Protein AF-A0A0G4LTS5-F1 (afdb_monomer_lite)

Radius of gyration: 31.4 Å; chains: 1; bounding box: 70×48×95 Å

Sequence (549 aa):
MSSAAEYSRHFSQKNVPFGIASSAARQRPRAATRIGNTVIWLEALHQNGFFSEIEGLPDDAWSHETLNSFASLPKSVQISVRREVQDAFERNGIDAFPVSATEDIGAVTMHLPVAIGDFADFSCSLEHVKNAGRIIINDERPPPAFFNFPIGYQGRASSIVVSGTEIERPWGQFRNPKAMGPDAPANEPSIIFGPSQKMDYELELAAIIGKPLPMRQRLNAVEADEHIFGFVILNDWSSRDIQGFEMMPLGPFNGKSVGSTMSPWVVTLDALEPFRSDGQLQLSVPRYLEDPGRASYNITMKAEIVARGDATTVGTCKVQDLYWSMRQMTAHAVRGIEARRPFHGRSIYAISYDSSNRGFNVEIKPLEHQTQESPTMPNQVKDLHKVDETSFPYIFEQNATVTLKAGDGLVRCNVYRPKSSGPVPVLVTYGPYGKDIPYKDFHPKSFSEVNEEQKSEHSAWETPDPGYWTRNGYAVVRADERGLGQSTGLLDTMSRGMSEAFFDVVEWAADQPWSNGKVGLLGISYYAGSQWRVAARRPKGLAAIVPWE

Foldseek 3Di:
DLLDLVCLVVAALLWFFWFWKAFPVRNAIWIWTDHRQKIFGLLQCVVVVLCVPQPQCDNCCTVDNANLSVLQTFPSSVVSSSVSSSVLCVVPHPVSGPPVGIDGSVRMDTFARAQADWAKEWAFFLLQQQVCCCVLVNHSDHDPCNLAATDIDTADSVQETEPPDDFDFDWAKFADPLCDDPPRDPPDDRMDTGGQPAKDKFWKKWFWFRHFDAFPDAAALQCCLSGTQAIKIKIQIFRSRRQSGPQPPPHGDSRRSSHMYIYRTGGGVSSQVVFQALADDRPDYPPSQDDRDSQWGFDKTWDWDADPNDIDTPAIFGGSSGNGGPSRQSRVVPPVSDGSDPPVSNHTYIYMYGGGPPDGPDPPPPPDDPDDDDDPDQPPQDDPWDWDCDPDQWIKTFQDWQAFPPDGWIWTKIKTAHPDPAAFEEEEFEEAQDQQDACCRSPVVVVVVDDPLLDDPRHHPFAGRSNNVNVVGYMYMYIYFDSPDNTHDNPDQPDPVRLSNVLSVLQVQLPDRNHPNAYEYGGEDSSLSSQVSNVVVPRGRHDYYDRYD

InterPro domains:
  IPR000383 Xaa-Pro dipeptidyl-peptidase-like domain [PF02129] (411-547)
  IPR005674 CocE/Serine esterase [TIGR00976] (411-549)
  IPR005959 Fumarylacetoacetase [PTHR43069] (7-335)
  IPR011234 Fumarylacetoacetase-like, C-terminal [PF01557] (119-335)
  IPR015377 Fumarylacetoacetase, N-terminal [PF09298] (14-113)
  IPR029058 Alpha/Beta hydrolase fold [G3DSA:3.40.50.1820] (376-549)
  IPR029058 Alpha/Beta hydrolase fold [SSF53474] (377-548)
  IPR036462 Fumarylacetoacetase, N-terminal domain superfamily [G3DSA:2.30.30.230] (1-101)
  IPR036462 Fumarylacetoacetase, N-terminal domain superfamily [SSF63433] (8-113)
  IPR036663 Fumarylacetoacetase-like, C-terminal domain superfamily [G3DSA:3.90.850.10] (111-342)
  IPR036663 Fumarylacetoacetase-like, C-terminal domain superfamily [SSF56529] (116-335)

pLDDT: mean 86.89, std 16.82, range [22.3, 98.81]

Secondary structure (DSSP, 8-state):
-TT-GGGGGGS-TTT--EEEEEESS--S-EEEEEETTEEEEHHHHHHTTTTTT-TT--TTTTSSSSSHHHHTS-HHHHHHHHHHHHHHHHHHGGGGS-GGGEEEGGGEEEE-SS-BS--EEE---HHHHHHHHHHHTS--SPPGGGGTS--EEE--GGGEEETT---PPPEEEEE-GGG-STT--TTS-SEEEEE-S-EE--EEEEEEE-S---TT----GGGGGGTEEEEEEEEE-EEHHHHHHH-TTT---TTTTT-EEE-S-BEEHHHHGGGEE--S--S---TTT---S--EE--EEEEEEEETTEEEEEEEEEGGG-SS-HHHHHHHHTTT------STT--BPEEE----SS--S------------SS----PPP---EEESSSSSSEEEEEEEEE-SSSS-EEEEEEEE-S-SS-EEEEEEEESS-TTS-HHHH-HHHHHHS-GGG--TT--TTS--HHHHHHTT-EEEEEEPTTSTT--S---TTSHHHHHHHHHHHHHHHTSTTEEEEEEEEEETHHHHHHHHHHTT--TTEEEEEEE-

Structure (mmCIF, N/CA/C/O backbone):
data_AF-A0A0G4LTS5-F1
#
_entry.id   AF-A0A0G4LTS5-F1
#
loop_
_atom_site.group_PDB
_atom_site.id
_atom_site.type_symbol
_atom_site.label_atom_id
_atom_site.label_alt_id
_atom_site.label_comp_id
_atom_site.label_asym_id
_atom_site.label_entity_id
_atom_site.label_seq_id
_atom_site.pdbx_PDB_ins_code
_atom_site.Cartn_x
_atom_site.Cartn_y
_atom_site.Cartn_z
_atom_site.occupancy
_atom_site.B_iso_or_equiv
_atom_site.auth_seq_id
_atom_site.auth_comp_id
_atom_site.auth_asym_id
_atom_site.auth_atom_id
_atom_site.pdbx_PDB_model_num
ATOM 1 N N . MET A 1 1 ? 1.966 -8.353 20.514 1.00 48.31 1 MET A N 1
ATOM 2 C CA . MET A 1 1 ? 2.505 -7.183 21.253 1.00 48.31 1 MET A CA 1
ATOM 3 C C . MET A 1 1 ? 1.452 -6.105 21.530 1.00 48.31 1 MET A C 1
ATOM 5 O O . MET A 1 1 ? 1.451 -5.564 22.618 1.00 48.31 1 MET A O 1
ATOM 9 N N . SER A 1 2 ? 0.487 -5.813 20.651 1.00 47.62 2 SER A N 1
ATOM 10 C CA . SER A 1 2 ? -0.560 -4.791 20.906 1.00 47.62 2 SER A CA 1
ATOM 11 C C . SER A 1 2 ? -1.535 -5.078 22.070 1.00 47.62 2 SER A C 1
ATOM 13 O O . SER A 1 2 ? -2.292 -4.193 22.472 1.00 47.62 2 SER A O 1
ATOM 15 N N . SER A 1 3 ? -1.540 -6.301 22.605 1.00 52.78 3 SER A N 1
ATOM 16 C CA . SER A 1 3 ? -2.229 -6.711 23.840 1.00 52.78 3 SER A CA 1
ATOM 17 C C . SER A 1 3 ? -1.357 -6.569 25.098 1.00 52.78 3 SER A C 1
ATOM 19 O O . SER A 1 3 ? -1.804 -6.876 26.194 1.00 52.78 3 SER A O 1
ATOM 21 N N . ALA A 1 4 ? -0.112 -6.104 24.984 1.00 64.12 4 ALA A N 1
ATOM 22 C CA . ALA A 1 4 ? 0.769 -5.995 26.137 1.00 64.12 4 ALA A CA 1
ATOM 23 C C . ALA A 1 4 ? 0.392 -4.794 27.024 1.00 64.12 4 ALA A C 1
ATOM 25 O O . ALA A 1 4 ? 0.024 -3.710 26.545 1.00 64.12 4 ALA A O 1
ATOM 26 N N . ALA A 1 5 ? 0.506 -4.994 28.338 1.00 74.25 5 ALA A N 1
ATOM 27 C CA . ALA A 1 5 ? 0.260 -3.978 29.359 1.00 74.25 5 ALA A CA 1
ATOM 28 C C . ALA A 1 5 ? 1.223 -2.775 29.259 1.00 74.25 5 ALA A C 1
ATOM 30 O O . ALA A 1 5 ? 0.902 -1.673 29.705 1.00 74.25 5 ALA A O 1
ATOM 31 N N . GLU A 1 6 ? 2.384 -2.965 28.626 1.00 81.81 6 GLU A N 1
ATOM 32 C CA . GLU A 1 6 ? 3.406 -1.932 28.401 1.00 81.81 6 GLU A CA 1
ATOM 33 C C . GLU A 1 6 ? 2.926 -0.773 27.509 1.00 81.81 6 GLU A C 1
ATOM 35 O O . GLU A 1 6 ? 3.435 0.344 27.601 1.00 81.81 6 GLU A O 1
ATOM 40 N N . TYR A 1 7 ? 1.896 -1.001 26.687 1.00 86.44 7 TYR A N 1
ATOM 41 C CA . TYR A 1 7 ? 1.342 0.019 25.796 1.00 86.44 7 TYR A CA 1
ATOM 42 C C . TYR A 1 7 ? 0.185 0.818 26.409 1.00 86.44 7 TYR A C 1
ATOM 44 O O . TYR A 1 7 ? -0.428 1.613 25.700 1.00 86.44 7 TYR A O 1
ATOM 52 N N . SER A 1 8 ? -0.115 0.660 27.703 1.00 90.25 8 SER A N 1
ATOM 53 C CA . SER A 1 8 ? -1.241 1.321 28.390 1.00 90.25 8 SER A CA 1
ATOM 54 C C . SER A 1 8 ? -1.349 2.827 28.105 1.00 90.25 8 SER A C 1
ATOM 56 O O . SER A 1 8 ? -2.439 3.332 27.842 1.00 90.25 8 SER A O 1
ATOM 58 N N . ARG A 1 9 ? -0.212 3.535 28.049 1.00 91.12 9 ARG A N 1
ATOM 59 C CA . ARG A 1 9 ? -0.132 4.978 27.753 1.00 91.12 9 ARG A CA 1
ATOM 60 C C . ARG A 1 9 ? -0.696 5.380 26.384 1.00 91.12 9 ARG A C 1
ATOM 62 O O . ARG A 1 9 ? -1.061 6.535 26.198 1.00 91.12 9 ARG A O 1
ATOM 69 N N . HIS A 1 10 ? -0.750 4.454 25.424 1.00 90.88 10 HIS A N 1
ATOM 70 C CA . HIS A 1 10 ? -1.326 4.693 24.098 1.00 90.88 10 HIS A CA 1
ATOM 71 C C . HIS A 1 10 ? -2.860 4.647 24.114 1.00 90.88 10 HIS A C 1
ATOM 73 O O . HIS A 1 10 ? -3.494 5.116 23.172 1.00 90.88 10 HIS A O 1
ATOM 79 N N . PHE A 1 11 ? -3.471 4.120 25.177 1.00 96.44 11 PHE A N 1
ATOM 80 C CA . PHE A 1 11 ? -4.913 3.918 25.305 1.00 96.44 11 PHE A CA 1
ATOM 81 C C . PHE A 1 11 ? -5.510 4.873 26.341 1.00 96.44 11 PHE A C 1
ATOM 83 O O . PHE A 1 11 ? -6.156 4.451 27.292 1.00 96.44 11 PHE A O 1
ATOM 90 N N . SER A 1 12 ? -5.279 6.177 26.191 1.00 96.25 12 SER A N 1
ATOM 91 C CA . SER A 1 12 ? -5.937 7.166 27.051 1.00 96.25 12 SER A CA 1
ATOM 92 C C . SER A 1 12 ? -7.452 7.197 26.807 1.00 96.25 12 SER A C 1
ATOM 94 O O . SER A 1 12 ? -7.950 6.732 25.778 1.00 96.25 12 SER A O 1
ATOM 96 N N . GLN A 1 13 ? -8.186 7.849 27.705 1.00 95.38 13 GLN A N 1
ATOM 97 C CA . GLN A 1 13 ? -9.601 8.178 27.523 1.00 95.38 13 GLN A CA 1
ATOM 98 C C . GLN A 1 13 ? -9.859 9.065 26.296 1.00 95.38 13 GLN A C 1
ATOM 100 O O . GLN A 1 13 ? -10.993 9.206 25.856 1.00 95.38 13 GLN A O 1
ATOM 105 N N . LYS A 1 14 ? -8.822 9.680 25.712 1.00 96.81 14 LYS A N 1
ATOM 106 C CA . LYS A 1 14 ? -8.933 10.413 24.445 1.00 96.81 14 LYS A CA 1
ATOM 107 C C . LYS A 1 14 ? -8.711 9.521 23.219 1.00 96.81 14 LYS A C 1
ATOM 109 O O . LYS A 1 14 ? -8.971 9.996 22.123 1.00 96.81 14 LYS A O 1
ATOM 114 N N . ASN A 1 15 ? -8.276 8.262 23.375 1.00 97.44 15 ASN A N 1
ATOM 115 C CA . ASN A 1 15 ? -8.113 7.300 22.278 1.00 97.44 15 ASN A CA 1
ATOM 116 C C . ASN A 1 15 ? -9.355 6.424 22.061 1.00 97.44 15 ASN A C 1
ATOM 118 O O . ASN A 1 15 ? -9.901 6.505 20.974 1.00 97.44 15 ASN A O 1
ATOM 122 N N . VAL A 1 16 ? -9.795 5.618 23.036 1.00 98.00 16 VAL A N 1
ATOM 123 C CA . VAL A 1 16 ? -10.985 4.728 22.945 1.00 98.00 16 VAL A CA 1
ATOM 124 C C . VAL A 1 16 ? -11.113 4.018 21.574 1.00 98.00 16 VAL A C 1
ATOM 126 O O . VAL A 1 16 ? -12.021 4.321 20.796 1.00 98.00 16 VAL A O 1
ATOM 129 N N . PRO A 1 17 ? -10.166 3.131 21.207 1.00 98.38 17 PRO A N 1
ATOM 130 C CA . PRO A 1 17 ? -10.209 2.424 19.929 1.00 98.38 17 PRO A CA 1
ATOM 131 C C . PRO A 1 17 ? -11.194 1.250 19.974 1.00 98.38 17 PRO A C 1
ATOM 133 O O . PRO A 1 17 ? -11.601 0.823 21.051 1.00 98.38 17 PRO A O 1
ATOM 136 N N . PHE A 1 18 ? -11.527 0.671 18.824 1.00 98.62 18 PHE A N 1
ATOM 137 C CA . PHE A 1 18 ? -12.430 -0.480 18.732 1.00 98.62 18 PHE A CA 1
ATOM 138 C C . PHE A 1 18 ? -11.683 -1.736 18.285 1.00 98.62 18 PHE A C 1
ATOM 140 O O . PHE A 1 18 ? -10.810 -1.667 17.423 1.00 98.62 18 PHE A O 1
ATOM 147 N N . GLY A 1 19 ? -12.014 -2.890 18.858 1.00 98.06 19 GLY A N 1
ATOM 148 C CA . GLY A 1 19 ? -11.384 -4.168 18.526 1.00 98.06 19 GLY A CA 1
ATOM 149 C C . GLY A 1 19 ? -12.311 -5.353 18.769 1.00 98.06 19 GLY A C 1
ATOM 150 O O . GLY A 1 19 ? -13.432 -5.191 19.252 1.00 98.06 19 GLY A O 1
ATOM 151 N N . ILE A 1 20 ? -11.820 -6.547 18.442 1.00 98.25 20 ILE A N 1
ATOM 152 C CA . ILE A 1 20 ? -12.481 -7.818 18.740 1.00 98.25 20 ILE A CA 1
ATOM 153 C C . ILE A 1 20 ? -11.601 -8.621 19.687 1.00 98.25 20 ILE A C 1
ATOM 155 O O . ILE A 1 20 ? -10.409 -8.804 19.432 1.00 98.25 20 ILE A O 1
ATOM 159 N N . ALA A 1 21 ? -12.195 -9.125 20.763 1.00 97.88 21 ALA A N 1
ATOM 160 C CA . ALA A 1 21 ? -11.506 -9.928 21.760 1.00 97.88 21 ALA A CA 1
ATOM 161 C C . ALA A 1 21 ? -12.355 -11.125 22.210 1.00 97.88 21 ALA A C 1
ATOM 163 O O . ALA A 1 21 ? -13.572 -11.138 22.049 1.00 97.88 21 ALA A O 1
ATOM 164 N N . SER A 1 22 ? -11.710 -12.126 22.797 1.00 97.75 22 SER A N 1
ATOM 165 C CA . SER A 1 22 ? -12.342 -13.200 23.568 1.00 97.75 22 SER A CA 1
ATOM 166 C C . SER A 1 22 ? -11.616 -13.369 24.901 1.00 97.75 22 SER A C 1
ATOM 168 O O . SER A 1 22 ? -10.491 -12.899 25.069 1.00 97.75 22 SER A O 1
ATOM 170 N N . SER A 1 23 ? -12.233 -14.056 25.852 1.00 96.75 23 SER A N 1
ATOM 171 C CA . SER A 1 23 ? -11.632 -14.370 27.150 1.00 96.75 23 SER A CA 1
ATOM 172 C C . SER A 1 23 ? -12.127 -15.715 27.674 1.00 96.75 23 SER A C 1
ATOM 174 O O . SER A 1 23 ? -12.998 -16.351 27.076 1.00 96.75 23 SER A O 1
ATOM 176 N N . ALA A 1 24 ? -11.610 -16.146 28.827 1.00 95.88 24 ALA A N 1
ATOM 177 C CA . ALA A 1 24 ? -12.117 -17.338 29.502 1.00 95.88 24 ALA A CA 1
ATOM 178 C C . ALA A 1 24 ? -13.622 -17.226 29.831 1.00 95.88 24 ALA A C 1
ATOM 180 O O . ALA A 1 24 ? -14.355 -18.209 29.716 1.00 95.88 24 ALA A O 1
ATOM 181 N N . ALA A 1 25 ? -14.093 -16.024 30.183 1.00 93.31 25 ALA A N 1
ATOM 182 C CA . ALA A 1 25 ? -15.506 -15.748 30.443 1.00 93.31 25 ALA A CA 1
ATOM 183 C C . ALA A 1 25 ? -16.320 -15.535 29.152 1.00 93.31 25 ALA A C 1
ATOM 185 O O . ALA A 1 25 ? -17.529 -15.759 29.135 1.00 93.31 25 ALA A O 1
ATOM 186 N N . ARG A 1 26 ? -15.665 -15.120 28.060 1.00 93.75 26 ARG A N 1
ATOM 187 C CA . ARG A 1 26 ? -16.281 -14.798 26.764 1.00 93.75 26 ARG A CA 1
ATOM 188 C C . ARG A 1 26 ? -15.604 -15.567 25.644 1.00 93.75 26 ARG A C 1
ATOM 190 O O . ARG A 1 26 ? -14.773 -15.038 24.913 1.00 93.75 26 ARG A O 1
ATOM 197 N N . GLN A 1 27 ? -15.984 -16.834 25.513 1.00 93.31 27 GLN A N 1
ATOM 198 C CA . GLN A 1 27 ? -15.344 -17.771 24.584 1.00 93.31 27 GLN A CA 1
ATOM 199 C C . GLN A 1 27 ? -15.523 -17.395 23.109 1.00 93.31 27 GLN A C 1
ATOM 201 O O . GLN A 1 27 ? -14.693 -17.749 22.277 1.00 93.31 27 GLN A O 1
ATOM 206 N N . ARG A 1 28 ? -16.604 -16.685 22.767 1.00 95.44 28 ARG A N 1
ATOM 207 C CA . ARG A 1 28 ? -16.814 -16.194 21.402 1.00 95.44 28 ARG A CA 1
ATOM 208 C C . ARG A 1 28 ? -16.204 -14.800 21.234 1.00 95.44 28 ARG A C 1
ATOM 210 O O . ARG A 1 28 ? -16.339 -13.999 22.159 1.00 95.44 28 ARG A O 1
ATOM 217 N N . PRO A 1 29 ? -15.610 -14.481 20.071 1.00 97.31 29 PRO A N 1
ATOM 218 C CA . PRO A 1 29 ? -15.130 -13.136 19.781 1.00 97.31 29 PRO A CA 1
ATOM 219 C C . PRO A 1 29 ? -16.251 -12.093 19.904 1.00 97.31 29 PRO A C 1
ATOM 221 O O . PRO A 1 29 ? -17.377 -12.312 19.444 1.00 97.31 29 PRO A O 1
ATOM 224 N N . ARG A 1 30 ? -15.954 -10.971 20.559 1.00 97.00 30 ARG A N 1
ATOM 225 C CA . ARG A 1 30 ? -16.889 -9.872 20.828 1.00 97.00 30 ARG A CA 1
ATOM 226 C C . ARG A 1 30 ? -16.232 -8.517 20.645 1.00 97.00 30 ARG A C 1
ATOM 228 O O . ARG A 1 30 ? -15.032 -8.359 20.872 1.00 97.00 30 ARG A O 1
ATOM 235 N N . ALA A 1 31 ? -17.054 -7.536 20.285 1.00 97.81 31 ALA A N 1
ATOM 236 C CA . ALA A 1 31 ? -16.651 -6.144 20.189 1.00 97.81 31 ALA A CA 1
ATOM 237 C C . ALA A 1 31 ? -16.267 -5.568 21.558 1.00 97.81 31 ALA A C 1
ATOM 239 O O . ALA A 1 31 ? -16.993 -5.698 22.550 1.00 97.81 31 ALA A O 1
ATOM 240 N N . ALA A 1 32 ? -15.116 -4.908 21.589 1.00 98.00 32 ALA A N 1
ATOM 241 C CA . ALA A 1 32 ? -14.548 -4.303 22.777 1.00 98.00 32 ALA A CA 1
ATOM 242 C C . ALA A 1 32 ? -13.896 -2.953 22.452 1.00 98.00 32 ALA A C 1
ATOM 244 O O . ALA A 1 32 ? -13.578 -2.649 21.299 1.00 98.00 32 ALA A O 1
ATOM 245 N N . THR A 1 33 ? -13.664 -2.160 23.492 1.00 98.31 33 THR A N 1
ATOM 246 C CA . THR A 1 33 ? -12.790 -0.983 23.480 1.00 98.31 33 THR A CA 1
ATOM 247 C C . THR A 1 33 ? -11.753 -1.087 24.605 1.00 98.31 33 THR A C 1
ATOM 249 O O . THR A 1 33 ? -11.749 -2.063 25.359 1.00 98.31 33 THR A O 1
ATOM 252 N N . ARG A 1 34 ? -10.832 -0.123 24.708 1.00 97.44 34 ARG A N 1
ATOM 253 C CA . ARG A 1 34 ? -9.732 -0.149 25.678 1.00 97.44 34 ARG A CA 1
ATOM 254 C C . ARG A 1 34 ? -9.430 1.233 26.249 1.00 97.44 34 ARG A C 1
ATOM 256 O O . ARG A 1 34 ? -9.268 2.190 25.493 1.00 97.44 34 ARG A O 1
ATOM 263 N N . ILE A 1 35 ? -9.251 1.295 27.570 1.00 97.88 35 ILE A N 1
ATOM 264 C CA . ILE A 1 35 ? -8.663 2.434 28.289 1.00 97.88 35 ILE A CA 1
ATOM 265 C C . ILE A 1 35 ? -7.580 1.896 29.233 1.00 97.88 35 ILE A C 1
ATOM 267 O O . ILE A 1 35 ? -7.840 1.049 30.083 1.00 97.88 35 ILE A O 1
ATOM 271 N N . GLY A 1 36 ? -6.342 2.361 29.079 1.00 96.31 36 GLY A N 1
ATOM 272 C CA . GLY A 1 36 ? -5.185 1.852 29.809 1.00 96.31 36 GLY A CA 1
ATOM 273 C C . GLY A 1 36 ? -4.991 0.353 29.571 1.00 96.31 36 GLY A C 1
ATOM 274 O O . GLY A 1 36 ? -4.794 -0.086 28.436 1.00 96.31 36 GLY A O 1
ATOM 275 N N . ASN A 1 37 ? -5.052 -0.435 30.643 1.00 96.31 37 ASN A N 1
ATOM 276 C CA . ASN A 1 37 ? -5.025 -1.902 30.584 1.00 96.31 37 ASN A CA 1
ATOM 277 C C . ASN A 1 37 ? -6.409 -2.542 30.689 1.00 96.31 37 ASN A C 1
ATOM 279 O O . ASN A 1 37 ? -6.512 -3.758 30.623 1.00 96.31 37 ASN A O 1
ATOM 283 N N . THR A 1 38 ? -7.468 -1.746 30.796 1.00 97.56 38 THR A N 1
ATOM 284 C CA . THR A 1 38 ? -8.829 -2.254 30.913 1.00 97.56 38 THR A CA 1
ATOM 285 C C . THR A 1 38 ? -9.457 -2.390 29.534 1.00 97.56 38 THR A C 1
ATOM 287 O O . THR A 1 38 ? -9.598 -1.412 28.794 1.00 97.56 38 THR A O 1
ATOM 290 N N . VAL A 1 39 ? -9.843 -3.614 29.198 1.00 98.19 39 VAL A N 1
ATOM 291 C CA . VAL A 1 39 ? -10.721 -3.936 28.075 1.00 98.19 39 VAL A CA 1
ATOM 292 C C . VAL A 1 39 ? -12.159 -3.774 28.540 1.00 98.19 39 VAL A C 1
ATOM 294 O O . VAL A 1 39 ? -12.517 -4.242 29.618 1.00 98.19 39 VAL A O 1
ATOM 297 N N . ILE A 1 40 ? -12.975 -3.099 27.736 1.00 98.38 40 ILE A N 1
ATOM 298 C CA . ILE A 1 40 ? -14.373 -2.793 28.040 1.00 98.38 40 ILE A CA 1
ATOM 299 C C . ILE A 1 40 ? -15.248 -3.427 26.956 1.00 98.38 40 ILE A C 1
ATOM 301 O O . ILE A 1 40 ? -15.086 -3.137 25.769 1.00 98.38 40 ILE A O 1
ATOM 305 N N . TRP A 1 41 ? -16.168 -4.303 27.352 1.00 97.94 41 TRP A N 1
ATOM 306 C CA . TRP A 1 41 ? -17.019 -5.078 26.448 1.00 97.94 41 TRP A CA 1
ATOM 307 C C . TRP A 1 41 ? -18.252 -4.280 26.021 1.00 97.94 41 TRP A C 1
ATOM 309 O O . TRP A 1 41 ? -19.114 -3.972 26.845 1.00 97.94 41 TRP A O 1
ATOM 319 N N . LEU A 1 42 ? -18.374 -3.988 24.724 1.00 97.62 42 LEU A N 1
ATOM 320 C CA . LEU A 1 42 ? -19.430 -3.107 24.205 1.00 97.62 42 LEU A CA 1
ATOM 321 C C . LEU A 1 42 ? -20.820 -3.744 24.305 1.00 97.62 42 LEU A C 1
ATOM 323 O O . LEU A 1 42 ? -21.775 -3.062 24.660 1.00 97.62 42 LEU A O 1
ATOM 327 N N . GLU A 1 43 ? -20.918 -5.061 24.100 1.00 95.44 43 GLU A N 1
ATOM 328 C CA . GLU A 1 43 ? -22.157 -5.820 24.328 1.00 95.44 43 GLU A CA 1
ATOM 329 C C . GLU A 1 43 ? -22.631 -5.692 25.786 1.00 95.44 43 GLU A C 1
ATOM 331 O O . GLU A 1 43 ? -23.810 -5.463 26.045 1.00 95.44 43 GLU A O 1
ATOM 336 N N . ALA A 1 44 ? -21.709 -5.778 26.751 1.00 95.69 44 ALA A N 1
ATOM 337 C CA . ALA A 1 44 ? -22.048 -5.668 28.166 1.00 95.69 44 ALA A CA 1
ATOM 338 C C . ALA A 1 44 ? -22.468 -4.239 28.542 1.00 95.69 44 ALA A C 1
ATOM 340 O O . ALA A 1 44 ? -23.418 -4.071 29.302 1.00 95.69 44 ALA A O 1
ATOM 341 N N . LEU A 1 45 ? -21.818 -3.207 27.991 1.00 96.62 45 LEU A N 1
ATOM 342 C CA . LEU A 1 45 ? -22.265 -1.821 28.173 1.00 96.62 45 LEU A CA 1
ATOM 343 C C . LEU A 1 45 ? -23.663 -1.597 27.590 1.00 96.62 45 LEU A C 1
ATOM 345 O O . LEU A 1 45 ? -24.519 -1.019 28.258 1.00 96.62 45 LEU A O 1
ATOM 349 N N . HIS A 1 46 ? -23.919 -2.113 26.387 1.00 95.62 46 HIS A N 1
ATOM 350 C CA . HIS A 1 46 ? -25.231 -2.035 25.752 1.00 95.62 46 HIS A CA 1
ATOM 351 C C . HIS A 1 46 ? -26.318 -2.678 26.628 1.00 95.62 46 HIS A C 1
ATOM 353 O O . HIS A 1 46 ? -27.331 -2.046 26.913 1.00 95.62 46 HIS A O 1
ATOM 359 N N . GLN A 1 47 ? -26.078 -3.889 27.145 1.00 94.06 47 GLN A N 1
ATOM 360 C CA . GLN A 1 47 ? -27.005 -4.591 28.048 1.00 94.06 47 GLN A CA 1
ATOM 361 C C . GLN A 1 47 ? -27.257 -3.854 29.373 1.00 94.06 47 GLN A C 1
ATOM 363 O O . GLN A 1 47 ? -28.300 -4.050 29.992 1.00 94.06 47 GLN A O 1
ATOM 368 N N . ASN A 1 48 ? -26.323 -3.006 29.811 1.00 94.88 48 ASN A N 1
ATOM 369 C CA . ASN A 1 48 ? -26.470 -2.162 31.000 1.00 94.88 48 ASN A CA 1
ATOM 370 C C . ASN A 1 48 ? -27.045 -0.768 30.677 1.00 94.88 48 ASN A C 1
ATOM 372 O O . ASN A 1 48 ? -27.017 0.114 31.531 1.00 94.88 48 ASN A O 1
ATOM 376 N N . GLY A 1 49 ? -27.562 -0.554 29.462 1.00 95.69 49 GLY A N 1
ATOM 377 C CA . GLY A 1 49 ? -28.269 0.669 29.080 1.00 95.69 49 GLY A CA 1
ATOM 378 C C . GLY A 1 49 ? -27.375 1.863 28.745 1.00 95.69 49 GLY A C 1
ATOM 379 O O . GLY A 1 49 ? -27.891 2.960 28.580 1.00 95.69 49 GLY A O 1
ATOM 380 N N . PHE A 1 50 ? -26.056 1.685 28.596 1.00 96.62 50 PHE A N 1
ATOM 381 C CA . PHE A 1 50 ? -25.141 2.798 28.283 1.00 96.62 50 PHE A CA 1
ATOM 382 C C . PHE A 1 50 ? -25.422 3.450 26.927 1.00 96.62 50 PHE A C 1
ATOM 384 O O . PHE A 1 50 ? -25.030 4.586 26.701 1.00 96.62 50 PHE A O 1
ATOM 391 N N . PHE A 1 51 ? -26.065 2.725 26.011 1.00 97.06 51 PHE A N 1
ATOM 392 C CA . PHE A 1 51 ? -26.303 3.185 24.646 1.00 97.06 51 PHE A CA 1
ATOM 393 C C . PHE A 1 51 ? -27.794 3.371 24.322 1.00 97.06 51 PHE A C 1
ATOM 395 O O . PHE A 1 51 ? -28.133 3.473 23.146 1.00 97.06 51 PHE A O 1
ATOM 402 N N . SER A 1 52 ? -28.684 3.407 25.328 1.00 94.56 52 SER A N 1
ATOM 403 C CA . SER A 1 52 ? -30.145 3.460 25.118 1.00 94.56 52 SER A CA 1
ATOM 404 C C . SER A 1 52 ? -30.612 4.703 24.360 1.00 94.56 52 SER A C 1
ATOM 406 O O . SER A 1 52 ? -31.577 4.638 23.607 1.00 94.56 52 SER A O 1
ATOM 408 N N . GLU A 1 53 ? -29.904 5.821 24.534 1.00 95.44 53 GLU A N 1
ATOM 409 C CA . GLU A 1 53 ? -30.242 7.111 23.923 1.00 95.44 53 GLU A CA 1
ATOM 410 C C . GLU A 1 53 ? -29.569 7.328 22.554 1.00 95.44 53 GLU A C 1
ATOM 412 O O . GLU A 1 53 ? -29.718 8.389 21.945 1.00 95.44 53 GLU A O 1
ATOM 417 N N . ILE A 1 54 ? -28.800 6.352 22.051 1.00 97.31 54 ILE A N 1
ATOM 418 C CA . ILE A 1 54 ? -28.106 6.480 20.765 1.00 97.31 54 ILE A CA 1
ATOM 419 C C . ILE A 1 54 ? -29.040 6.058 19.629 1.00 97.31 54 ILE A C 1
ATOM 421 O O . ILE A 1 54 ? -29.142 4.884 19.274 1.00 97.31 54 ILE A O 1
ATOM 425 N N . GLU A 1 55 ? -29.675 7.043 18.998 1.00 96.00 55 GLU A N 1
ATOM 426 C CA . GLU A 1 55 ? -30.482 6.820 17.800 1.00 96.00 55 GLU A CA 1
ATOM 427 C C . GLU A 1 55 ? -29.645 6.205 16.660 1.00 96.00 55 GLU A C 1
ATOM 429 O O . GLU A 1 55 ? -28.551 6.673 16.333 1.00 96.00 55 GLU A O 1
ATOM 434 N N . GLY A 1 56 ? -30.172 5.150 16.031 1.00 94.06 56 GLY A N 1
ATOM 435 C CA . GLY A 1 56 ? -29.538 4.481 14.891 1.00 94.06 56 GLY A CA 1
ATOM 436 C C . GLY A 1 56 ? -28.495 3.414 15.245 1.00 94.06 56 GLY A C 1
ATOM 437 O O . GLY A 1 56 ? -27.919 2.827 14.326 1.00 94.06 56 GLY A O 1
ATOM 438 N N . LEU A 1 57 ? -28.257 3.128 16.531 1.00 96.19 57 LEU A N 1
ATOM 439 C CA . LEU A 1 57 ? -27.509 1.946 16.965 1.00 96.19 57 LEU A CA 1
ATOM 440 C C . LEU A 1 57 ? -28.464 0.740 17.060 1.00 96.19 57 LEU A C 1
ATOM 442 O O . LEU A 1 57 ? -29.358 0.763 17.902 1.00 96.19 57 LEU A O 1
ATOM 446 N N . PRO A 1 58 ? -28.313 -0.308 16.232 1.00 92.38 58 PRO A N 1
ATOM 447 C CA . PRO A 1 58 ? -29.190 -1.470 16.316 1.00 92.38 58 PRO A CA 1
ATOM 448 C C . PRO A 1 58 ? -28.831 -2.363 17.516 1.00 92.38 58 PRO A C 1
ATOM 450 O O . PRO A 1 58 ? -27.657 -2.492 17.871 1.00 92.38 58 PRO A O 1
ATOM 453 N N . ASP A 1 59 ? -29.833 -3.017 18.109 1.00 87.31 59 ASP A N 1
ATOM 454 C CA . ASP A 1 59 ? -29.670 -3.900 19.281 1.00 87.31 59 ASP A CA 1
ATOM 455 C C . ASP A 1 59 ? -28.689 -5.058 19.024 1.00 87.31 59 ASP A C 1
ATOM 457 O O . ASP A 1 59 ? -27.992 -5.531 19.923 1.00 87.31 59 ASP A O 1
ATOM 461 N N . ASP A 1 60 ? -28.601 -5.511 17.772 1.00 88.12 60 ASP A N 1
ATOM 462 C CA . ASP A 1 60 ? -27.733 -6.604 17.342 1.00 88.12 60 ASP A CA 1
ATOM 463 C C . ASP A 1 60 ? -26.334 -6.149 16.889 1.00 88.12 60 ASP A C 1
ATOM 465 O O . ASP A 1 60 ? -25.525 -7.000 16.501 1.00 88.12 60 ASP A O 1
ATOM 469 N N . ALA A 1 61 ? -25.991 -4.855 17.011 1.00 87.94 61 ALA A N 1
ATOM 470 C CA . ALA A 1 61 ? -24.694 -4.290 16.607 1.00 87.94 61 ALA A CA 1
ATOM 471 C C . ALA A 1 61 ? -23.484 -5.047 17.183 1.00 87.94 61 ALA A C 1
ATOM 473 O O . ALA A 1 61 ? -22.417 -5.085 16.566 1.00 87.94 61 ALA A O 1
ATOM 474 N N . TRP A 1 62 ? -23.654 -5.657 18.358 1.00 92.06 62 TRP A N 1
ATOM 475 C CA . TRP A 1 62 ? -22.603 -6.337 19.123 1.00 92.06 62 TRP A CA 1
ATOM 476 C C . TRP A 1 62 ? -22.662 -7.866 19.042 1.00 92.06 62 TRP A C 1
ATOM 478 O O . TRP A 1 62 ? -21.828 -8.544 19.640 1.00 92.06 62 TRP A O 1
ATOM 488 N N . SER A 1 63 ? -23.629 -8.412 18.300 1.00 84.75 63 SER A N 1
ATOM 489 C CA . SER A 1 63 ? -23.838 -9.860 18.166 1.00 84.75 63 SER A CA 1
ATOM 490 C C . SER A 1 63 ? -22.819 -10.542 17.241 1.00 84.75 63 SER A C 1
ATOM 492 O O . SER A 1 63 ? -22.699 -11.771 17.231 1.00 84.75 63 SER A O 1
ATOM 494 N N . HIS A 1 64 ? -22.076 -9.749 16.467 1.00 89.31 64 HIS A N 1
ATOM 495 C CA . HIS A 1 64 ? -21.135 -10.218 15.459 1.00 89.31 64 HIS A CA 1
ATOM 496 C C . HIS A 1 64 ? -19.723 -10.438 16.015 1.00 89.31 64 HIS A C 1
ATOM 498 O O . HIS A 1 64 ? -19.267 -9.765 16.937 1.00 89.31 64 HIS A O 1
ATOM 504 N N . GLU A 1 65 ? -18.994 -11.356 15.381 1.00 95.50 65 GLU A N 1
ATOM 505 C CA . GLU A 1 65 ? -17.596 -11.672 15.706 1.00 95.50 65 GLU A CA 1
ATOM 506 C C . GLU A 1 65 ? -16.598 -10.689 15.068 1.00 95.50 65 GLU A C 1
ATOM 508 O O . GLU A 1 65 ? -15.391 -10.856 15.203 1.00 95.50 65 GLU A O 1
ATOM 513 N N . THR A 1 66 ? -17.089 -9.662 14.368 1.00 95.25 66 THR A N 1
ATOM 514 C CA . THR A 1 66 ? -16.282 -8.617 13.730 1.00 95.25 66 THR A CA 1
ATOM 515 C C . THR A 1 66 ? -16.943 -7.246 13.859 1.00 95.25 66 THR A C 1
ATOM 517 O O . THR A 1 66 ? -18.153 -7.139 14.054 1.00 95.25 66 THR A O 1
ATOM 520 N N . LEU A 1 67 ? -16.159 -6.173 13.713 1.00 95.38 67 LEU A N 1
ATOM 521 C CA . LEU A 1 67 ? -16.656 -4.796 13.800 1.00 95.38 67 LEU A CA 1
ATOM 522 C C . LEU A 1 67 ? -17.418 -4.339 12.552 1.00 95.38 67 LEU A C 1
ATOM 524 O O . LEU A 1 67 ? -17.880 -3.207 12.530 1.00 95.38 67 LEU A O 1
ATOM 528 N N . ASN A 1 68 ? -17.544 -5.160 11.507 1.00 91.44 68 ASN A N 1
ATOM 529 C CA . ASN A 1 68 ? -18.065 -4.722 10.210 1.00 91.44 68 ASN A CA 1
ATOM 530 C C . ASN A 1 68 ? -19.445 -4.050 10.304 1.00 91.44 68 ASN A C 1
ATOM 532 O O . ASN A 1 68 ? -19.637 -2.989 9.713 1.00 91.44 68 ASN A O 1
ATOM 536 N N . SER A 1 69 ? -20.380 -4.630 11.066 1.00 90.56 69 SER A N 1
ATOM 537 C CA . SER A 1 69 ? -21.722 -4.060 11.242 1.00 90.56 69 SER A CA 1
ATOM 538 C C . SER A 1 69 ? -21.650 -2.681 11.899 1.00 90.56 69 SER A C 1
ATOM 540 O O . SER A 1 69 ? -22.172 -1.717 11.345 1.00 90.56 69 SER A O 1
ATOM 542 N N . PHE A 1 70 ? -20.907 -2.553 13.003 1.00 94.38 70 PHE A N 1
ATOM 543 C CA . PHE A 1 70 ? -20.704 -1.278 13.696 1.00 94.38 70 PHE A CA 1
ATOM 544 C C . PHE A 1 70 ? -19.955 -0.243 12.837 1.00 94.38 70 PHE A C 1
ATOM 546 O O . PHE A 1 70 ? -20.374 0.908 12.738 1.00 94.38 70 PHE A O 1
ATOM 553 N N . ALA A 1 71 ? -18.885 -0.653 12.154 1.00 93.31 71 ALA A N 1
ATOM 554 C CA . ALA A 1 71 ? -18.082 0.205 11.286 1.00 93.31 71 ALA A CA 1
ATOM 555 C C . ALA A 1 71 ? -18.884 0.762 10.097 1.00 93.31 71 ALA A C 1
ATOM 557 O O . ALA A 1 71 ? -18.545 1.824 9.574 1.00 93.31 71 ALA A O 1
ATOM 558 N N . SER A 1 72 ? -19.946 0.067 9.678 1.00 91.75 72 SER A N 1
ATOM 559 C CA . SER A 1 72 ? -20.833 0.502 8.595 1.00 91.75 72 SER A CA 1
ATOM 560 C C . SER A 1 72 ? -21.900 1.519 9.011 1.00 91.75 72 SER A C 1
ATOM 562 O O . SER A 1 72 ? -22.516 2.138 8.141 1.00 91.75 72 SER A O 1
ATOM 564 N N . LEU A 1 73 ? -22.104 1.719 10.319 1.00 93.38 73 LEU A N 1
ATOM 565 C CA . LEU A 1 73 ? -23.056 2.701 10.838 1.00 93.38 73 LEU A CA 1
ATOM 566 C C . LEU A 1 73 ? -22.601 4.136 10.525 1.00 93.38 73 LEU A C 1
ATOM 568 O O . LEU A 1 73 ? -21.406 4.373 10.326 1.00 93.38 73 LEU A O 1
ATOM 572 N N . PRO A 1 74 ? -23.522 5.118 10.511 1.00 94.19 74 PRO A N 1
ATOM 573 C CA . PRO A 1 74 ? -23.167 6.522 10.334 1.00 94.19 74 PRO A CA 1
ATOM 574 C C . PRO A 1 74 ? -22.110 6.995 11.338 1.00 94.19 74 PRO A C 1
ATOM 576 O O . PRO A 1 74 ? -22.107 6.582 12.500 1.00 94.19 74 PRO A O 1
ATOM 579 N N . LYS A 1 75 ? -21.250 7.928 10.913 1.00 94.62 75 LYS A N 1
ATOM 580 C CA . LYS A 1 75 ? -20.201 8.513 11.762 1.00 94.62 75 LYS A CA 1
ATOM 581 C C . LYS A 1 75 ? -20.740 9.082 13.072 1.00 94.62 75 LYS A C 1
ATOM 583 O O . LYS A 1 75 ? -20.137 8.869 14.117 1.00 94.62 75 LYS A O 1
ATOM 588 N N . SER A 1 76 ? -21.913 9.711 13.035 1.00 96.31 76 SER A N 1
ATOM 589 C CA . SER A 1 76 ? -22.601 10.214 14.228 1.00 96.31 76 SER A CA 1
ATOM 590 C C . SER A 1 76 ? -22.858 9.129 15.280 1.00 96.31 76 SER A C 1
ATOM 592 O O . SER A 1 76 ? -22.663 9.385 16.462 1.00 96.31 76 SER A O 1
ATOM 594 N N . VAL A 1 77 ? -23.228 7.910 14.874 1.00 97.50 77 VAL A N 1
ATOM 595 C CA . VAL A 1 77 ? -23.453 6.779 15.792 1.00 97.50 77 VAL A CA 1
ATOM 596 C C . VAL A 1 77 ? -22.130 6.300 16.390 1.00 97.50 77 VAL A C 1
ATOM 598 O O . VAL A 1 77 ? -22.034 6.095 17.598 1.00 97.50 77 VAL A O 1
ATOM 601 N N . GLN A 1 78 ? -21.087 6.183 15.561 1.00 96.88 78 GLN A N 1
ATOM 602 C CA . GLN A 1 78 ? -19.742 5.791 16.005 1.00 96.88 78 GLN A CA 1
ATOM 603 C C . GLN A 1 78 ? -19.188 6.777 17.049 1.00 96.88 78 GLN A C 1
ATOM 605 O O . GLN A 1 78 ? -18.675 6.363 18.091 1.00 96.88 78 GLN A O 1
ATOM 610 N N . ILE A 1 79 ? -19.341 8.080 16.786 1.00 97.69 79 ILE A N 1
ATOM 611 C CA . ILE A 1 79 ? -18.943 9.173 17.681 1.00 97.69 79 ILE A CA 1
ATOM 612 C C . ILE A 1 79 ? -19.741 9.129 18.984 1.00 97.69 79 ILE A C 1
ATOM 614 O O . ILE A 1 79 ? -19.149 9.262 20.052 1.00 97.69 79 ILE A O 1
ATOM 618 N N . SER A 1 80 ? -21.058 8.915 18.923 1.00 98.44 80 SER A N 1
ATOM 619 C CA . SER A 1 80 ? -21.899 8.826 20.121 1.00 98.44 80 SER A CA 1
ATOM 620 C C . SER A 1 80 ? -21.500 7.654 21.018 1.00 98.44 80 SER A C 1
ATOM 622 O O . SER A 1 80 ? -21.320 7.859 22.212 1.00 98.44 80 SER A O 1
ATOM 624 N N . VAL A 1 81 ? -21.258 6.458 20.464 1.00 98.38 81 VAL A N 1
ATOM 625 C CA . VAL A 1 81 ? -20.785 5.301 21.253 1.00 98.38 81 VAL A CA 1
ATOM 626 C C . VAL A 1 81 ? -19.452 5.607 21.930 1.00 98.38 81 VAL A C 1
ATOM 628 O O . VAL A 1 81 ? -19.276 5.349 23.120 1.00 98.38 81 VAL A O 1
ATOM 631 N N . ARG A 1 82 ? -18.507 6.182 21.179 1.00 98.31 82 ARG A N 1
ATOM 632 C CA . ARG A 1 82 ? -17.214 6.613 21.717 1.00 98.31 82 ARG A CA 1
ATOM 633 C C . ARG A 1 82 ? -17.401 7.611 22.863 1.00 98.31 82 ARG A C 1
ATOM 635 O O . ARG A 1 82 ? -16.764 7.451 23.901 1.00 98.31 82 ARG A O 1
ATOM 642 N N . ARG A 1 83 ? -18.267 8.612 22.683 1.00 98.31 83 ARG A N 1
ATOM 643 C CA . ARG A 1 83 ? -18.543 9.649 23.680 1.00 98.31 83 ARG A CA 1
ATOM 644 C C . ARG A 1 83 ? -19.169 9.071 24.947 1.00 98.31 83 ARG A C 1
ATOM 646 O O . ARG A 1 83 ? -18.687 9.399 26.016 1.00 98.31 83 ARG A O 1
ATOM 653 N N . GLU A 1 84 ? -20.121 8.145 24.853 1.00 98.12 84 GLU A N 1
ATOM 654 C CA . GLU A 1 84 ? -20.704 7.500 26.044 1.00 98.12 84 GLU A CA 1
ATOM 655 C C . GLU A 1 84 ? -19.653 6.771 26.895 1.00 98.12 84 GLU A C 1
ATOM 657 O O . GLU A 1 84 ? -19.665 6.846 28.125 1.00 98.12 84 GLU A O 1
ATOM 662 N N . VAL A 1 85 ? -18.686 6.105 26.255 1.00 98.31 85 VAL A N 1
ATOM 663 C CA . VAL A 1 85 ? -17.561 5.478 26.970 1.00 98.31 85 VAL A CA 1
ATOM 664 C C . VAL A 1 85 ? -16.670 6.534 27.633 1.00 98.31 85 VAL A C 1
ATOM 666 O O . VAL A 1 85 ? -16.228 6.341 28.768 1.00 98.31 85 VAL A O 1
ATOM 669 N N . GLN A 1 86 ? -16.408 7.652 26.950 1.00 98.44 86 GLN A N 1
ATOM 670 C CA . GLN A 1 86 ? -15.629 8.763 27.504 1.00 98.44 86 GLN A CA 1
ATOM 671 C C . GLN A 1 86 ? -16.342 9.412 28.693 1.00 98.44 86 GLN A C 1
ATOM 673 O O . GLN A 1 86 ? -15.732 9.552 29.747 1.00 98.44 86 GLN A O 1
ATOM 678 N N . ASP A 1 87 ? -17.626 9.727 28.558 1.00 98.06 87 ASP A N 1
ATOM 679 C CA . ASP A 1 87 ? -18.440 10.386 29.578 1.00 98.06 87 ASP A CA 1
ATOM 680 C C . ASP A 1 87 ? -18.650 9.476 30.798 1.00 98.06 87 ASP A C 1
ATOM 682 O O . ASP A 1 87 ? -18.653 9.934 31.942 1.00 98.06 87 ASP A O 1
ATOM 686 N N . ALA A 1 88 ? -18.788 8.161 30.597 1.00 97.69 88 ALA A N 1
ATOM 687 C CA . ALA A 1 88 ? -18.742 7.192 31.689 1.00 97.69 88 ALA A CA 1
ATOM 688 C C . ALA A 1 88 ? -17.404 7.262 32.438 1.00 97.69 88 ALA A C 1
ATOM 690 O O . ALA A 1 88 ? -17.394 7.478 33.650 1.00 97.69 88 ALA A O 1
ATOM 691 N N . PHE A 1 89 ? -16.281 7.163 31.724 1.00 98.00 89 PHE A N 1
ATOM 692 C CA . PHE A 1 89 ? -14.958 7.229 32.340 1.00 98.00 89 PHE A CA 1
ATOM 693 C C . PHE A 1 89 ? -14.689 8.575 33.034 1.00 98.00 89 PHE A C 1
ATOM 695 O O . PHE A 1 89 ? -14.084 8.609 34.100 1.00 98.00 89 PHE A O 1
ATOM 702 N N . GLU A 1 90 ? -15.141 9.696 32.474 1.00 97.69 90 GLU A N 1
ATOM 703 C CA . GLU A 1 90 ? -14.957 11.021 33.076 1.00 97.69 90 GLU A CA 1
ATOM 704 C C . GLU A 1 90 ? -15.767 11.190 34.375 1.00 97.69 90 GLU A C 1
ATOM 706 O O . GLU A 1 90 ? -15.322 11.902 35.276 1.00 97.69 90 GLU A O 1
ATOM 711 N N . ARG A 1 91 ? -16.903 10.490 34.527 1.00 95.81 91 ARG A N 1
ATOM 712 C CA . ARG A 1 91 ? -17.718 10.523 35.755 1.00 95.81 91 ARG A CA 1
ATOM 713 C C . ARG A 1 91 ? -17.071 9.812 36.941 1.00 95.81 91 ARG A C 1
ATOM 715 O O . ARG A 1 91 ? -17.148 10.331 38.051 1.00 95.81 91 ARG A O 1
ATOM 722 N N . ASN A 1 92 ? -16.513 8.615 36.740 1.00 96.69 92 ASN A N 1
ATOM 723 C CA . ASN A 1 92 ? -16.022 7.794 37.857 1.00 96.69 92 ASN A CA 1
ATOM 724 C C . ASN A 1 92 ? -14.835 6.877 37.503 1.00 96.69 92 ASN A C 1
ATOM 726 O O . ASN A 1 92 ? -14.638 5.831 38.116 1.00 96.69 92 ASN A O 1
ATOM 730 N N . GLY A 1 93 ? -14.046 7.229 36.489 1.00 96.62 93 GLY A N 1
ATOM 731 C CA . GLY A 1 93 ? -12.925 6.412 36.028 1.00 96.62 93 GLY A CA 1
ATOM 732 C C . GLY A 1 93 ? -13.365 5.022 35.561 1.00 96.62 93 GLY A C 1
ATOM 733 O O . GLY A 1 93 ? -14.434 4.849 34.980 1.00 96.62 93 GLY A O 1
ATOM 734 N N . ILE A 1 94 ? -12.531 4.012 35.823 1.00 95.88 94 ILE A N 1
ATOM 735 C CA . ILE A 1 94 ? -12.852 2.612 35.497 1.00 95.88 94 ILE A CA 1
ATOM 736 C C . ILE A 1 94 ? -14.060 2.103 36.298 1.00 95.88 94 ILE A C 1
ATOM 738 O O . ILE A 1 94 ? -14.827 1.296 35.777 1.00 95.88 94 ILE A O 1
ATOM 742 N N . ASP A 1 95 ? -14.286 2.630 37.505 1.00 96.12 95 ASP A N 1
ATOM 743 C CA . ASP A 1 95 ? -15.400 2.241 38.380 1.00 96.12 95 ASP A CA 1
ATOM 744 C C . ASP A 1 95 ? -16.770 2.701 37.849 1.00 96.12 95 ASP A C 1
ATOM 746 O O . ASP A 1 95 ? -17.810 2.347 38.405 1.00 96.12 95 ASP A O 1
ATOM 750 N N . ALA A 1 96 ? -16.802 3.492 36.771 1.00 96.62 96 ALA A N 1
ATOM 751 C CA . ALA A 1 96 ? -18.032 3.804 36.049 1.00 96.62 96 ALA A CA 1
ATOM 752 C C . ALA A 1 96 ? -18.574 2.615 35.242 1.00 96.62 96 ALA A C 1
ATOM 754 O O . ALA A 1 96 ? -19.756 2.601 34.894 1.00 96.62 96 ALA A O 1
ATOM 755 N N . PHE A 1 97 ? -17.729 1.636 34.913 1.00 97.56 97 PHE A N 1
ATOM 756 C CA . PHE A 1 97 ? -18.119 0.476 34.122 1.00 97.56 97 PHE A CA 1
ATOM 757 C C . PHE A 1 97 ? -18.491 -0.702 35.033 1.00 97.56 97 PHE A C 1
ATOM 759 O O . PHE A 1 97 ? -17.798 -0.956 36.020 1.00 97.56 97 PHE A O 1
ATOM 766 N N . PRO A 1 98 ? -19.541 -1.479 34.704 1.00 96.19 98 PRO A N 1
ATOM 767 C CA . PRO A 1 98 ? -19.860 -2.691 35.448 1.00 96.19 98 PRO A CA 1
ATOM 768 C C . PRO A 1 98 ? -18.657 -3.640 35.501 1.00 96.19 98 PRO A C 1
ATOM 770 O O . PRO A 1 98 ? -17.990 -3.844 34.489 1.00 96.19 98 PRO A O 1
ATOM 773 N N . VAL A 1 99 ? -18.425 -4.294 36.643 1.00 93.00 99 VAL A N 1
ATOM 774 C CA . VAL A 1 99 ? -17.358 -5.310 36.787 1.00 93.00 99 VAL A CA 1
ATOM 775 C C . VAL A 1 99 ? -17.520 -6.430 35.759 1.00 93.00 99 VAL A C 1
ATOM 777 O O . VAL A 1 99 ? -16.548 -6.946 35.224 1.00 93.00 99 VAL A O 1
ATOM 780 N N . SER A 1 100 ? -18.763 -6.783 35.426 1.00 91.88 100 SER A N 1
ATOM 781 C CA . SER A 1 100 ? -19.042 -7.757 34.376 1.00 91.88 100 SER A CA 1
ATOM 782 C C . SER A 1 100 ? -18.640 -7.263 32.986 1.00 91.88 100 SER A C 1
ATOM 784 O O . SER A 1 100 ? -18.427 -8.096 32.116 1.00 91.88 100 SER A O 1
ATOM 786 N N . ALA A 1 101 ? -18.523 -5.956 32.752 1.00 96.25 101 ALA A N 1
ATOM 787 C CA . ALA A 1 101 ? -18.212 -5.350 31.461 1.00 96.25 101 ALA A CA 1
ATOM 788 C C . ALA A 1 101 ? -16.720 -5.050 31.258 1.00 96.25 101 ALA A C 1
ATOM 790 O O . ALA A 1 101 ? -16.363 -4.560 30.187 1.00 96.25 101 ALA A O 1
ATOM 791 N N . THR A 1 102 ? -15.851 -5.355 32.225 1.00 97.44 102 THR A N 1
ATOM 792 C CA . THR A 1 102 ? -14.417 -5.057 32.140 1.00 97.44 102 THR A CA 1
ATOM 793 C C . THR A 1 102 ? -13.544 -6.279 32.399 1.00 97.44 102 THR A C 1
ATOM 795 O O . THR A 1 102 ? -13.882 -7.149 33.196 1.00 97.44 102 THR A O 1
ATOM 798 N N . GLU A 1 103 ? -12.411 -6.360 31.703 1.00 97.38 103 GLU A N 1
ATOM 799 C CA . GLU A 1 103 ? -11.359 -7.359 31.934 1.00 97.38 103 GLU A CA 1
ATOM 800 C C . GLU A 1 103 ? -9.976 -6.710 31.761 1.00 97.38 103 GLU A C 1
ATOM 802 O O . GLU A 1 103 ? -9.836 -5.702 31.064 1.00 97.38 103 GLU A O 1
ATOM 807 N N . ASP A 1 104 ? -8.942 -7.265 32.396 1.00 96.25 104 ASP A N 1
ATOM 808 C CA . ASP A 1 104 ? -7.562 -6.836 32.141 1.00 96.25 104 ASP A CA 1
ATOM 809 C C . ASP A 1 104 ? -7.108 -7.308 30.752 1.00 96.25 104 ASP A C 1
ATOM 811 O O . ASP A 1 104 ? -7.432 -8.414 30.318 1.00 96.25 104 ASP A O 1
ATOM 815 N N . ILE A 1 105 ? -6.330 -6.487 30.048 1.00 95.31 105 ILE A N 1
ATOM 816 C CA . ILE A 1 105 ? -5.821 -6.803 28.710 1.00 95.31 105 ILE A CA 1
ATOM 817 C C . ILE A 1 105 ? -5.004 -8.106 28.680 1.00 95.31 105 ILE A C 1
ATOM 819 O O . ILE A 1 105 ? -5.024 -8.813 27.676 1.00 95.31 105 ILE A O 1
ATOM 823 N N . GLY A 1 106 ? -4.326 -8.464 29.775 1.00 94.56 106 GLY A N 1
ATOM 824 C CA . GLY A 1 106 ? -3.589 -9.720 29.903 1.00 94.56 106 GLY A CA 1
ATOM 825 C C . GLY A 1 106 ? -4.479 -10.962 30.010 1.00 94.56 106 GLY A C 1
ATOM 826 O O . GLY A 1 106 ? -3.988 -12.072 29.819 1.00 94.56 106 GLY A O 1
ATOM 827 N N . ALA A 1 107 ? -5.776 -10.795 30.287 1.00 95.75 107 ALA A N 1
ATOM 828 C CA . ALA A 1 107 ? -6.750 -11.883 30.376 1.00 95.75 107 ALA A CA 1
ATOM 829 C C . ALA A 1 107 ? -7.516 -12.131 29.063 1.00 95.75 107 ALA A C 1
ATOM 831 O O . ALA A 1 107 ? -8.289 -13.091 28.978 1.00 95.75 107 ALA A O 1
ATOM 832 N N . VAL A 1 108 ? -7.316 -11.294 28.037 1.00 96.75 108 VAL A N 1
ATOM 833 C CA . VAL A 1 108 ? -8.036 -11.402 26.762 1.00 96.75 108 VAL A CA 1
ATOM 834 C C . VAL A 1 108 ? -7.135 -11.856 25.616 1.00 96.75 108 VAL A C 1
ATOM 836 O O . VAL A 1 108 ? -5.941 -11.573 25.560 1.00 96.75 108 VAL A O 1
ATOM 839 N N . THR A 1 109 ? -7.740 -12.531 24.644 1.00 97.38 109 THR A N 1
ATOM 840 C CA . THR A 1 109 ? -7.138 -12.833 23.343 1.00 97.38 109 THR A CA 1
ATOM 841 C C . THR A 1 109 ? -7.721 -11.893 22.299 1.00 97.38 109 THR A C 1
ATOM 843 O O . THR A 1 109 ? -8.938 -11.830 22.139 1.00 97.38 109 THR A O 1
ATOM 846 N N . MET A 1 110 ? -6.861 -11.159 21.593 1.00 97.69 110 MET A N 1
ATOM 847 C CA . MET A 1 110 ? -7.281 -10.267 20.511 1.00 97.69 110 MET A CA 1
ATOM 848 C C . MET A 1 110 ? -7.424 -11.032 19.195 1.00 97.69 110 MET A C 1
ATOM 850 O O . MET A 1 110 ? -6.606 -11.895 18.887 1.00 97.69 110 MET A O 1
ATOM 854 N N . HIS A 1 111 ? -8.413 -10.646 18.393 1.00 97.81 111 HIS A N 1
ATOM 855 C CA . HIS A 1 111 ? -8.667 -11.190 17.056 1.00 97.81 111 HIS A CA 1
ATOM 856 C C . HIS A 1 111 ? -8.499 -10.107 15.991 1.00 97.81 111 HIS A C 1
ATOM 858 O O . HIS A 1 111 ? -8.313 -8.927 16.307 1.00 97.81 111 HIS A O 1
ATOM 864 N N . LEU A 1 112 ? -8.582 -10.493 14.714 1.00 96.75 112 LEU A N 1
ATOM 865 C CA . LEU A 1 112 ? -8.741 -9.510 13.645 1.00 96.75 112 LEU A CA 1
ATOM 866 C C . LEU A 1 112 ? -9.995 -8.669 13.926 1.00 96.75 112 LEU A C 1
ATOM 868 O O . LEU A 1 112 ? -11.056 -9.234 14.198 1.00 96.75 112 LEU A O 1
ATOM 872 N N . PRO A 1 113 ? -9.907 -7.331 13.855 1.00 95.94 113 PRO A N 1
ATOM 873 C CA . PRO A 1 113 ? -11.030 -6.484 14.234 1.00 95.94 113 PRO A CA 1
ATOM 874 C C . PRO A 1 113 ? -12.192 -6.583 13.236 1.00 95.94 113 PRO A C 1
ATOM 876 O O . PRO A 1 113 ? -13.311 -6.169 13.528 1.00 95.94 113 PRO A O 1
ATOM 879 N N . VAL A 1 114 ? -11.927 -7.081 12.030 1.00 93.19 114 VAL A N 1
ATOM 880 C CA . VAL A 1 114 ? -12.775 -6.921 10.853 1.00 93.19 114 VAL A CA 1
ATOM 881 C C . VAL A 1 114 ? -12.663 -8.151 9.952 1.00 93.19 114 VAL A C 1
ATOM 883 O O . VAL A 1 114 ? -11.588 -8.727 9.807 1.00 93.19 114 VAL A O 1
ATOM 886 N N . ALA A 1 115 ? -13.764 -8.533 9.308 1.00 90.94 115 ALA A N 1
ATOM 887 C CA . ALA A 1 115 ? -13.738 -9.441 8.169 1.00 90.94 115 ALA A CA 1
ATOM 888 C C . ALA A 1 115 ? -13.324 -8.643 6.927 1.00 90.94 115 ALA A C 1
ATOM 890 O O . ALA A 1 115 ? -14.015 -7.694 6.540 1.00 90.94 115 ALA A O 1
ATOM 891 N N . ILE A 1 116 ? -12.198 -9.027 6.330 1.00 86.75 116 ILE A N 1
ATOM 892 C CA . ILE A 1 116 ? -11.582 -8.332 5.199 1.00 86.75 116 ILE A CA 1
ATOM 893 C C . ILE A 1 116 ? -12.022 -9.019 3.909 1.00 86.75 116 ILE A C 1
ATOM 895 O O . ILE A 1 116 ? -11.848 -10.227 3.752 1.00 86.75 116 ILE A O 1
ATOM 899 N N . GLY A 1 117 ? -12.617 -8.246 3.007 1.00 81.94 117 GLY A N 1
ATOM 900 C CA . GLY A 1 117 ? -13.074 -8.731 1.704 1.00 81.94 117 GLY A CA 1
ATOM 901 C C . GLY A 1 117 ? -12.001 -8.535 0.653 1.00 81.94 117 GLY A C 1
ATOM 902 O O . GLY A 1 117 ? -11.614 -9.486 -0.016 1.00 81.94 117 GLY A O 1
ATOM 903 N N . ASP A 1 118 ? -11.479 -7.312 0.594 1.00 83.00 118 ASP A N 1
ATOM 904 C CA . ASP A 1 118 ? -10.477 -6.873 -0.365 1.00 83.00 118 ASP A CA 1
ATOM 905 C C . ASP A 1 118 ? -9.373 -6.106 0.367 1.00 83.00 118 ASP A C 1
ATOM 907 O O . ASP A 1 118 ? -9.614 -5.447 1.380 1.00 83.00 118 ASP A O 1
ATOM 911 N N . PHE A 1 119 ? -8.152 -6.192 -0.147 1.00 86.25 119 PHE A N 1
ATOM 912 C CA . PHE A 1 119 ? -6.985 -5.502 0.388 1.00 86.25 119 PHE A CA 1
ATOM 913 C C . PHE A 1 119 ? -6.262 -4.818 -0.766 1.00 86.25 119 PHE A C 1
ATOM 915 O O . PHE A 1 119 ? -5.922 -5.487 -1.737 1.00 86.25 119 PHE A O 1
ATOM 922 N N . ALA A 1 120 ? -6.043 -3.508 -0.660 1.00 88.31 120 ALA A N 1
ATOM 923 C CA . ALA A 1 120 ? -5.331 -2.731 -1.663 1.00 88.31 120 ALA A CA 1
ATOM 924 C C . ALA A 1 120 ? -4.094 -2.114 -1.017 1.00 88.31 120 ALA A C 1
ATOM 926 O O . ALA A 1 120 ? -4.203 -1.345 -0.064 1.00 88.31 120 ALA A O 1
ATOM 927 N N . ASP A 1 121 ? -2.924 -2.435 -1.542 1.00 88.50 121 ASP A N 1
ATOM 928 C CA . ASP A 1 121 ? -1.666 -1.912 -1.035 1.00 88.50 121 ASP A CA 1
ATOM 929 C C . ASP A 1 121 ? -1.118 -0.839 -1.982 1.00 88.50 121 ASP A C 1
ATOM 931 O O . ASP A 1 121 ? -1.130 -1.004 -3.206 1.00 88.50 121 ASP A O 1
ATOM 935 N N . PHE A 1 122 ? -0.707 0.299 -1.425 1.00 88.94 122 PHE A N 1
ATOM 936 C CA . PHE A 1 122 ? -0.359 1.495 -2.179 1.00 88.94 122 PHE A CA 1
ATOM 937 C C . PHE A 1 122 ? 1.099 1.894 -1.961 1.00 88.94 122 PHE A C 1
ATOM 939 O O . PHE A 1 122 ? 1.588 2.036 -0.845 1.00 88.94 122 PHE A O 1
ATOM 946 N N . SER A 1 123 ? 1.785 2.214 -3.055 1.00 87.81 123 SER A N 1
ATOM 947 C CA . SER A 1 123 ? 3.160 2.705 -3.026 1.00 87.81 123 SER A CA 1
ATOM 948 C C . SER A 1 123 ? 3.167 4.231 -3.128 1.00 87.81 123 SER A C 1
ATOM 950 O O . SER A 1 123 ? 3.325 4.810 -4.203 1.00 87.81 123 SER A O 1
ATOM 952 N N . CYS A 1 124 ? 2.920 4.890 -1.991 1.00 84.31 124 CYS A N 1
ATOM 953 C CA . CYS A 1 124 ? 2.603 6.325 -1.917 1.00 84.31 124 CYS A CA 1
ATOM 954 C C . CYS A 1 124 ? 3.610 7.179 -1.126 1.00 84.31 124 CYS A C 1
ATOM 956 O O . CYS A 1 124 ? 3.410 8.386 -0.961 1.00 84.31 124 CYS A O 1
ATOM 958 N N . SER A 1 125 ? 4.702 6.577 -0.656 1.00 86.81 125 SER A N 1
ATOM 959 C CA . SER A 1 125 ? 5.848 7.278 -0.073 1.00 86.81 125 SER A CA 1
ATOM 960 C C . SER A 1 125 ? 6.914 7.498 -1.145 1.00 86.81 125 SER A C 1
ATOM 962 O O . SER A 1 125 ? 7.421 6.544 -1.736 1.00 86.81 125 SER A O 1
ATOM 964 N N . LEU A 1 126 ? 7.261 8.761 -1.408 1.00 84.75 126 LEU A N 1
ATOM 965 C CA . LEU A 1 126 ? 8.244 9.109 -2.437 1.00 84.75 126 LEU A CA 1
ATOM 966 C C . LEU A 1 126 ? 9.628 8.541 -2.101 1.00 84.75 126 LEU A C 1
ATOM 968 O O . LEU A 1 126 ? 10.288 7.969 -2.965 1.00 84.75 126 LEU A O 1
ATOM 972 N N . GLU A 1 127 ? 10.057 8.661 -0.844 1.00 83.69 127 GLU A N 1
ATOM 973 C CA . GLU A 1 127 ? 11.355 8.137 -0.416 1.00 83.69 127 GLU A CA 1
ATOM 974 C C . GLU A 1 127 ? 11.396 6.608 -0.461 1.00 83.69 127 GLU A C 1
ATOM 976 O O . GLU A 1 127 ? 12.399 6.048 -0.903 1.00 83.69 127 GLU A O 1
ATOM 981 N N . HIS A 1 128 ? 10.303 5.925 -0.101 1.00 82.56 128 HIS A N 1
ATOM 982 C CA . HIS A 1 128 ? 10.207 4.475 -0.280 1.00 82.56 128 HIS A CA 1
ATOM 983 C C . HIS A 1 128 ? 10.363 4.091 -1.754 1.00 82.56 128 HIS A C 1
ATOM 985 O O . HIS A 1 128 ? 11.216 3.270 -2.077 1.00 82.56 128 HIS A O 1
ATOM 991 N N . VAL A 1 129 ? 9.604 4.719 -2.659 1.00 83.94 129 VAL A N 1
ATOM 992 C CA . VAL A 1 129 ? 9.647 4.401 -4.094 1.00 83.94 129 VAL A CA 1
ATOM 993 C C . VAL A 1 129 ? 11.044 4.620 -4.677 1.00 83.94 129 VAL A C 1
ATOM 995 O O . VAL A 1 129 ? 11.542 3.762 -5.406 1.00 83.94 129 VAL A O 1
ATOM 998 N N . LYS A 1 130 ? 11.714 5.718 -4.309 1.00 82.06 130 LYS A N 1
ATOM 999 C CA . LYS A 1 130 ? 13.103 5.986 -4.716 1.00 82.06 130 LYS A CA 1
ATOM 1000 C C . LYS A 1 130 ? 14.064 4.922 -4.178 1.00 82.06 130 LYS A C 1
ATOM 1002 O O . LYS A 1 130 ? 14.895 4.396 -4.918 1.00 82.06 130 LYS A O 1
ATOM 1007 N N . ASN A 1 131 ? 13.945 4.576 -2.894 1.00 75.44 131 ASN A N 1
ATOM 1008 C CA . ASN A 1 131 ? 14.797 3.578 -2.248 1.00 75.44 131 ASN A CA 1
ATOM 1009 C C . ASN A 1 131 ? 14.590 2.175 -2.838 1.00 75.44 131 ASN A C 1
ATOM 1011 O O . ASN A 1 131 ? 15.569 1.476 -3.100 1.00 75.44 131 ASN A O 1
ATOM 1015 N N . ALA A 1 132 ? 13.338 1.777 -3.067 1.00 76.19 132 ALA A N 1
ATOM 1016 C CA . ALA A 1 132 ? 12.972 0.508 -3.680 1.00 76.19 132 ALA A CA 1
ATOM 1017 C C . ALA A 1 132 ? 13.484 0.427 -5.121 1.00 76.19 132 ALA A C 1
ATOM 1019 O O . ALA A 1 132 ? 14.124 -0.558 -5.482 1.00 76.19 132 ALA A O 1
ATOM 1020 N N . GLY A 1 133 ? 13.297 1.483 -5.918 1.00 74.38 133 GLY A N 1
ATOM 1021 C CA . GLY A 1 133 ? 13.832 1.565 -7.276 1.00 74.38 133 GLY A CA 1
ATOM 1022 C C . GLY A 1 133 ? 15.357 1.415 -7.316 1.00 74.38 133 GLY A C 1
ATOM 1023 O O . GLY A 1 133 ? 15.883 0.573 -8.050 1.00 74.38 133 GLY A O 1
ATOM 1024 N N . ARG A 1 134 ? 16.076 2.137 -6.444 1.00 73.00 134 ARG A N 1
ATOM 1025 C CA . ARG A 1 134 ? 17.539 2.026 -6.304 1.00 73.00 134 ARG A CA 1
ATOM 1026 C C . ARG A 1 134 ? 17.992 0.598 -5.985 1.00 73.00 134 ARG A C 1
ATOM 1028 O O . ARG A 1 134 ? 19.020 0.163 -6.485 1.00 73.00 134 ARG A O 1
ATOM 1035 N N . ILE A 1 135 ? 17.257 -0.131 -5.148 1.00 63.28 135 ILE A N 1
ATOM 1036 C CA . ILE A 1 135 ? 17.673 -1.459 -4.666 1.00 63.28 135 ILE A CA 1
ATOM 1037 C C . ILE A 1 135 ? 17.256 -2.584 -5.618 1.00 63.28 135 ILE A C 1
ATOM 1039 O O . ILE A 1 135 ? 18.013 -3.533 -5.812 1.00 63.28 135 ILE A O 1
ATOM 1043 N N . ILE A 1 136 ? 16.058 -2.503 -6.195 1.00 65.12 136 ILE A N 1
ATOM 1044 C CA . ILE A 1 136 ? 15.472 -3.589 -6.990 1.00 65.12 136 ILE A CA 1
ATOM 1045 C C . ILE A 1 136 ? 15.914 -3.497 -8.454 1.00 65.12 136 ILE A C 1
ATOM 1047 O O . ILE A 1 136 ? 16.210 -4.524 -9.062 1.00 65.12 136 ILE A O 1
ATOM 1051 N N . ILE A 1 137 ? 15.965 -2.285 -9.016 1.00 67.38 137 ILE A N 1
ATOM 1052 C CA . ILE A 1 137 ? 16.231 -2.057 -10.447 1.00 67.38 137 ILE A CA 1
ATOM 1053 C C . ILE A 1 137 ? 17.371 -1.063 -10.718 1.00 67.38 137 ILE A C 1
ATOM 1055 O O . ILE A 1 137 ? 17.620 -0.739 -11.875 1.00 67.38 137 ILE A O 1
ATOM 1059 N N . ASN A 1 138 ? 18.084 -0.608 -9.679 1.00 69.31 138 ASN A N 1
ATOM 1060 C CA . ASN A 1 138 ? 19.175 0.370 -9.772 1.00 69.31 138 ASN A CA 1
ATOM 1061 C C . ASN A 1 138 ? 18.769 1.705 -10.435 1.00 69.31 138 ASN A C 1
ATOM 1063 O O . ASN A 1 138 ? 19.571 2.333 -11.123 1.00 69.31 138 ASN A O 1
ATOM 1067 N N . ASP A 1 139 ? 17.525 2.142 -10.219 1.00 74.31 139 ASP A N 1
ATOM 1068 C CA . ASP A 1 139 ? 16.997 3.428 -10.687 1.00 74.31 139 ASP A CA 1
ATOM 1069 C C . ASP A 1 139 ? 16.182 4.081 -9.570 1.00 74.31 139 ASP A C 1
ATOM 1071 O O . ASP A 1 139 ? 15.153 3.560 -9.155 1.00 74.31 139 ASP A O 1
ATOM 1075 N N . GLU A 1 140 ? 16.642 5.217 -9.055 1.00 81.81 140 GLU A N 1
ATOM 1076 C CA . GLU A 1 140 ? 15.934 5.939 -7.995 1.00 81.81 140 GLU A CA 1
ATOM 1077 C C . GLU A 1 140 ? 14.772 6.797 -8.512 1.00 81.81 140 GLU A C 1
ATOM 1079 O O . GLU A 1 140 ? 14.049 7.385 -7.709 1.00 81.81 140 GLU A O 1
ATOM 1084 N N . ARG A 1 141 ? 14.566 6.903 -9.832 1.00 87.06 141 ARG A N 1
ATOM 1085 C CA . ARG A 1 141 ? 13.463 7.689 -10.390 1.00 87.06 141 ARG A CA 1
ATOM 1086 C C . ARG A 1 141 ? 12.130 7.006 -10.074 1.00 87.06 141 ARG A C 1
ATOM 1088 O O . ARG A 1 141 ? 11.929 5.848 -10.445 1.00 87.06 141 ARG A O 1
ATOM 1095 N N . PRO A 1 142 ? 11.175 7.717 -9.449 1.00 84.94 142 PRO A N 1
ATOM 1096 C CA . PRO A 1 142 ? 9.828 7.193 -9.290 1.00 84.94 142 PRO A CA 1
ATOM 1097 C C . PRO A 1 142 ? 9.198 6.870 -10.650 1.00 84.94 142 PRO A C 1
ATOM 1099 O O . PRO A 1 142 ? 9.456 7.587 -11.624 1.00 84.94 142 PRO A O 1
ATOM 1102 N N . PRO A 1 143 ? 8.322 5.851 -10.732 1.00 84.50 143 PRO A N 1
ATOM 1103 C CA . PRO A 1 143 ? 7.569 5.575 -11.946 1.00 84.50 143 PRO A CA 1
ATOM 1104 C C . PRO A 1 143 ? 6.844 6.839 -12.437 1.00 84.50 143 PRO A C 1
ATOM 1106 O O . PRO A 1 143 ? 6.300 7.572 -11.608 1.00 84.50 143 PRO A O 1
ATOM 1109 N N . PRO A 1 144 ? 6.731 7.087 -13.758 1.00 85.44 144 PRO A N 1
ATOM 1110 C CA . PRO A 1 144 ? 6.068 8.289 -14.278 1.00 85.44 144 PRO A CA 1
ATOM 1111 C C . PRO A 1 144 ? 4.639 8.492 -13.746 1.00 85.44 144 PRO A C 1
ATOM 1113 O O . PRO A 1 144 ? 4.178 9.618 -13.570 1.00 85.44 144 PRO A O 1
ATOM 1116 N N . ALA A 1 145 ? 3.938 7.396 -13.450 1.00 89.12 145 ALA A N 1
ATOM 1117 C CA . ALA A 1 145 ? 2.600 7.413 -12.870 1.00 89.12 145 ALA A CA 1
ATOM 1118 C C . ALA A 1 145 ? 2.548 7.958 -11.427 1.00 89.12 145 ALA A C 1
ATOM 1120 O O . ALA A 1 145 ? 1.505 8.472 -11.030 1.00 89.12 145 ALA A O 1
ATOM 1121 N N . PHE A 1 146 ? 3.651 7.908 -10.669 1.00 90.12 146 PHE A N 1
ATOM 1122 C CA . PHE A 1 146 ? 3.668 8.178 -9.226 1.00 90.12 146 PHE A CA 1
ATOM 1123 C C . PHE A 1 146 ? 3.180 9.586 -8.894 1.00 90.12 146 PHE A C 1
ATOM 1125 O O . PHE A 1 146 ? 2.445 9.767 -7.934 1.00 90.12 146 PHE A O 1
ATOM 1132 N N . PHE A 1 147 ? 3.541 10.581 -9.707 1.00 91.06 147 PHE A N 1
ATOM 1133 C CA . PHE A 1 147 ? 3.126 11.973 -9.504 1.00 91.06 147 PHE A CA 1
ATOM 1134 C C . PHE A 1 147 ? 1.742 12.299 -10.087 1.00 91.06 147 PHE A C 1
ATOM 1136 O O . PHE A 1 147 ? 1.268 13.421 -9.946 1.00 91.06 147 PHE A O 1
ATOM 1143 N N . ASN A 1 148 ? 1.086 11.342 -10.749 1.00 90.56 148 ASN A N 1
ATOM 1144 C CA . ASN A 1 148 ? -0.197 11.554 -11.421 1.00 90.56 148 ASN A CA 1
ATOM 1145 C C . ASN A 1 148 ? -1.375 10.942 -10.653 1.00 90.56 148 ASN A C 1
ATOM 1147 O O . ASN A 1 148 ? -2.473 11.503 -10.656 1.00 90.56 148 ASN A O 1
ATOM 1151 N N . PHE A 1 149 ? -1.165 9.792 -10.014 1.00 91.06 149 PHE A N 1
ATOM 1152 C CA . PHE A 1 149 ? -2.156 9.126 -9.174 1.00 91.06 149 PHE A CA 1
ATOM 1153 C C . PHE A 1 149 ? -1.472 8.213 -8.144 1.00 91.06 149 PHE A C 1
ATOM 1155 O O . PHE A 1 149 ? -0.349 7.763 -8.384 1.00 91.06 149 PHE A O 1
ATOM 1162 N N . PRO A 1 150 ? -2.136 7.907 -7.012 1.00 90.25 150 PRO A N 1
ATOM 1163 C CA . PRO A 1 150 ? -1.599 6.974 -6.028 1.00 90.25 150 PRO A CA 1
ATOM 1164 C C . PRO A 1 150 ? -1.542 5.564 -6.623 1.00 90.25 150 PRO A C 1
ATOM 1166 O O . PRO A 1 150 ? -2.574 4.934 -6.845 1.00 90.25 150 PRO A O 1
ATOM 1169 N N . ILE A 1 151 ? -0.335 5.081 -6.916 1.00 89.94 151 ILE A N 1
ATOM 1170 C CA . ILE A 1 151 ? -0.120 3.743 -7.473 1.00 89.94 151 ILE A CA 1
ATOM 1171 C C . ILE A 1 151 ? -0.374 2.711 -6.375 1.00 89.94 151 ILE A C 1
ATOM 1173 O O . ILE A 1 151 ? 0.132 2.848 -5.264 1.00 89.94 151 ILE A O 1
ATOM 1177 N N . GLY A 1 152 ? -1.106 1.653 -6.705 1.00 88.25 152 GLY A N 1
ATOM 1178 C CA . GLY A 1 152 ? -1.312 0.516 -5.819 1.00 88.25 152 GLY A CA 1
ATOM 1179 C C . GLY A 1 152 ? -1.653 -0.753 -6.587 1.00 88.25 152 GLY A C 1
ATOM 1180 O O . GLY A 1 152 ? -1.828 -0.729 -7.809 1.00 88.25 152 GLY A O 1
ATOM 1181 N N . TYR A 1 153 ? -1.738 -1.860 -5.862 1.00 87.62 153 TYR A N 1
ATOM 1182 C CA . TYR A 1 153 ? -2.090 -3.181 -6.368 1.00 87.62 153 TYR A CA 1
ATOM 1183 C C . TYR A 1 153 ? -3.034 -3.888 -5.388 1.00 87.62 153 TYR A C 1
ATOM 1185 O O . TYR A 1 153 ? -3.158 -3.497 -4.228 1.00 87.62 153 TYR A O 1
ATOM 1193 N N . GLN A 1 154 ? -3.721 -4.931 -5.856 1.00 87.56 154 GLN A N 1
ATOM 1194 C CA . GLN A 1 154 ? -4.551 -5.753 -4.976 1.00 87.56 154 GLN A CA 1
ATOM 1195 C C . GLN A 1 154 ? -3.664 -6.743 -4.218 1.00 87.56 154 GLN A C 1
ATOM 1197 O O . GLN A 1 154 ? -3.005 -7.590 -4.824 1.00 87.56 154 GLN A O 1
ATOM 1202 N N . GLY A 1 155 ? -3.665 -6.640 -2.894 1.00 87.88 155 GLY A N 1
ATOM 1203 C CA . GLY A 1 155 ? -2.996 -7.570 -1.998 1.00 87.88 155 GLY A CA 1
ATOM 1204 C C . GLY A 1 155 ? -3.846 -8.808 -1.698 1.00 87.88 155 GLY A C 1
ATOM 1205 O O . GLY A 1 155 ? -4.966 -8.989 -2.188 1.00 87.88 155 GLY A O 1
ATOM 1206 N N . ARG A 1 156 ? -3.318 -9.700 -0.853 1.00 92.44 156 ARG A N 1
ATOM 1207 C CA . ARG A 1 156 ? -3.986 -10.959 -0.504 1.00 92.44 156 ARG A CA 1
ATOM 1208 C C . ARG A 1 156 ? -4.729 -10.856 0.831 1.00 92.44 156 ARG A C 1
ATOM 1210 O O . ARG A 1 156 ? -4.163 -11.094 1.889 1.00 92.44 156 ARG A O 1
ATOM 1217 N N . ALA A 1 157 ? -6.037 -10.603 0.779 1.00 88.75 157 ALA A N 1
ATOM 1218 C CA . ALA A 1 157 ? -6.869 -10.484 1.986 1.00 88.75 157 ALA A CA 1
ATOM 1219 C C . ALA A 1 157 ? -6.843 -11.737 2.889 1.00 88.75 157 ALA A C 1
ATOM 1221 O O . ALA A 1 157 ? -6.848 -11.625 4.112 1.00 88.75 157 ALA A O 1
ATOM 1222 N N . SER A 1 158 ? -6.778 -12.939 2.302 1.00 92.62 158 SER A N 1
ATOM 1223 C CA . SER A 1 158 ? -6.833 -14.202 3.056 1.00 92.62 158 SER A CA 1
ATOM 1224 C C . SER A 1 158 ? -5.618 -14.465 3.950 1.00 92.62 158 SER A C 1
ATOM 1226 O O . SER A 1 158 ? -5.687 -15.347 4.797 1.00 92.62 158 SER A O 1
ATOM 1228 N N . SER A 1 159 ? -4.499 -13.776 3.718 1.00 95.12 159 SER A N 1
ATOM 1229 C CA . SER A 1 159 ? -3.249 -13.941 4.470 1.00 95.12 159 SER A CA 1
ATOM 1230 C C . SER A 1 159 ? -3.006 -12.798 5.459 1.00 95.12 159 SER A C 1
ATOM 1232 O O . SER A 1 159 ? -1.911 -12.680 6.006 1.00 95.12 159 SER A O 1
ATOM 1234 N N . ILE A 1 160 ? -4.016 -11.956 5.700 1.00 95.50 160 ILE A N 1
ATOM 1235 C CA . ILE A 1 160 ? -3.953 -10.945 6.752 1.00 95.50 160 ILE A CA 1
ATOM 1236 C C . ILE A 1 160 ? -4.251 -11.616 8.090 1.00 95.50 160 ILE A C 1
ATOM 1238 O O . ILE A 1 160 ? -5.284 -12.261 8.256 1.00 95.50 160 ILE A O 1
ATOM 1242 N N . VAL A 1 161 ? -3.351 -11.443 9.051 1.00 96.94 161 VAL A N 1
ATOM 1243 C CA . VAL A 1 161 ? -3.419 -12.050 10.384 1.00 96.94 161 VAL A CA 1
ATOM 1244 C C . VAL A 1 161 ? -3.276 -10.995 11.476 1.00 96.94 161 VAL A C 1
ATOM 1246 O O . VAL A 1 161 ? -2.751 -9.905 11.253 1.00 96.94 161 VAL A O 1
ATOM 1249 N N . VAL A 1 162 ? -3.758 -11.291 12.682 1.00 97.00 162 VAL A N 1
ATOM 1250 C CA . VAL A 1 162 ? -3.670 -10.357 13.813 1.00 97.00 162 VAL A CA 1
ATOM 1251 C C . VAL A 1 162 ? -2.263 -10.351 14.424 1.00 97.00 162 VAL A C 1
ATOM 1253 O O . VAL A 1 162 ? -1.572 -11.372 14.441 1.00 97.00 162 VAL A O 1
ATOM 1256 N N . SER A 1 163 ? -1.834 -9.202 14.952 1.00 96.06 163 SER A N 1
ATOM 1257 C CA . SER A 1 163 ? -0.580 -9.047 15.704 1.00 96.06 163 SER A CA 1
ATOM 1258 C C . SER A 1 163 ? -0.380 -10.155 16.742 1.00 96.06 163 SER A C 1
ATOM 1260 O O . SER A 1 163 ? -1.234 -10.374 17.597 1.00 96.06 163 SER A O 1
ATOM 1262 N N . GLY A 1 164 ? 0.791 -10.797 16.705 1.00 93.44 164 GLY A N 1
ATOM 1263 C CA . GLY A 1 164 ? 1.137 -11.938 17.560 1.00 93.44 164 GLY A CA 1
ATOM 1264 C C . GLY A 1 164 ? 1.056 -13.290 16.851 1.00 93.44 164 GLY A C 1
ATOM 1265 O O . GLY A 1 164 ? 1.589 -14.258 17.377 1.00 93.44 164 GLY A O 1
ATOM 1266 N N . THR A 1 165 ? 0.455 -13.349 15.661 1.00 96.56 165 THR A N 1
ATOM 1267 C CA . THR A 1 165 ? 0.510 -14.539 14.801 1.00 96.56 165 THR A CA 1
ATOM 1268 C C . THR A 1 165 ? 1.925 -14.717 14.245 1.00 96.56 165 THR A C 1
ATOM 1270 O O . THR A 1 165 ? 2.518 -13.752 13.758 1.00 96.56 165 THR A O 1
ATOM 1273 N N . GLU A 1 166 ? 2.469 -15.931 14.320 1.00 96.31 166 GLU A N 1
ATOM 1274 C CA . GLU A 1 166 ? 3.769 -16.265 13.729 1.00 96.31 166 GLU A CA 1
ATOM 1275 C C . GLU A 1 166 ? 3.685 -16.275 12.195 1.00 96.31 166 GLU A C 1
ATOM 1277 O O . GLU A 1 166 ? 2.702 -16.746 11.623 1.00 96.31 166 GLU A O 1
ATOM 1282 N N . ILE A 1 167 ? 4.723 -15.761 11.529 1.00 95.56 167 ILE A N 1
ATOM 1283 C CA . ILE A 1 167 ? 4.844 -15.765 10.066 1.00 95.56 167 ILE A CA 1
ATOM 1284 C C . ILE A 1 167 ? 5.972 -16.711 9.674 1.00 95.56 167 ILE A C 1
ATOM 1286 O O . ILE A 1 167 ? 7.129 -16.510 10.052 1.00 95.56 167 ILE A O 1
ATOM 1290 N N . GLU A 1 168 ? 5.630 -17.749 8.916 1.00 95.81 168 GLU A N 1
ATOM 1291 C CA . GLU A 1 168 ? 6.597 -18.722 8.425 1.00 95.81 168 GLU A CA 1
ATOM 1292 C C . GLU A 1 168 ? 7.380 -18.160 7.230 1.00 95.81 168 GLU A C 1
ATOM 1294 O O . GLU A 1 168 ? 6.836 -17.487 6.353 1.00 95.81 168 GLU A O 1
ATOM 1299 N N . ARG A 1 169 ? 8.683 -18.455 7.175 1.00 97.25 169 ARG A N 1
ATOM 1300 C CA . ARG A 1 169 ? 9.518 -18.109 6.021 1.00 97.25 169 ARG A CA 1
ATOM 1301 C C . ARG A 1 169 ? 9.000 -18.846 4.774 1.00 97.25 169 ARG A C 1
ATOM 1303 O O . ARG A 1 169 ? 8.984 -20.077 4.779 1.00 97.25 169 ARG A O 1
ATOM 1310 N N . PRO A 1 170 ? 8.659 -18.136 3.687 1.00 96.75 170 PRO A N 1
ATOM 1311 C CA . PRO A 1 170 ? 8.071 -18.748 2.513 1.00 96.75 170 PRO A CA 1
ATOM 1312 C C . PRO A 1 170 ? 9.129 -19.495 1.705 1.00 96.75 170 PRO A C 1
ATOM 1314 O O . PRO A 1 170 ? 10.317 -19.153 1.708 1.00 96.75 170 PRO A O 1
ATOM 1317 N N . TRP A 1 171 ? 8.667 -20.499 0.970 1.00 97.19 171 TRP A N 1
ATOM 1318 C CA . TRP A 1 171 ? 9.430 -21.165 -0.077 1.00 97.19 171 TRP A CA 1
ATOM 1319 C C . TRP A 1 171 ? 8.979 -20.638 -1.434 1.00 97.19 171 TRP A C 1
ATOM 1321 O O . TRP A 1 171 ? 7.788 -20.426 -1.655 1.00 97.19 171 TRP A O 1
ATOM 1331 N N . GLY A 1 172 ? 9.912 -20.454 -2.360 1.00 96.31 172 GLY A N 1
ATOM 1332 C CA . GLY A 1 172 ? 9.580 -19.986 -3.698 1.00 96.31 172 GLY A CA 1
ATOM 1333 C C . GLY A 1 172 ? 10.743 -20.062 -4.668 1.00 96.31 172 GLY A C 1
ATOM 1334 O O . GLY A 1 172 ? 11.817 -20.567 -4.339 1.00 96.31 172 GLY A O 1
ATOM 1335 N N . GLN A 1 173 ? 10.495 -19.592 -5.889 1.00 95.56 173 GLN A N 1
ATOM 1336 C CA . GLN A 1 173 ? 11.496 -19.508 -6.947 1.00 95.56 173 GLN A CA 1
ATOM 1337 C C . GLN A 1 173 ? 12.118 -18.115 -6.982 1.00 95.56 173 GLN A C 1
ATOM 1339 O O . GLN A 1 173 ? 11.405 -17.116 -6.917 1.00 95.56 173 GLN A O 1
ATOM 1344 N N . PHE A 1 174 ? 13.438 -18.048 -7.121 1.00 91.75 174 PHE A N 1
ATOM 1345 C CA . PHE A 1 174 ? 14.164 -16.789 -7.259 1.00 91.75 174 PHE A CA 1
ATOM 1346 C C . PHE A 1 174 ? 15.471 -16.978 -8.035 1.00 91.75 174 PHE A C 1
ATOM 1348 O O . PHE A 1 174 ? 15.959 -18.099 -8.219 1.00 91.75 174 PHE A O 1
ATOM 1355 N N . ARG A 1 175 ? 16.034 -15.867 -8.526 1.00 88.38 175 ARG A N 1
ATOM 1356 C CA . ARG A 1 175 ? 17.305 -15.865 -9.268 1.00 88.38 175 ARG A CA 1
ATOM 1357 C C . ARG A 1 175 ? 18.432 -16.365 -8.375 1.00 88.38 175 ARG A C 1
ATOM 1359 O O . ARG A 1 175 ? 18.582 -15.883 -7.254 1.00 88.38 175 ARG A O 1
ATOM 1366 N N . ASN A 1 176 ? 19.241 -17.287 -8.884 1.00 87.56 176 ASN A N 1
ATOM 1367 C CA . ASN A 1 176 ? 20.377 -17.824 -8.150 1.00 87.56 176 ASN A CA 1
ATOM 1368 C C . ASN A 1 176 ? 21.556 -16.837 -8.179 1.00 87.56 176 ASN A C 1
ATOM 1370 O O . ASN A 1 176 ? 22.138 -16.636 -9.247 1.00 87.56 176 ASN A O 1
ATOM 1374 N N . PRO A 1 177 ? 21.978 -16.265 -7.035 1.00 80.06 177 PRO A N 1
ATOM 1375 C CA . PRO A 1 177 ? 23.100 -15.330 -7.010 1.00 80.06 177 PRO A CA 1
ATOM 1376 C C . PRO A 1 177 ? 24.422 -15.960 -7.467 1.00 80.06 177 PRO A C 1
ATOM 1378 O O . PRO A 1 177 ? 25.275 -15.259 -7.995 1.00 80.06 177 PRO A O 1
ATOM 1381 N N . LYS A 1 178 ? 24.595 -17.280 -7.299 1.00 83.75 178 LYS A N 1
ATOM 1382 C CA . LYS A 1 178 ? 25.813 -18.001 -7.713 1.00 83.75 178 LYS A CA 1
ATOM 1383 C C . LYS A 1 178 ? 25.933 -18.171 -9.227 1.00 83.75 178 LYS A C 1
ATOM 1385 O O . LYS A 1 178 ? 27.027 -18.408 -9.724 1.00 83.75 178 LYS A O 1
ATOM 1390 N N . ALA A 1 179 ? 24.815 -18.054 -9.939 1.00 81.88 179 ALA A N 1
ATOM 1391 C CA . ALA A 1 179 ? 24.757 -18.103 -11.394 1.00 81.88 179 ALA A CA 1
ATOM 1392 C C . ALA A 1 179 ? 24.861 -16.701 -12.029 1.00 81.88 179 ALA A C 1
ATOM 1394 O O . ALA A 1 179 ? 24.608 -16.543 -13.222 1.00 81.88 179 ALA A O 1
ATOM 1395 N N . MET A 1 180 ? 25.178 -15.667 -11.238 1.00 72.44 180 MET A N 1
ATOM 1396 C CA . MET A 1 180 ? 25.289 -14.283 -11.691 1.00 72.44 180 MET A CA 1
ATOM 1397 C C . MET A 1 180 ? 26.729 -13.772 -11.600 1.00 72.44 180 MET A C 1
ATOM 1399 O O . MET A 1 180 ? 27.395 -13.951 -10.585 1.00 72.44 180 MET A O 1
ATOM 1403 N N . GLY A 1 181 ? 27.177 -13.076 -12.646 1.00 65.69 181 GLY A N 1
ATOM 1404 C CA . GLY A 1 181 ? 28.512 -12.480 -12.731 1.00 65.69 181 GLY A CA 1
ATOM 1405 C C . GLY A 1 181 ? 29.445 -13.211 -13.706 1.00 65.69 181 GLY A C 1
ATOM 1406 O O . GLY A 1 181 ? 29.150 -14.330 -14.121 1.00 65.69 181 GLY A O 1
ATOM 1407 N N . PRO A 1 182 ? 30.561 -12.573 -14.098 1.00 63.69 182 PRO A N 1
ATOM 1408 C CA . PRO A 1 182 ? 31.481 -13.106 -15.106 1.00 63.69 182 PRO A CA 1
ATOM 1409 C C . PRO A 1 182 ? 32.178 -14.406 -14.672 1.00 63.69 182 PRO A C 1
ATOM 1411 O O . PRO A 1 182 ? 32.556 -15.199 -15.528 1.00 63.69 182 PRO A O 1
ATOM 1414 N N . ASP A 1 183 ? 32.285 -14.649 -13.362 1.00 78.00 183 ASP A N 1
ATOM 1415 C CA . ASP A 1 183 ? 32.946 -15.825 -12.779 1.00 78.00 183 ASP A CA 1
ATOM 1416 C C . ASP A 1 183 ? 31.963 -16.944 -12.374 1.00 78.00 183 ASP A C 1
ATOM 1418 O O . ASP A 1 183 ? 32.339 -17.892 -11.678 1.00 78.00 183 ASP A O 1
ATOM 1422 N N . ALA A 1 184 ? 30.685 -16.840 -12.759 1.00 75.62 184 ALA A N 1
ATOM 1423 C CA . ALA A 1 184 ? 29.664 -17.817 -12.388 1.00 75.62 184 ALA A CA 1
ATOM 1424 C C . ALA A 1 184 ? 29.951 -19.205 -13.010 1.00 75.62 184 ALA A C 1
ATOM 1426 O O . ALA A 1 184 ? 30.226 -19.297 -14.211 1.00 75.62 184 ALA A O 1
ATOM 1427 N N . PRO A 1 185 ? 29.858 -20.314 -12.245 1.00 78.50 185 PRO A N 1
ATOM 1428 C CA . PRO A 1 185 ? 30.069 -21.653 -12.790 1.00 78.50 185 PRO A CA 1
ATOM 1429 C C . PRO A 1 185 ? 29.052 -21.985 -13.888 1.00 78.50 185 PRO A C 1
ATOM 1431 O O . PRO A 1 185 ? 27.847 -21.852 -13.685 1.00 78.50 185 PRO A O 1
ATOM 1434 N N . ALA A 1 186 ? 29.522 -22.517 -15.021 1.00 74.62 186 ALA A N 1
ATOM 1435 C CA . ALA A 1 186 ? 28.677 -22.819 -16.185 1.00 74.62 186 ALA A CA 1
ATOM 1436 C C . ALA A 1 186 ? 27.527 -23.815 -15.912 1.00 74.62 186 ALA A C 1
ATOM 1438 O O . ALA A 1 186 ? 26.557 -23.852 -16.664 1.00 74.62 186 ALA A O 1
ATOM 1439 N N . ASN A 1 187 ? 27.630 -24.614 -14.844 1.00 84.00 187 ASN A N 1
ATOM 1440 C CA . ASN A 1 187 ? 26.641 -25.633 -14.474 1.00 84.00 187 ASN A CA 1
ATOM 1441 C C . ASN A 1 187 ? 25.671 -25.176 -13.371 1.00 84.00 187 ASN A C 1
ATOM 1443 O O . ASN A 1 187 ? 24.837 -25.967 -12.931 1.00 84.00 187 ASN A O 1
ATOM 1447 N N . GLU A 1 188 ? 25.789 -23.940 -12.887 1.00 83.50 188 GLU A N 1
ATOM 1448 C CA . GLU A 1 188 ? 24.929 -23.433 -11.823 1.00 83.50 188 GLU A CA 1
ATOM 1449 C C . GLU A 1 188 ? 23.570 -22.990 -12.409 1.00 83.50 188 GLU A C 1
ATOM 1451 O O . GLU A 1 188 ? 23.537 -22.193 -13.351 1.00 83.50 188 GLU A O 1
ATOM 1456 N N . PRO A 1 189 ? 22.424 -23.475 -11.893 1.00 86.00 189 PRO A N 1
ATOM 1457 C CA . PRO A 1 189 ? 21.122 -23.101 -12.433 1.00 86.00 189 PRO A CA 1
ATOM 1458 C C . PRO A 1 189 ? 20.830 -21.622 -12.157 1.00 86.00 189 PRO A C 1
ATOM 1460 O O . PRO A 1 189 ? 20.991 -21.158 -11.030 1.00 86.00 189 PRO A O 1
ATOM 1463 N N . SER A 1 190 ? 20.341 -20.888 -13.162 1.00 86.06 190 SER A N 1
ATOM 1464 C CA . SER A 1 190 ? 20.026 -19.452 -13.054 1.00 86.06 190 SER A CA 1
ATOM 1465 C C . SER A 1 190 ? 18.832 -19.137 -12.145 1.00 86.06 190 SER A C 1
ATOM 1467 O O . SER A 1 190 ? 18.695 -18.010 -11.663 1.00 86.06 190 SER A O 1
ATOM 1469 N N . ILE A 1 191 ? 17.983 -20.132 -11.881 1.00 92.19 191 ILE A N 1
ATOM 1470 C CA . ILE A 1 191 ? 16.804 -20.052 -11.014 1.00 92.19 191 ILE A CA 1
ATOM 1471 C C . ILE A 1 191 ? 16.851 -21.232 -10.047 1.00 92.19 191 ILE A C 1
ATOM 1473 O O . ILE A 1 191 ? 17.108 -22.365 -10.455 1.00 92.19 191 ILE A O 1
ATOM 1477 N N . ILE A 1 192 ? 16.570 -20.973 -8.774 1.00 93.06 192 ILE A N 1
ATOM 1478 C CA . ILE A 1 192 ? 16.488 -21.993 -7.726 1.00 93.06 192 ILE A CA 1
ATOM 1479 C C . ILE A 1 192 ? 15.139 -21.922 -7.016 1.00 93.06 192 ILE A C 1
ATOM 1481 O O . ILE A 1 192 ? 14.510 -20.867 -6.967 1.00 93.06 192 ILE A O 1
ATOM 1485 N N . PHE A 1 193 ? 14.699 -23.059 -6.477 1.00 96.12 193 PHE A N 1
ATOM 1486 C CA . PHE A 1 193 ? 13.540 -23.165 -5.593 1.00 96.12 193 PHE A CA 1
ATOM 1487 C C . PHE A 1 193 ? 14.016 -23.510 -4.183 1.00 96.12 193 PHE A C 1
ATOM 1489 O O . PHE A 1 193 ? 14.802 -24.442 -4.008 1.00 96.12 193 PHE A O 1
ATOM 1496 N N . GLY A 1 194 ? 13.544 -22.777 -3.179 1.00 96.06 194 GLY A N 1
ATOM 1497 C CA . GLY A 1 194 ? 13.937 -23.009 -1.794 1.00 96.06 194 GLY A CA 1
ATOM 1498 C C . GLY A 1 194 ? 13.353 -21.984 -0.827 1.00 96.06 194 GLY A C 1
ATOM 1499 O O . GLY A 1 194 ? 12.546 -21.146 -1.237 1.00 96.06 194 GLY A O 1
ATOM 1500 N N . PRO A 1 195 ? 13.749 -22.037 0.457 1.00 96.88 195 PRO A N 1
ATOM 1501 C CA . PRO A 1 195 ? 13.349 -21.029 1.427 1.00 96.88 195 PRO A CA 1
ATOM 1502 C C . PRO A 1 195 ? 13.901 -19.660 1.023 1.00 96.88 195 PRO A C 1
ATOM 1504 O O . PRO A 1 195 ? 15.066 -19.545 0.634 1.00 96.88 195 PRO A O 1
ATOM 1507 N N . SER A 1 196 ? 13.069 -18.629 1.165 1.00 94.56 196 SER A N 1
ATOM 1508 C CA . SER A 1 196 ? 13.458 -17.238 0.942 1.00 94.56 196 SER A CA 1
ATOM 1509 C C . SER A 1 196 ? 14.741 -16.890 1.695 1.00 94.56 196 SER A C 1
ATOM 1511 O O . SER A 1 196 ? 14.889 -17.177 2.885 1.00 94.56 196 SER A O 1
ATOM 1513 N N . GLN A 1 197 ? 15.660 -16.226 1.015 1.00 93.12 197 GLN A N 1
ATOM 1514 C CA . GLN A 1 197 ? 16.911 -15.687 1.531 1.00 93.12 197 GLN A CA 1
ATOM 1515 C C . GLN A 1 197 ? 16.793 -14.202 1.900 1.00 93.12 197 GLN A C 1
ATOM 1517 O O . GLN A 1 197 ? 17.644 -13.695 2.628 1.00 93.12 197 GLN A O 1
ATOM 1522 N N . LYS A 1 198 ? 15.747 -13.503 1.438 1.00 89.62 198 LYS A N 1
ATOM 1523 C CA . LYS A 1 198 ? 15.563 -12.055 1.639 1.00 89.62 198 LYS A CA 1
ATOM 1524 C C . LYS A 1 198 ? 14.172 -11.726 2.184 1.00 89.62 198 LYS A C 1
ATOM 1526 O O . LYS A 1 198 ? 13.359 -11.115 1.496 1.00 89.62 198 LYS A O 1
ATOM 1531 N N . MET A 1 199 ? 13.919 -12.143 3.423 1.00 91.25 199 MET A N 1
ATOM 1532 C CA . MET A 1 199 ? 12.708 -11.763 4.158 1.00 91.25 199 MET A CA 1
ATOM 1533 C C . MET A 1 199 ? 12.841 -10.366 4.748 1.00 91.25 199 MET A C 1
ATOM 1535 O O . MET A 1 199 ? 13.898 -10.022 5.273 1.00 91.25 199 MET A O 1
ATOM 1539 N N . ASP A 1 200 ? 11.754 -9.609 4.697 1.00 88.50 200 ASP A N 1
ATOM 1540 C CA . ASP A 1 200 ? 11.710 -8.202 5.070 1.00 88.50 200 ASP A CA 1
ATOM 1541 C C . ASP A 1 200 ? 10.341 -7.819 5.654 1.00 88.50 200 ASP A C 1
ATOM 1543 O O . ASP A 1 200 ? 9.352 -8.540 5.474 1.00 88.50 200 ASP A O 1
ATOM 1547 N N . TYR A 1 201 ? 10.299 -6.688 6.356 1.00 89.06 201 TYR A N 1
ATOM 1548 C CA . TYR A 1 201 ? 9.070 -6.061 6.842 1.00 89.06 201 TYR A CA 1
ATOM 1549 C C . TYR A 1 201 ? 8.775 -4.798 6.026 1.00 89.06 201 TYR A C 1
ATOM 1551 O O . TYR A 1 201 ? 9.690 -4.175 5.491 1.00 89.06 201 TYR A O 1
ATOM 1559 N N . GLU A 1 202 ? 7.515 -4.375 5.996 1.00 85.81 202 GLU A N 1
ATOM 1560 C CA . GLU A 1 202 ? 7.129 -3.033 5.546 1.00 85.81 202 GLU A CA 1
ATOM 1561 C C . GLU A 1 202 ? 6.322 -2.381 6.661 1.00 85.81 202 GLU A C 1
ATOM 1563 O O . GLU A 1 202 ? 5.413 -2.993 7.211 1.00 85.81 202 GLU A O 1
ATOM 1568 N N . LEU A 1 203 ? 6.709 -1.177 7.092 1.00 86.62 203 LEU A N 1
ATOM 1569 C CA . LEU A 1 203 ? 6.042 -0.507 8.209 1.00 86.62 203 LEU A CA 1
ATOM 1570 C C . LEU A 1 203 ? 4.926 0.377 7.678 1.00 86.62 203 LEU A C 1
ATOM 1572 O O . LEU A 1 203 ? 5.217 1.425 7.097 1.00 86.62 203 LEU A O 1
ATOM 1576 N N . GLU A 1 204 ? 3.681 0.005 7.972 1.00 88.50 204 GLU A N 1
ATOM 1577 C CA . GLU A 1 204 ? 2.543 0.591 7.283 1.00 88.50 204 GLU A CA 1
ATOM 1578 C C . GLU A 1 204 ? 1.361 0.990 8.170 1.00 88.50 204 GLU A C 1
ATOM 1580 O O . GLU A 1 204 ? 1.161 0.480 9.276 1.00 88.50 204 GLU A O 1
ATOM 1585 N N . LEU A 1 205 ? 0.569 1.952 7.691 1.00 91.38 205 LEU A N 1
ATOM 1586 C CA . LEU A 1 205 ? -0.712 2.328 8.289 1.00 91.38 205 LEU A CA 1
ATOM 1587 C C . LEU A 1 205 ? -1.824 1.966 7.317 1.00 91.38 205 LEU A C 1
ATOM 1589 O O . LEU A 1 205 ? -1.786 2.424 6.182 1.00 91.38 205 LEU A O 1
ATOM 1593 N N . ALA A 1 206 ? -2.835 1.241 7.787 1.00 91.56 206 ALA A N 1
ATOM 1594 C CA . ALA A 1 206 ? -3.987 0.859 6.991 1.00 91.56 206 ALA A CA 1
ATOM 1595 C C . ALA A 1 206 ? -5.268 1.597 7.399 1.00 91.56 206 ALA A C 1
ATOM 1597 O O . ALA A 1 206 ? -5.651 1.588 8.570 1.00 91.56 206 ALA A O 1
ATOM 1598 N N . ALA A 1 207 ? -5.962 2.202 6.431 1.00 92.44 207 ALA A N 1
ATOM 1599 C CA . ALA A 1 207 ? -7.337 2.687 6.603 1.00 92.44 207 ALA A CA 1
ATOM 1600 C C . ALA A 1 207 ? -8.326 1.529 6.585 1.00 92.44 207 ALA A C 1
ATOM 1602 O O . ALA A 1 207 ? -8.219 0.693 5.711 1.00 92.44 207 ALA A O 1
ATOM 1603 N N . ILE A 1 208 ? -9.293 1.506 7.501 1.00 92.56 208 ILE A N 1
ATOM 1604 C CA . ILE A 1 208 ? -10.403 0.549 7.549 1.00 92.56 208 ILE A CA 1
ATOM 1605 C C . ILE A 1 208 ? -11.639 1.222 6.956 1.00 92.56 208 ILE A C 1
ATOM 1607 O O . ILE A 1 208 ? -12.135 2.192 7.525 1.00 92.56 208 ILE A O 1
ATOM 1611 N N . ILE A 1 209 ? -12.160 0.733 5.829 1.00 89.31 209 ILE A N 1
ATOM 1612 C CA . ILE A 1 209 ? -13.349 1.323 5.184 1.00 89.31 209 ILE A CA 1
ATOM 1613 C C . ILE A 1 209 ? -14.640 0.760 5.783 1.00 89.31 209 ILE A C 1
ATOM 1615 O O . ILE A 1 209 ? -14.980 -0.393 5.556 1.00 89.31 209 ILE A O 1
ATOM 1619 N N . GLY A 1 210 ? -15.374 1.588 6.524 1.00 86.94 210 GLY A N 1
ATOM 1620 C CA . GLY A 1 210 ? -16.612 1.204 7.200 1.00 86.94 210 GLY A CA 1
ATOM 1621 C C . GLY A 1 210 ? -17.863 1.381 6.340 1.00 86.94 210 GLY A C 1
ATOM 1622 O O . GLY A 1 210 ? -18.626 0.436 6.142 1.00 86.94 210 GLY A O 1
ATOM 1623 N N . LYS A 1 211 ? -18.072 2.582 5.783 1.00 86.06 211 LYS A N 1
ATOM 1624 C CA . LYS A 1 211 ? -19.254 2.883 4.959 1.00 86.06 211 LYS A CA 1
ATOM 1625 C C . LYS A 1 211 ? -19.042 2.365 3.529 1.00 86.06 211 LYS A C 1
ATOM 1627 O O . LYS A 1 211 ? -18.160 2.876 2.817 1.00 86.06 211 LYS A O 1
ATOM 1632 N N . PRO A 1 212 ? -19.843 1.398 3.050 1.00 76.81 212 PRO A N 1
ATOM 1633 C CA . PRO A 1 212 ? -19.724 0.912 1.682 1.00 76.81 212 PRO A CA 1
ATOM 1634 C C . PRO A 1 212 ? -20.099 2.008 0.672 1.00 76.81 212 PRO A C 1
ATOM 1636 O O . PRO A 1 212 ? -20.855 2.933 0.968 1.00 76.81 212 PRO A O 1
ATOM 1639 N N . LEU A 1 213 ? -19.559 1.896 -0.540 1.00 79.94 213 LEU A N 1
ATOM 1640 C CA . LEU A 1 213 ? -19.857 2.766 -1.677 1.00 79.94 213 LEU A CA 1
ATOM 1641 C C . LEU A 1 213 ? -20.574 1.931 -2.751 1.00 79.94 213 LEU A C 1
ATOM 1643 O O . LEU A 1 213 ? -19.974 0.992 -3.279 1.00 79.94 213 LEU A O 1
ATOM 1647 N N . PRO A 1 214 ? -21.840 2.230 -3.087 1.00 79.31 214 PRO A N 1
ATOM 1648 C CA . PRO A 1 214 ? -22.581 1.454 -4.073 1.00 79.31 214 PRO A CA 1
ATOM 1649 C C . PRO A 1 214 ? -21.858 1.335 -5.42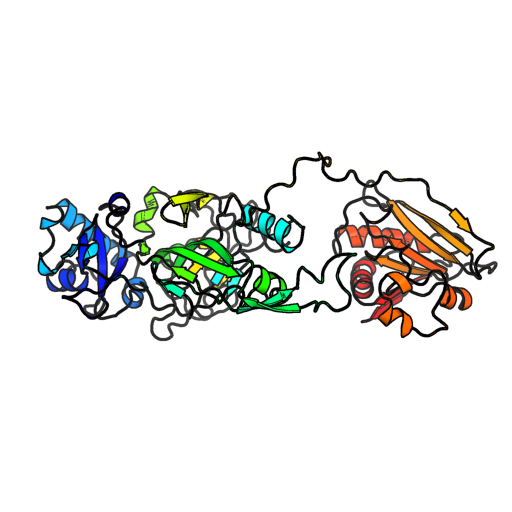0 1.00 79.31 214 PRO A C 1
ATOM 1651 O O . PRO A 1 214 ? -21.152 2.242 -5.862 1.00 79.31 214 PRO A O 1
ATOM 1654 N N . MET A 1 215 ? -22.070 0.213 -6.111 1.00 76.44 215 MET A N 1
ATOM 1655 C CA . MET A 1 215 ? -21.480 -0.042 -7.428 1.00 76.44 215 MET A CA 1
ATOM 1656 C C . MET A 1 215 ? -21.766 1.112 -8.403 1.00 76.44 215 MET A C 1
ATOM 1658 O O . MET A 1 215 ? -22.889 1.610 -8.464 1.00 76.44 215 MET A O 1
ATOM 1662 N N . ARG A 1 216 ? -20.755 1.497 -9.199 1.00 79.06 216 ARG A N 1
ATOM 1663 C CA . ARG A 1 216 ? -20.770 2.643 -10.139 1.00 79.06 216 ARG A CA 1
ATOM 1664 C C . ARG A 1 216 ? -20.816 4.026 -9.488 1.00 79.06 216 ARG A C 1
ATOM 1666 O O . ARG A 1 216 ? -20.777 5.012 -10.224 1.00 79.06 216 ARG A O 1
ATOM 1673 N N . GLN A 1 217 ? -20.856 4.128 -8.163 1.00 83.12 217 GLN A N 1
ATOM 1674 C CA . GLN A 1 217 ? -20.586 5.398 -7.502 1.00 83.12 217 GLN A CA 1
ATOM 1675 C C . GLN A 1 217 ? -19.080 5.624 -7.394 1.00 83.12 217 GLN A C 1
ATOM 1677 O O . GLN A 1 217 ? -18.277 4.694 -7.442 1.00 83.12 217 GLN A O 1
ATOM 1682 N N . ARG A 1 218 ? -18.706 6.895 -7.312 1.00 86.19 218 ARG A N 1
ATOM 1683 C CA . ARG A 1 218 ? -17.324 7.352 -7.196 1.00 86.19 218 ARG A CA 1
ATOM 1684 C C . ARG A 1 218 ? -17.247 8.323 -6.036 1.00 86.19 218 ARG A C 1
ATOM 1686 O O . ARG A 1 218 ? -18.257 8.890 -5.637 1.00 86.19 218 ARG A O 1
ATOM 1693 N N . LEU A 1 219 ? -16.030 8.506 -5.560 1.00 88.62 219 LEU A N 1
ATOM 1694 C CA . LEU A 1 219 ? -15.707 9.340 -4.423 1.00 88.62 219 LEU A CA 1
ATOM 1695 C C . LEU A 1 219 ? -14.614 10.332 -4.836 1.00 88.62 219 LEU A C 1
ATOM 1697 O O . LEU A 1 219 ? -13.702 9.967 -5.588 1.00 88.62 219 LEU A O 1
ATOM 1701 N N . ASN A 1 220 ? -14.715 11.570 -4.367 1.00 93.31 220 ASN A N 1
ATOM 1702 C CA . ASN A 1 220 ? -13.625 12.541 -4.375 1.00 93.31 220 ASN A CA 1
ATOM 1703 C C . ASN A 1 220 ? -12.858 12.462 -3.047 1.00 93.31 220 ASN A C 1
ATOM 1705 O O . ASN A 1 220 ? -13.425 12.090 -2.024 1.00 93.31 220 ASN A O 1
ATOM 1709 N N . ALA A 1 221 ? -11.579 12.837 -3.034 1.00 93.00 221 ALA A N 1
ATOM 1710 C CA . ALA A 1 221 ? -10.722 12.739 -1.848 1.00 93.00 221 ALA A CA 1
ATOM 1711 C C . ALA A 1 221 ? -11.358 13.383 -0.601 1.00 93.00 221 ALA A C 1
ATOM 1713 O O . ALA A 1 221 ? -11.418 12.755 0.453 1.00 93.00 221 ALA A O 1
ATOM 1714 N N . VAL A 1 222 ? -11.942 14.575 -0.741 1.00 93.44 222 VAL A N 1
ATOM 1715 C CA . VAL A 1 222 ? -12.598 15.306 0.360 1.00 93.44 222 VAL A CA 1
ATOM 1716 C C . VAL A 1 222 ? -13.780 14.571 1.012 1.00 93.44 222 VAL A C 1
ATOM 1718 O O . VAL A 1 222 ? -14.161 14.904 2.127 1.00 93.44 222 VAL A O 1
ATOM 1721 N N . GLU A 1 223 ? -14.356 13.568 0.349 1.00 92.69 223 GLU A N 1
ATOM 1722 C CA . GLU A 1 223 ? -15.490 12.781 0.850 1.00 92.69 223 GLU A CA 1
ATOM 1723 C C . GLU A 1 223 ? -15.035 11.496 1.574 1.00 92.69 223 GLU A C 1
ATOM 1725 O O . GLU A 1 223 ? -15.857 10.769 2.129 1.00 92.69 223 GLU A O 1
ATOM 1730 N N . ALA A 1 224 ? -13.737 11.171 1.563 1.00 91.31 224 ALA A N 1
ATOM 1731 C CA . ALA A 1 224 ? -13.247 9.864 2.000 1.00 91.31 224 ALA A CA 1
ATOM 1732 C C . ALA A 1 224 ? -13.379 9.584 3.499 1.00 91.31 224 ALA A C 1
ATOM 1734 O O . ALA A 1 224 ? -13.584 8.428 3.871 1.00 91.31 224 ALA A O 1
ATOM 1735 N N . ASP A 1 225 ? -13.336 10.599 4.356 1.00 93.38 225 ASP A N 1
ATOM 1736 C CA . ASP A 1 225 ? -13.453 10.398 5.806 1.00 93.38 225 ASP A CA 1
ATOM 1737 C C . ASP A 1 225 ? -14.808 9.826 6.224 1.00 93.38 225 ASP A C 1
ATOM 1739 O O . ASP A 1 225 ? -14.877 9.007 7.139 1.00 93.38 225 ASP A O 1
ATOM 1743 N N . GLU A 1 226 ? -15.876 10.177 5.500 1.00 91.81 226 GLU A N 1
ATOM 1744 C CA . GLU A 1 226 ? -17.214 9.605 5.697 1.00 91.81 226 GLU A CA 1
ATOM 1745 C C . GLU A 1 226 ? -17.242 8.091 5.452 1.00 91.81 226 GLU A C 1
ATOM 1747 O O . GLU A 1 226 ? -18.176 7.401 5.865 1.00 91.81 226 GLU A O 1
ATOM 1752 N N . HIS A 1 227 ? -16.226 7.565 4.764 1.00 91.19 227 HIS A N 1
ATOM 1753 C CA . HIS A 1 227 ? -16.077 6.150 4.467 1.00 91.19 227 HIS A CA 1
ATOM 1754 C C . HIS A 1 227 ? -15.059 5.428 5.344 1.00 91.19 227 HIS A C 1
ATOM 1756 O O . HIS A 1 227 ? -15.192 4.219 5.539 1.00 91.19 227 HIS A O 1
ATOM 1762 N N . ILE A 1 228 ? -14.070 6.130 5.888 1.00 92.50 228 ILE A N 1
ATOM 1763 C CA . ILE A 1 228 ? -13.010 5.533 6.701 1.00 92.50 228 ILE A CA 1
ATOM 1764 C C . ILE A 1 228 ? -13.492 5.407 8.150 1.00 92.50 228 ILE A C 1
ATOM 1766 O O . ILE A 1 228 ? -13.739 6.400 8.824 1.00 92.50 228 ILE A O 1
ATOM 1770 N N . PHE A 1 229 ? -13.594 4.186 8.673 1.00 94.81 229 PHE A N 1
ATOM 1771 C CA . PHE A 1 229 ? -13.899 3.911 10.079 1.00 94.81 229 PHE A CA 1
ATOM 1772 C C . PHE A 1 229 ? -12.757 4.379 10.998 1.00 94.81 229 PHE A C 1
ATOM 1774 O O . PHE A 1 229 ? -12.988 5.140 11.938 1.00 94.81 229 PHE A O 1
ATOM 1781 N N . GLY A 1 230 ? -11.522 4.000 10.673 1.00 95.88 230 GLY A N 1
ATOM 1782 C CA . GLY A 1 230 ? -10.321 4.383 11.412 1.00 95.88 230 GLY A CA 1
ATOM 1783 C C . GLY A 1 230 ? -9.057 3.774 10.813 1.00 95.88 230 GLY A C 1
ATOM 1784 O O . GLY A 1 230 ? -9.103 3.235 9.707 1.00 95.88 230 GLY A O 1
ATOM 1785 N N . PHE A 1 231 ? -7.947 3.841 11.546 1.00 95.94 231 PHE A N 1
ATOM 1786 C CA . PHE A 1 231 ? -6.658 3.292 11.129 1.00 95.94 231 PHE A CA 1
ATOM 1787 C C . PHE A 1 231 ? -6.163 2.168 12.038 1.00 95.94 231 PHE A C 1
ATOM 1789 O O . PHE A 1 231 ? -6.459 2.130 13.235 1.00 95.94 231 PHE A O 1
ATOM 1796 N N . VAL A 1 232 ? -5.356 1.287 11.456 1.00 95.94 232 VAL A N 1
ATOM 1797 C CA . VAL A 1 232 ? -4.585 0.234 12.127 1.00 95.94 232 VAL A CA 1
ATOM 1798 C C . VAL A 1 232 ? -3.140 0.276 11.636 1.00 95.94 232 VAL A C 1
ATOM 1800 O O . VAL A 1 232 ? -2.874 0.752 10.537 1.00 95.94 232 VAL A O 1
ATOM 1803 N N . ILE A 1 233 ? -2.200 -0.230 12.430 1.00 93.75 233 ILE A N 1
ATOM 1804 C CA . ILE A 1 233 ? -0.843 -0.510 11.946 1.00 93.75 233 ILE A CA 1
ATOM 1805 C C . ILE A 1 233 ? -0.886 -1.825 11.167 1.00 93.75 233 ILE A C 1
ATOM 1807 O O . ILE A 1 233 ? -1.529 -2.782 11.610 1.00 93.75 233 ILE A O 1
ATOM 1811 N N . LEU A 1 234 ? -0.191 -1.872 10.038 1.00 93.38 234 LEU A N 1
ATOM 1812 C CA . LEU A 1 234 ? -0.018 -3.055 9.213 1.00 93.38 234 LEU A CA 1
ATOM 1813 C C . LEU A 1 234 ? 1.480 -3.296 8.968 1.00 93.38 234 LEU A C 1
ATOM 1815 O O . LEU A 1 234 ? 2.265 -2.356 8.876 1.00 93.38 234 LEU A O 1
ATOM 1819 N N . ASN A 1 235 ? 1.881 -4.563 8.939 1.00 93.94 235 ASN A N 1
ATOM 1820 C CA . ASN A 1 235 ? 3.188 -4.985 8.453 1.00 93.94 235 ASN A CA 1
ATOM 1821 C C . ASN A 1 235 ? 2.994 -5.917 7.263 1.00 93.94 235 ASN A C 1
ATOM 1823 O O . ASN A 1 235 ? 2.454 -7.011 7.451 1.00 93.94 235 ASN A O 1
ATOM 1827 N N . ASP A 1 236 ? 3.408 -5.487 6.074 1.00 92.06 236 ASP A N 1
ATOM 1828 C CA . ASP A 1 236 ? 3.306 -6.287 4.858 1.00 92.06 236 ASP A CA 1
ATOM 1829 C C . ASP A 1 236 ? 4.597 -7.080 4.615 1.00 92.06 236 ASP A C 1
ATOM 1831 O O . ASP A 1 236 ? 5.574 -6.607 4.020 1.00 92.06 236 ASP A O 1
ATOM 1835 N N . TRP A 1 237 ? 4.633 -8.304 5.149 1.00 94.12 237 TRP A N 1
ATOM 1836 C CA . TRP A 1 237 ? 5.831 -9.132 5.095 1.00 94.12 237 TRP A CA 1
ATOM 1837 C C . TRP A 1 237 ? 6.188 -9.459 3.654 1.00 94.12 237 TRP A C 1
ATOM 1839 O O . TRP A 1 237 ? 5.344 -9.830 2.842 1.00 94.12 237 TRP A O 1
ATOM 1849 N N . SER A 1 238 ? 7.474 -9.338 3.346 1.00 90.62 238 SER A N 1
ATOM 1850 C CA . SER A 1 238 ? 7.932 -9.352 1.966 1.00 90.62 238 SER A CA 1
ATOM 1851 C C . SER A 1 238 ? 9.128 -10.275 1.779 1.00 90.62 238 SER A C 1
ATOM 1853 O O . SER A 1 238 ? 10.143 -10.153 2.460 1.00 90.62 238 SER A O 1
ATOM 1855 N N . SER A 1 239 ? 9.040 -11.179 0.807 1.00 93.62 239 SER A N 1
ATOM 1856 C CA . SER A 1 239 ? 10.158 -11.987 0.321 1.00 93.62 239 SER A CA 1
ATOM 1857 C C . SER A 1 239 ? 10.737 -11.348 -0.937 1.00 93.62 239 SER A C 1
ATOM 1859 O O . SER A 1 239 ? 10.230 -11.549 -2.040 1.00 93.62 239 SER A O 1
ATOM 1861 N N . ARG A 1 240 ? 11.805 -10.565 -0.788 1.00 87.25 240 ARG A N 1
ATOM 1862 C CA . ARG A 1 240 ? 12.335 -9.682 -1.845 1.00 87.25 240 ARG A CA 1
ATOM 1863 C C . ARG A 1 240 ? 12.981 -10.415 -3.011 1.00 87.25 240 ARG A C 1
ATOM 1865 O O . ARG A 1 240 ? 12.997 -9.920 -4.130 1.00 87.25 240 ARG A O 1
ATOM 1872 N N . ASP A 1 241 ? 13.540 -11.582 -2.751 1.00 88.81 241 ASP A N 1
ATOM 1873 C CA . ASP A 1 241 ? 14.107 -12.476 -3.757 1.00 88.81 241 ASP A CA 1
ATOM 1874 C C . ASP A 1 241 ? 13.034 -13.113 -4.651 1.00 88.81 241 ASP A C 1
ATOM 1876 O O . ASP A 1 241 ? 13.175 -13.081 -5.873 1.00 88.81 241 ASP A O 1
ATOM 1880 N N . ILE A 1 242 ? 11.953 -13.624 -4.055 1.00 93.56 242 ILE A N 1
ATOM 1881 C CA . ILE A 1 242 ? 10.779 -14.139 -4.775 1.00 93.56 242 ILE A CA 1
ATOM 1882 C C . ILE A 1 242 ? 10.108 -12.991 -5.538 1.00 93.56 242 ILE A C 1
ATOM 1884 O O . ILE A 1 242 ? 9.941 -13.073 -6.754 1.00 93.56 242 ILE A O 1
ATOM 1888 N N . GLN A 1 243 ? 9.810 -11.883 -4.847 1.00 89.31 243 GLN A N 1
ATOM 1889 C CA . GLN A 1 243 ? 9.195 -10.688 -5.430 1.00 89.31 243 GLN A CA 1
ATOM 1890 C C . GLN A 1 243 ? 10.016 -10.162 -6.613 1.00 89.31 243 GLN A C 1
ATOM 1892 O O . GLN A 1 243 ? 9.479 -9.957 -7.696 1.00 89.31 243 GLN A O 1
ATOM 1897 N N . GLY A 1 244 ? 11.327 -9.981 -6.442 1.00 85.88 244 GLY A N 1
ATOM 1898 C CA . GLY A 1 244 ? 12.202 -9.452 -7.489 1.00 85.88 244 GLY A CA 1
ATOM 1899 C C . GLY A 1 244 ? 12.285 -10.338 -8.736 1.00 85.88 244 GLY A C 1
ATOM 1900 O O . GLY A 1 244 ? 12.611 -9.840 -9.812 1.00 85.88 244 GLY A O 1
ATOM 1901 N N . PHE A 1 245 ? 11.986 -11.636 -8.617 1.00 89.00 245 PHE A N 1
ATOM 1902 C CA . PHE A 1 245 ? 11.933 -12.544 -9.759 1.00 89.00 245 PHE A CA 1
ATOM 1903 C C . PHE A 1 245 ? 10.567 -12.547 -10.465 1.00 89.00 245 PHE A C 1
ATOM 1905 O O . PHE A 1 245 ? 10.542 -12.557 -11.693 1.00 89.00 245 PHE A O 1
ATOM 1912 N N . GLU A 1 246 ? 9.453 -12.507 -9.726 1.00 91.69 246 GLU A N 1
ATOM 1913 C CA . GLU A 1 246 ? 8.097 -12.642 -10.293 1.00 91.69 246 GLU A CA 1
ATOM 1914 C C . GLU A 1 246 ? 7.419 -11.311 -10.679 1.00 91.69 246 GLU A C 1
ATOM 1916 O O . GLU A 1 246 ? 6.492 -11.309 -11.484 1.00 91.69 246 GLU A O 1
ATOM 1921 N N . MET A 1 247 ? 7.851 -10.182 -10.102 1.00 84.94 247 MET A N 1
ATOM 1922 C CA . MET A 1 247 ? 7.077 -8.930 -10.103 1.00 84.94 247 MET A CA 1
ATOM 1923 C C . MET A 1 247 ? 6.859 -8.315 -11.491 1.00 84.94 247 MET A C 1
ATOM 1925 O O . MET A 1 247 ? 5.874 -7.612 -11.701 1.00 84.94 247 MET A O 1
ATOM 1929 N N . MET A 1 248 ? 7.757 -8.529 -12.452 1.00 83.62 248 MET A N 1
ATOM 1930 C CA . MET A 1 248 ? 7.627 -7.925 -13.781 1.00 83.62 248 MET A CA 1
ATOM 1931 C C . MET A 1 248 ? 6.980 -8.896 -14.778 1.00 83.62 248 MET A C 1
ATOM 1933 O O . MET A 1 248 ? 7.466 -10.018 -14.910 1.00 83.62 248 MET A O 1
ATOM 1937 N N . PRO A 1 249 ? 5.953 -8.476 -15.549 1.00 87.62 249 PRO A N 1
ATOM 1938 C CA . PRO A 1 249 ? 5.320 -7.148 -15.589 1.00 87.62 249 PRO A CA 1
ATOM 1939 C C . PRO A 1 249 ? 4.055 -7.008 -14.715 1.00 87.62 249 PRO A C 1
ATOM 1941 O O . PRO A 1 249 ? 3.422 -5.956 -14.743 1.00 87.62 249 PRO A O 1
ATOM 1944 N N . LEU A 1 250 ? 3.626 -8.066 -14.019 1.00 89.94 250 LEU A N 1
ATOM 1945 C CA . LEU A 1 250 ? 2.260 -8.173 -13.480 1.00 89.94 250 LEU A CA 1
ATOM 1946 C C . LEU A 1 250 ? 2.076 -7.641 -12.051 1.00 89.94 250 LEU A C 1
ATOM 1948 O O . LEU A 1 250 ? 0.945 -7.568 -11.575 1.00 89.94 250 LEU A O 1
ATOM 1952 N N . GLY A 1 251 ? 3.154 -7.243 -11.385 1.00 88.75 251 GLY A N 1
ATOM 1953 C CA . GLY A 1 251 ? 3.158 -6.836 -9.986 1.00 88.75 251 GLY A CA 1
ATOM 1954 C C . GLY A 1 251 ? 3.509 -7.981 -9.026 1.00 88.75 251 GLY A C 1
ATOM 1955 O O . GLY A 1 251 ? 3.697 -9.125 -9.445 1.00 88.75 251 GLY A O 1
ATOM 1956 N N . PRO A 1 252 ? 3.660 -7.670 -7.730 1.00 90.56 252 PRO A N 1
ATOM 1957 C CA . PRO A 1 252 ? 4.035 -8.650 -6.715 1.00 90.56 252 PRO A CA 1
ATOM 1958 C C . PRO A 1 252 ? 2.939 -9.703 -6.485 1.00 90.56 252 PRO A C 1
ATOM 1960 O O . PRO A 1 252 ? 1.749 -9.398 -6.567 1.00 90.56 252 PRO A O 1
ATOM 1963 N N . PHE A 1 253 ? 3.336 -10.936 -6.147 1.00 94.75 253 PHE A N 1
ATOM 1964 C CA . PHE A 1 253 ? 2.407 -12.034 -5.879 1.00 94.75 253 PHE A CA 1
ATOM 1965 C C . PHE A 1 253 ? 2.844 -12.888 -4.675 1.00 94.75 253 PHE A C 1
ATOM 1967 O O . PHE A 1 253 ? 2.583 -12.494 -3.536 1.00 94.75 253 PHE A O 1
ATOM 1974 N N . ASN A 1 254 ? 3.530 -14.020 -4.878 1.00 95.50 254 ASN A N 1
ATOM 1975 C CA . ASN A 1 254 ? 3.975 -14.904 -3.794 1.00 95.50 254 ASN A CA 1
ATOM 1976 C C . ASN A 1 254 ? 4.955 -14.225 -2.833 1.00 95.50 254 ASN A C 1
ATOM 1978 O O . ASN A 1 254 ? 4.997 -14.553 -1.649 1.00 95.50 254 ASN A O 1
ATOM 1982 N N . GLY A 1 255 ? 5.724 -13.253 -3.328 1.00 92.56 255 GLY A N 1
ATOM 1983 C CA . GLY A 1 255 ? 6.629 -12.447 -2.522 1.00 92.56 255 GLY A CA 1
ATOM 1984 C C . GLY A 1 255 ? 5.917 -11.601 -1.463 1.00 92.56 255 GLY A C 1
ATOM 1985 O O . GLY A 1 255 ? 6.566 -11.204 -0.502 1.00 92.56 255 GLY A O 1
ATOM 1986 N N . LYS A 1 256 ? 4.609 -11.360 -1.612 1.00 91.81 256 LYS A N 1
ATOM 1987 C CA . LYS A 1 256 ? 3.763 -10.600 -0.675 1.00 91.81 256 LYS A CA 1
ATOM 1988 C C . LYS A 1 256 ? 2.693 -11.460 -0.006 1.00 91.81 256 LYS A C 1
ATOM 1990 O O . LYS A 1 256 ? 2.340 -11.248 1.147 1.00 91.81 256 LYS A O 1
ATOM 1995 N N . SER A 1 257 ? 2.208 -12.508 -0.675 1.00 91.06 257 SER A N 1
ATOM 1996 C CA . SER A 1 257 ? 1.179 -13.392 -0.111 1.00 91.06 257 SER A CA 1
ATOM 1997 C C . SER A 1 257 ? 1.674 -14.299 1.025 1.00 91.06 257 SER A C 1
ATOM 1999 O O . SER A 1 257 ? 0.904 -15.134 1.498 1.00 91.06 257 SER A O 1
ATOM 2001 N N . VAL A 1 258 ? 2.937 -14.164 1.452 1.00 92.06 258 VAL A N 1
ATOM 2002 C CA . VAL A 1 258 ? 3.489 -14.806 2.656 1.00 92.06 258 VAL A CA 1
ATOM 2003 C C . VAL A 1 258 ? 2.689 -14.442 3.909 1.00 92.06 258 VAL A C 1
ATOM 2005 O O . VAL A 1 258 ? 2.491 -15.289 4.777 1.00 92.06 258 VAL A O 1
ATOM 2008 N N . GLY A 1 259 ? 2.185 -13.211 3.984 1.00 93.50 259 GLY A N 1
ATOM 2009 C CA . GLY A 1 259 ? 1.309 -12.766 5.057 1.00 93.50 259 GLY A CA 1
ATOM 2010 C C . GLY A 1 259 ? 1.449 -11.284 5.350 1.00 93.50 259 GLY A C 1
ATOM 2011 O O . GLY A 1 259 ? 2.519 -10.707 5.198 1.00 93.50 259 GLY A O 1
ATOM 2012 N N . SER A 1 260 ? 0.378 -10.687 5.857 1.00 95.06 260 SER A N 1
ATOM 2013 C CA . SER A 1 260 ? 0.396 -9.307 6.343 1.00 95.06 260 SER A CA 1
ATOM 2014 C C . SER A 1 260 ? -0.158 -9.284 7.765 1.00 95.06 260 SER A C 1
ATOM 2016 O O . SER A 1 260 ? -1.136 -9.960 8.075 1.00 95.06 260 SER A O 1
ATOM 2018 N N . THR A 1 261 ? 0.469 -8.554 8.681 1.00 96.94 261 THR A N 1
ATOM 2019 C CA . THR A 1 261 ? 0.067 -8.528 10.095 1.00 96.94 261 THR A CA 1
ATOM 2020 C C . THR A 1 261 ? -0.606 -7.211 10.453 1.00 96.94 261 THR A C 1
ATOM 2022 O O . THR A 1 261 ? -0.012 -6.156 10.280 1.00 96.94 261 THR A O 1
ATOM 2025 N N . MET A 1 262 ? -1.809 -7.263 11.023 1.00 94.50 262 MET A N 1
ATOM 2026 C CA . MET A 1 262 ? -2.611 -6.099 11.407 1.00 94.50 262 MET A CA 1
ATOM 2027 C C . MET A 1 262 ? -2.680 -5.924 12.932 1.00 94.50 262 MET A C 1
ATOM 2029 O O . MET A 1 262 ? -2.868 -6.884 13.685 1.00 94.50 262 MET A O 1
ATOM 2033 N N . SER A 1 263 ? -2.589 -4.683 13.416 1.00 96.62 263 SER A N 1
ATOM 2034 C CA . SER A 1 263 ? -2.882 -4.364 14.817 1.00 96.62 263 SER A CA 1
ATOM 2035 C C . SER A 1 263 ? -4.383 -4.515 15.125 1.00 96.62 263 SER A C 1
ATOM 2037 O O . SER A 1 263 ? -5.207 -4.063 14.335 1.00 96.62 263 SER A O 1
ATOM 2039 N N . PRO A 1 264 ? -4.773 -5.054 16.290 1.00 96.81 264 PRO A N 1
ATOM 2040 C CA . PRO A 1 264 ? -6.155 -5.433 16.586 1.00 96.81 264 PRO A CA 1
ATOM 2041 C C . PRO A 1 264 ? -7.069 -4.272 17.000 1.00 96.81 264 PRO A C 1
ATOM 2043 O O . PRO A 1 264 ? -8.273 -4.468 17.133 1.00 96.81 264 PRO A O 1
ATOM 2046 N N . TRP A 1 265 ? -6.511 -3.087 17.257 1.00 97.94 265 TRP A N 1
ATOM 2047 C CA . TRP A 1 265 ? -7.254 -1.917 17.720 1.00 97.94 265 TRP A CA 1
ATOM 2048 C C . TRP A 1 265 ? -7.360 -0.892 16.593 1.0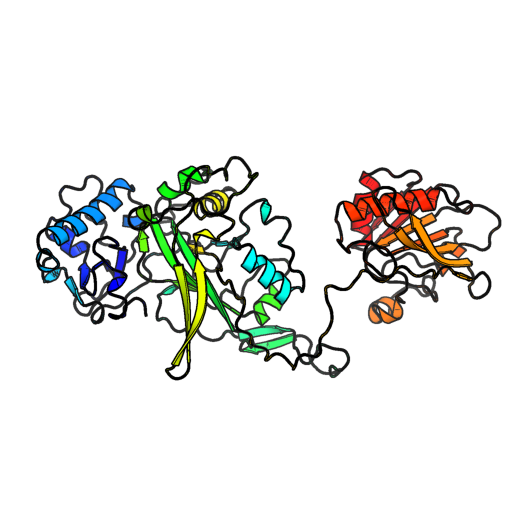0 97.94 265 TRP A C 1
ATOM 2050 O O . TRP A 1 265 ? -6.349 -0.328 16.178 1.00 97.94 265 TRP A O 1
ATOM 2060 N N . VAL A 1 266 ? -8.580 -0.638 16.126 1.00 98.12 266 VAL A N 1
ATOM 2061 C CA . VAL A 1 266 ? -8.885 0.392 15.132 1.00 98.12 266 VAL A CA 1
ATOM 2062 C C . VAL A 1 266 ? -9.040 1.738 15.833 1.00 98.12 266 VAL A C 1
ATOM 2064 O O . VAL A 1 266 ? -9.966 1.939 16.624 1.00 98.12 266 VAL A O 1
ATOM 2067 N N . VAL A 1 267 ? -8.134 2.670 15.542 1.00 98.25 267 VAL A N 1
ATOM 2068 C CA . VAL A 1 267 ? -8.171 4.041 16.064 1.00 98.25 267 VAL A CA 1
ATOM 2069 C C . VAL A 1 267 ? -9.028 4.898 15.136 1.00 98.25 267 VAL A C 1
ATOM 2071 O O . VAL A 1 267 ? -8.697 5.076 13.966 1.00 98.25 267 VAL A O 1
ATOM 2074 N N . THR A 1 268 ? -10.143 5.424 15.638 1.00 97.44 268 THR A N 1
ATOM 2075 C CA . THR A 1 268 ? -11.097 6.208 14.832 1.00 97.44 268 THR A CA 1
ATOM 2076 C C . THR A 1 268 ? -10.533 7.562 14.414 1.00 97.44 268 THR A C 1
ATOM 2078 O O . THR A 1 268 ? -9.745 8.154 15.152 1.00 97.44 268 THR A O 1
ATOM 2081 N N . LEU A 1 269 ? -11.022 8.112 13.300 1.00 95.00 269 LEU A N 1
ATOM 2082 C CA . LEU A 1 269 ? -10.619 9.448 12.840 1.00 95.00 269 LEU A CA 1
ATOM 2083 C C . LEU A 1 269 ? -10.885 10.548 13.880 1.00 95.00 269 LEU A C 1
ATOM 2085 O O . LEU A 1 269 ? -10.051 11.432 14.039 1.00 95.00 269 LEU A O 1
ATOM 2089 N N . ASP A 1 270 ? -11.963 10.445 14.661 1.00 95.75 270 ASP A N 1
ATOM 2090 C CA . ASP A 1 270 ? -12.294 11.408 15.724 1.00 95.75 270 ASP A CA 1
ATOM 2091 C C . ASP A 1 270 ? -11.253 11.435 16.855 1.00 95.75 270 ASP A C 1
ATOM 2093 O O . ASP A 1 270 ? -10.994 12.476 17.454 1.00 95.75 270 ASP A O 1
ATOM 2097 N N . ALA A 1 271 ? -10.600 10.298 17.122 1.00 97.75 271 ALA A N 1
ATOM 2098 C CA . ALA A 1 271 ? -9.479 10.220 18.065 1.00 97.75 271 ALA A CA 1
ATOM 2099 C C . ALA A 1 271 ? -8.246 10.967 17.547 1.00 97.75 271 ALA A C 1
ATOM 2101 O O . ALA A 1 271 ? -7.413 11.435 18.323 1.00 97.75 271 ALA A O 1
ATOM 2102 N N . LEU A 1 272 ? -8.117 11.017 16.223 1.00 96.75 272 LEU A N 1
ATOM 2103 C CA . LEU A 1 272 ? -6.956 11.530 15.517 1.00 96.75 272 LEU A CA 1
ATOM 2104 C C . LEU A 1 272 ? -7.134 12.974 15.057 1.00 96.75 272 LEU A C 1
ATOM 2106 O O . LEU A 1 272 ? -6.161 13.590 14.632 1.00 96.75 272 LEU A O 1
ATOM 2110 N N . GLU A 1 273 ? -8.335 13.536 15.181 1.00 95.56 273 GLU A N 1
ATOM 2111 C CA . GLU A 1 273 ? -8.639 14.905 14.772 1.00 95.56 273 GLU A CA 1
ATOM 2112 C C . GLU A 1 273 ? -7.696 15.956 15.397 1.00 95.56 273 GLU A C 1
ATOM 2114 O O . GLU A 1 273 ? -7.186 16.804 14.657 1.00 95.56 273 GLU A O 1
ATOM 2119 N N . PRO A 1 274 ? -7.314 15.871 16.693 1.00 96.75 274 PRO A N 1
ATOM 2120 C CA . PRO A 1 274 ? -6.310 16.775 17.267 1.00 96.75 274 PRO A CA 1
ATOM 2121 C C . PRO A 1 274 ? -4.934 16.710 16.585 1.00 96.75 274 PRO A C 1
ATOM 2123 O O . PRO A 1 274 ? -4.141 17.642 16.705 1.00 96.75 274 PRO A O 1
ATOM 2126 N N . PHE A 1 275 ? -4.646 15.624 15.865 1.00 96.56 275 PHE A N 1
ATOM 2127 C CA . PHE A 1 275 ? -3.375 15.358 15.196 1.00 96.56 275 PHE A CA 1
ATOM 2128 C C . PHE A 1 275 ? -3.429 15.587 13.685 1.00 96.56 275 PHE A C 1
ATOM 2130 O O . PHE A 1 275 ? -2.456 15.280 13.005 1.00 96.56 275 PHE A O 1
ATOM 2137 N N . ARG A 1 276 ? -4.523 16.123 13.133 1.00 94.94 276 ARG A N 1
ATOM 2138 C CA . ARG A 1 276 ? -4.614 16.496 11.713 1.00 94.94 276 ARG A CA 1
ATOM 2139 C C . ARG A 1 276 ? -3.422 17.336 11.248 1.00 94.94 276 ARG A C 1
ATOM 2141 O O . ARG A 1 276 ? -2.914 18.182 11.985 1.00 94.94 276 ARG A O 1
ATOM 2148 N N . SER A 1 277 ? -3.009 17.182 10.002 1.00 92.62 277 SER A N 1
ATOM 2149 C CA . SER A 1 277 ? -1.945 17.984 9.395 1.00 92.62 277 SER A CA 1
ATOM 2150 C C . SER A 1 277 ? -2.195 18.201 7.906 1.00 92.62 277 SER A C 1
ATOM 2152 O O . SER A 1 277 ? -3.005 17.504 7.294 1.00 92.62 277 SER A O 1
ATOM 2154 N N . ASP A 1 278 ? -1.504 19.183 7.329 1.00 88.00 278 ASP A N 1
ATOM 2155 C CA . ASP A 1 278 ? -1.630 19.526 5.906 1.00 88.00 278 ASP A CA 1
ATOM 2156 C C . ASP A 1 278 ? -1.052 18.435 4.985 1.00 88.00 278 ASP A C 1
ATOM 2158 O O . ASP A 1 278 ? -1.481 18.303 3.844 1.00 88.00 278 ASP A O 1
ATOM 2162 N N . GLY A 1 279 ? -0.141 17.593 5.490 1.00 84.31 279 GLY A N 1
ATOM 2163 C CA . GLY A 1 279 ? 0.559 16.587 4.685 1.00 84.31 279 GLY A CA 1
ATOM 2164 C C . GLY A 1 279 ? 1.563 17.212 3.709 1.00 84.31 279 GLY A C 1
ATOM 2165 O O . GLY A 1 279 ? 2.084 18.301 3.954 1.00 84.31 279 GLY A O 1
ATOM 2166 N N . GLN A 1 280 ? 1.854 16.508 2.612 1.00 83.31 280 GLN A N 1
ATOM 2167 C CA . GLN A 1 280 ? 2.706 17.011 1.531 1.00 83.31 280 GLN A CA 1
ATOM 2168 C C . GLN A 1 280 ? 1.896 17.852 0.534 1.00 83.31 280 GLN A C 1
ATOM 2170 O O . GLN A 1 280 ? 0.814 17.456 0.102 1.00 83.31 280 GLN A O 1
ATOM 2175 N N . LEU A 1 281 ? 2.439 19.004 0.129 1.00 76.88 281 LEU A N 1
ATOM 2176 C CA . LEU A 1 281 ? 1.807 19.872 -0.867 1.00 76.88 281 LEU A CA 1
ATOM 2177 C C . LEU A 1 281 ? 1.948 19.280 -2.277 1.00 76.88 281 LEU A C 1
ATOM 2179 O O . LEU A 1 281 ? 3.059 19.045 -2.752 1.00 76.88 281 LEU A O 1
ATOM 2183 N N . GLN A 1 282 ? 0.826 19.137 -2.984 1.00 81.25 282 GLN A N 1
ATOM 2184 C CA . GLN A 1 282 ? 0.789 18.734 -4.390 1.00 81.25 282 GLN A CA 1
ATOM 2185 C C . GLN A 1 282 ? 0.305 19.903 -5.259 1.00 81.25 282 GLN A C 1
ATOM 2187 O O . GLN A 1 282 ? -0.796 20.414 -5.070 1.00 81.25 282 GLN A O 1
ATOM 2192 N N . LEU A 1 283 ? 1.134 20.346 -6.212 1.00 67.62 283 LEU A N 1
ATOM 2193 C CA . LEU A 1 283 ? 0.872 21.560 -7.004 1.00 67.62 283 LEU A CA 1
ATOM 2194 C C . LEU A 1 283 ? -0.223 21.383 -8.067 1.00 67.62 283 LEU A C 1
ATOM 2196 O O . LEU A 1 283 ? -0.857 22.359 -8.464 1.00 67.62 283 LEU A O 1
ATOM 2200 N N . SER A 1 284 ? -0.426 20.161 -8.566 1.00 84.12 284 SER A N 1
ATOM 2201 C CA . SER A 1 284 ? -1.445 19.862 -9.571 1.00 84.12 284 SER A CA 1
ATOM 2202 C C . SER A 1 284 ? -1.840 18.393 -9.507 1.00 84.12 284 SER A C 1
ATOM 2204 O O . SER A 1 284 ? -0.989 17.517 -9.638 1.00 84.12 284 SER A O 1
ATOM 2206 N N . VAL A 1 285 ? -3.133 18.131 -9.320 1.00 90.94 285 VAL A N 1
ATOM 2207 C CA . VAL A 1 285 ? -3.721 16.788 -9.345 1.00 90.94 285 VAL A CA 1
ATOM 2208 C C . VAL A 1 285 ? -5.065 16.818 -10.076 1.00 90.94 285 VAL A C 1
ATOM 2210 O O . VAL A 1 285 ? -5.691 17.874 -10.168 1.00 90.94 285 VAL A O 1
ATOM 2213 N N . PRO A 1 286 ? -5.548 15.684 -10.612 1.00 91.75 286 PRO A N 1
ATOM 2214 C CA . PRO A 1 286 ? -6.896 15.599 -11.162 1.00 91.75 286 PRO A CA 1
ATOM 2215 C C . PRO A 1 286 ? -7.967 15.998 -10.136 1.00 91.75 286 PRO A C 1
ATOM 2217 O O . PRO A 1 286 ? -7.863 15.637 -8.968 1.00 91.75 286 PRO A O 1
ATOM 2220 N N . ARG A 1 287 ? -9.069 16.608 -10.597 1.00 93.12 287 ARG A N 1
ATOM 2221 C CA . ARG A 1 287 ? -10.147 17.167 -9.749 1.00 93.12 287 ARG A CA 1
ATOM 2222 C C . ARG A 1 287 ? -10.641 16.277 -8.600 1.00 93.12 287 ARG A C 1
ATOM 2224 O O . ARG A 1 287 ? -11.041 16.771 -7.560 1.00 93.12 287 ARG A O 1
ATOM 2231 N N . TYR A 1 288 ? -10.664 14.959 -8.774 1.00 93.06 288 TYR A N 1
ATOM 2232 C CA . TYR A 1 288 ? -11.150 14.049 -7.725 1.00 93.06 288 TYR A CA 1
ATOM 2233 C C . TYR A 1 288 ? -10.133 13.737 -6.629 1.00 93.06 288 TYR A C 1
ATOM 2235 O O . TYR A 1 288 ? -10.504 13.144 -5.622 1.00 93.06 288 TYR A O 1
ATOM 2243 N N . LEU A 1 289 ? -8.867 14.079 -6.855 1.00 93.69 289 LEU A N 1
ATOM 2244 C CA . LEU A 1 289 ? -7.782 13.986 -5.886 1.00 93.69 289 LEU A CA 1
ATOM 2245 C C . LEU A 1 289 ? -7.479 15.341 -5.240 1.00 93.69 289 LEU A C 1
ATOM 2247 O O . LEU A 1 289 ? -6.665 15.383 -4.323 1.00 93.69 289 LEU A O 1
ATOM 2251 N N . GLU A 1 290 ? -8.114 16.426 -5.695 1.00 92.69 290 GLU A N 1
ATOM 2252 C CA . GLU A 1 290 ? -8.019 17.727 -5.035 1.00 92.69 290 GLU A CA 1
ATOM 2253 C C . GLU A 1 290 ? -8.512 17.601 -3.589 1.00 92.69 290 GLU A C 1
ATOM 2255 O O . GLU A 1 290 ? -9.642 17.175 -3.335 1.00 92.69 290 GLU A O 1
ATOM 2260 N N . ASP A 1 291 ? -7.648 17.969 -2.647 1.00 89.25 291 ASP A N 1
ATOM 2261 C CA . ASP A 1 291 ? -7.949 17.999 -1.220 1.00 89.25 291 ASP A CA 1
ATOM 2262 C C . ASP A 1 291 ? -7.273 19.233 -0.601 1.00 89.25 291 ASP A C 1
ATOM 2264 O O . ASP A 1 291 ? -6.123 19.160 -0.176 1.00 89.25 291 ASP A O 1
ATOM 2268 N N . PRO A 1 292 ? -7.941 20.402 -0.603 1.00 79.88 292 PRO A N 1
ATOM 2269 C CA . PRO A 1 292 ? -7.367 21.648 -0.091 1.00 79.88 292 PRO A CA 1
ATOM 2270 C C . PRO A 1 292 ? -7.309 21.708 1.448 1.00 79.88 292 PRO A C 1
ATOM 2272 O O . PRO A 1 292 ? -6.953 22.747 2.002 1.00 79.88 292 PRO A O 1
ATOM 2275 N N . GLY A 1 293 ? -7.732 20.651 2.151 1.00 73.62 293 GLY A N 1
ATOM 2276 C CA . GLY A 1 293 ? -7.787 20.607 3.610 1.00 73.62 293 GLY A CA 1
ATOM 2277 C C . GLY A 1 293 ? -6.563 19.961 4.267 1.00 73.62 293 GLY A C 1
ATOM 2278 O O . GLY A 1 293 ? -5.614 19.544 3.611 1.00 73.62 293 GLY A O 1
ATOM 2279 N N . ARG A 1 294 ? -6.633 19.810 5.598 1.00 75.88 294 ARG A N 1
ATOM 2280 C CA . ARG A 1 294 ? -5.684 19.025 6.411 1.00 75.88 294 ARG A CA 1
ATOM 2281 C C . ARG A 1 294 ? -5.835 17.527 6.114 1.00 75.88 294 ARG A C 1
ATOM 2283 O O . ARG A 1 294 ? -6.510 16.795 6.844 1.00 75.88 294 ARG A O 1
ATOM 2290 N N . ALA A 1 295 ? -5.274 17.085 4.993 1.00 80.94 295 ALA A N 1
ATOM 2291 C CA . ALA A 1 295 ? -5.511 15.762 4.420 1.00 80.94 295 ALA A CA 1
ATOM 2292 C C . ALA A 1 295 ? -4.790 14.608 5.149 1.00 80.94 295 ALA A C 1
ATOM 2294 O O . ALA A 1 295 ? -5.056 13.443 4.847 1.00 80.94 295 ALA A O 1
ATOM 2295 N N . SER A 1 296 ? -3.886 14.902 6.091 1.00 91.12 296 SER A N 1
ATOM 2296 C CA . SER A 1 296 ? -3.044 13.905 6.765 1.00 91.12 296 SER A CA 1
ATOM 2297 C C . SER A 1 296 ? -3.099 14.002 8.295 1.00 91.12 296 SER A C 1
ATOM 2299 O O . SER A 1 296 ? -3.905 14.743 8.865 1.00 91.12 296 SER A O 1
ATOM 2301 N N . TYR A 1 297 ? -2.255 13.213 8.966 1.00 92.94 297 TYR A N 1
ATOM 2302 C CA . TYR A 1 297 ? -2.142 13.141 10.419 1.00 92.94 297 TYR A CA 1
ATOM 2303 C C . TYR A 1 297 ? -0.677 13.110 10.873 1.00 92.94 297 TYR A C 1
ATOM 2305 O O . TYR A 1 297 ? 0.164 12.401 10.318 1.00 92.94 297 TYR A O 1
ATOM 2313 N N . ASN A 1 298 ? -0.377 13.830 11.950 1.00 95.19 298 ASN A N 1
ATOM 2314 C CA . ASN A 1 298 ? 0.892 13.787 12.664 1.00 95.19 298 ASN A CA 1
ATOM 2315 C C . ASN A 1 298 ? 0.958 12.543 13.565 1.00 95.19 298 ASN A C 1
ATOM 2317 O O . ASN A 1 298 ? 0.824 12.611 14.787 1.00 95.19 298 ASN A O 1
ATOM 2321 N N . ILE A 1 299 ? 1.137 11.388 12.930 1.00 93.31 299 ILE A N 1
ATOM 2322 C CA . ILE A 1 299 ? 1.339 10.094 13.582 1.00 93.31 299 ILE A CA 1
ATOM 2323 C C . ILE A 1 299 ? 2.791 9.687 13.351 1.00 93.31 299 ILE A C 1
ATOM 2325 O O . ILE A 1 299 ? 3.247 9.635 12.210 1.00 93.31 299 ILE A O 1
ATOM 2329 N N . THR A 1 300 ? 3.513 9.393 14.433 1.00 92.44 300 THR A N 1
ATOM 2330 C CA . THR A 1 300 ? 4.868 8.829 14.363 1.00 92.44 300 THR A CA 1
ATOM 2331 C C . THR A 1 300 ? 4.786 7.314 14.454 1.00 92.44 300 THR A C 1
ATOM 2333 O O . THR A 1 300 ? 4.188 6.781 15.389 1.00 92.44 300 THR A O 1
ATOM 2336 N N . MET A 1 301 ? 5.415 6.630 13.507 1.00 88.31 301 MET A N 1
ATOM 2337 C CA . MET A 1 301 ? 5.509 5.178 13.474 1.00 88.31 301 MET A CA 1
ATOM 2338 C C . MET A 1 301 ? 6.959 4.742 13.690 1.00 88.31 301 MET A C 1
ATOM 2340 O O . MET A 1 301 ? 7.899 5.447 13.319 1.00 88.31 301 MET A O 1
ATOM 2344 N N . LYS A 1 302 ? 7.134 3.589 14.338 1.00 89.12 302 LYS A N 1
ATOM 2345 C CA . LYS A 1 302 ? 8.437 3.035 14.714 1.00 89.12 302 LYS A CA 1
ATOM 2346 C C . LYS A 1 302 ? 8.443 1.529 14.470 1.00 89.12 302 LYS A C 1
ATOM 2348 O O . LYS A 1 302 ? 7.481 0.859 14.839 1.00 89.12 302 LYS A O 1
ATOM 2353 N N . ALA A 1 303 ? 9.536 1.019 13.910 1.00 87.62 303 ALA A N 1
ATOM 2354 C CA . ALA A 1 303 ? 9.798 -0.411 13.781 1.00 87.62 303 ALA A CA 1
ATOM 2355 C C . ALA A 1 303 ? 10.957 -0.827 14.694 1.00 87.62 303 ALA A C 1
ATOM 2357 O O . ALA A 1 303 ? 12.000 -0.166 14.745 1.00 87.62 303 ALA A O 1
ATOM 2358 N N . GLU A 1 304 ? 10.768 -1.941 15.397 1.00 90.12 304 GLU A N 1
ATOM 2359 C CA . GLU A 1 304 ? 11.765 -2.568 16.262 1.00 90.12 304 GLU A CA 1
ATOM 2360 C C . GLU A 1 304 ? 11.921 -4.037 15.880 1.00 90.12 304 GLU A C 1
ATOM 2362 O O . GLU A 1 304 ? 10.928 -4.743 15.703 1.00 90.12 304 GLU A O 1
ATOM 2367 N N . ILE A 1 305 ? 13.167 -4.496 15.768 1.00 90.12 305 ILE A N 1
ATOM 2368 C CA . ILE A 1 305 ? 13.493 -5.913 15.621 1.00 90.12 305 ILE A CA 1
ATOM 2369 C C . ILE A 1 305 ? 13.988 -6.416 16.968 1.00 90.12 305 ILE A C 1
ATOM 2371 O O . ILE A 1 305 ? 14.924 -5.856 17.539 1.00 90.12 305 ILE A O 1
ATOM 2375 N N . VAL A 1 306 ? 13.360 -7.483 17.458 1.00 90.31 306 VAL A N 1
ATOM 2376 C CA . VAL A 1 306 ? 13.779 -8.178 18.675 1.00 90.31 306 VAL A CA 1
ATOM 2377 C C . VAL A 1 306 ? 14.473 -9.470 18.275 1.00 90.31 306 VAL A C 1
ATOM 2379 O O . VAL A 1 306 ? 13.854 -10.354 17.686 1.00 90.31 306 VAL A O 1
ATOM 2382 N N . ALA A 1 307 ? 15.755 -9.592 18.600 1.00 89.69 307 ALA A N 1
ATOM 2383 C CA . ALA A 1 307 ? 16.540 -10.788 18.330 1.00 89.69 307 ALA A CA 1
ATOM 2384 C C . ALA A 1 307 ? 17.278 -11.211 19.600 1.00 89.69 307 ALA A C 1
ATOM 2386 O O . ALA A 1 307 ? 17.957 -10.408 20.227 1.00 89.69 307 ALA A O 1
ATOM 2387 N N . ARG A 1 308 ? 17.147 -12.489 19.987 1.00 90.44 308 ARG A N 1
ATOM 2388 C CA . ARG A 1 308 ? 17.799 -13.064 21.185 1.00 90.44 308 ARG A CA 1
ATOM 2389 C C . ARG A 1 308 ? 17.516 -12.304 22.496 1.00 90.44 308 ARG A C 1
ATOM 2391 O O . ARG A 1 308 ? 18.306 -12.388 23.426 1.00 90.44 308 ARG A O 1
ATOM 2398 N N . GLY A 1 309 ? 16.377 -11.616 22.574 1.00 87.44 309 GLY A N 1
ATOM 2399 C CA . GLY A 1 309 ? 15.959 -10.832 23.741 1.00 87.44 309 GLY A CA 1
ATOM 2400 C C . GLY A 1 309 ? 16.296 -9.341 23.665 1.00 87.44 309 GLY A C 1
ATOM 2401 O O . GLY A 1 309 ? 15.722 -8.574 24.431 1.00 87.44 309 GLY A O 1
ATOM 2402 N N . ASP A 1 310 ? 17.130 -8.916 22.713 1.00 88.38 310 ASP A N 1
ATOM 2403 C CA . ASP A 1 310 ? 17.514 -7.513 22.549 1.00 88.38 310 ASP A CA 1
ATOM 2404 C C . ASP A 1 310 ? 16.663 -6.832 21.473 1.00 88.38 310 ASP A C 1
ATOM 2406 O O . ASP A 1 310 ? 16.546 -7.319 20.345 1.00 88.38 310 ASP A O 1
ATOM 2410 N N . ALA A 1 311 ? 16.070 -5.689 21.823 1.00 89.31 311 ALA A N 1
ATOM 2411 C CA . ALA A 1 311 ? 15.271 -4.871 20.917 1.00 89.31 311 ALA A CA 1
ATOM 2412 C C . ALA A 1 311 ? 16.125 -3.764 20.282 1.00 89.31 311 ALA A C 1
ATOM 2414 O O . ALA A 1 311 ? 16.743 -2.964 20.982 1.00 89.31 311 ALA A O 1
ATOM 2415 N N . THR A 1 312 ? 16.117 -3.679 18.951 1.00 89.56 312 THR A N 1
ATOM 2416 C CA . THR A 1 312 ? 16.777 -2.612 18.185 1.00 89.56 312 THR A CA 1
ATOM 2417 C C . THR A 1 312 ? 15.743 -1.836 17.382 1.00 89.56 312 THR A C 1
ATOM 2419 O O . THR A 1 312 ? 15.024 -2.414 16.568 1.00 89.56 312 THR A O 1
ATOM 2422 N N . THR A 1 313 ? 15.675 -0.515 17.573 1.00 87.50 313 THR A N 1
ATOM 2423 C CA . THR A 1 313 ? 14.888 0.360 16.690 1.00 87.50 313 THR A CA 1
ATOM 2424 C C . THR A 1 313 ? 15.590 0.482 15.343 1.00 87.50 313 THR A C 1
ATOM 2426 O O . THR A 1 313 ? 16.701 0.997 15.263 1.00 87.50 313 THR A O 1
ATOM 2429 N N . VAL A 1 314 ? 14.920 0.027 14.287 1.00 84.25 314 VAL A N 1
ATOM 2430 C CA . VAL A 1 314 ? 15.465 -0.025 12.919 1.00 84.25 314 VAL A CA 1
ATOM 2431 C C . VAL A 1 314 ? 14.958 1.117 12.038 1.00 84.25 314 VAL A C 1
ATOM 2433 O O . VAL A 1 314 ? 15.604 1.477 11.058 1.00 84.25 314 VAL A O 1
ATOM 2436 N N . GLY A 1 315 ? 13.846 1.756 12.411 1.00 77.88 315 GLY A N 1
ATOM 2437 C CA . GLY A 1 315 ? 13.306 2.886 11.661 1.00 77.88 315 GLY A CA 1
ATOM 2438 C C . GLY A 1 315 ? 12.274 3.695 12.438 1.00 77.88 315 GLY A C 1
ATOM 2439 O O . GLY A 1 315 ? 11.607 3.194 13.345 1.00 77.88 315 GLY A O 1
ATOM 2440 N N . THR A 1 316 ? 12.158 4.974 12.086 1.00 84.50 316 THR A N 1
ATOM 2441 C CA . THR A 1 316 ? 11.107 5.890 12.550 1.00 84.50 316 THR A CA 1
ATOM 2442 C C . THR A 1 316 ? 10.698 6.794 11.394 1.00 84.50 316 THR A C 1
ATOM 2444 O O . THR A 1 316 ? 11.540 7.205 10.593 1.00 84.50 316 THR A O 1
ATOM 2447 N N . CYS A 1 317 ? 9.414 7.109 11.316 1.00 82.00 317 CYS A N 1
ATOM 2448 C CA . CYS A 1 317 ? 8.811 7.854 10.216 1.00 82.00 317 CYS A CA 1
ATOM 2449 C C . CYS A 1 317 ? 7.518 8.540 10.663 1.00 82.00 317 CYS A C 1
ATOM 2451 O O . CYS A 1 317 ? 7.012 8.287 11.764 1.00 82.00 317 CYS A O 1
ATOM 2453 N N . LYS A 1 318 ? 6.986 9.424 9.816 1.00 87.50 318 LYS A N 1
ATOM 2454 C CA . LYS A 1 318 ? 5.733 10.129 10.082 1.00 87.50 318 LYS A CA 1
ATOM 2455 C C . LYS A 1 318 ? 4.751 9.945 8.936 1.00 87.50 318 LYS A C 1
ATOM 2457 O O . LYS A 1 318 ? 5.107 10.104 7.776 1.00 87.50 318 LYS A O 1
ATOM 2462 N N . VAL A 1 319 ? 3.487 9.716 9.279 1.00 87.88 319 VAL A N 1
ATOM 2463 C CA . VAL A 1 319 ? 2.398 9.550 8.299 1.00 87.88 319 VAL A CA 1
ATOM 2464 C C . VAL A 1 319 ? 2.198 10.803 7.443 1.00 87.88 319 VAL A C 1
ATOM 2466 O O . VAL A 1 319 ? 1.867 10.705 6.267 1.00 87.88 319 VAL A O 1
ATOM 2469 N N . GLN A 1 320 ? 2.456 11.991 7.990 1.00 87.88 320 GLN A N 1
ATOM 2470 C CA . GLN A 1 320 ? 2.375 13.251 7.243 1.00 87.88 320 GLN A CA 1
ATOM 2471 C C . GLN A 1 320 ? 3.427 13.410 6.132 1.00 87.88 320 GLN A C 1
ATOM 2473 O O . GLN A 1 320 ? 3.292 14.316 5.311 1.00 87.88 320 GLN A O 1
ATOM 2478 N N . ASP A 1 321 ? 4.454 12.556 6.101 1.00 86.88 321 ASP A N 1
ATOM 2479 C CA . ASP A 1 321 ? 5.496 12.581 5.069 1.00 86.88 321 ASP A CA 1
ATOM 2480 C C . ASP A 1 321 ? 5.069 11.805 3.804 1.00 86.88 321 ASP A C 1
ATOM 2482 O O . ASP A 1 321 ? 5.758 11.843 2.785 1.00 86.88 321 ASP A O 1
ATOM 2486 N N . LEU A 1 322 ? 3.909 11.134 3.841 1.00 86.06 322 LEU A N 1
ATOM 2487 C CA . LEU A 1 322 ? 3.283 10.519 2.673 1.00 86.06 322 LEU A CA 1
ATOM 2488 C C . LEU A 1 322 ? 3.043 11.527 1.550 1.00 86.06 322 LEU A C 1
ATOM 2490 O O . LEU A 1 322 ? 2.482 12.599 1.781 1.00 86.06 322 LEU A O 1
ATOM 2494 N N . TYR A 1 323 ? 3.385 11.136 0.318 1.00 89.88 323 TYR A N 1
ATOM 2495 C CA . TYR A 1 323 ? 3.124 11.970 -0.852 1.00 89.88 323 TYR A CA 1
ATOM 2496 C C . TYR A 1 323 ? 1.633 11.991 -1.195 1.00 89.88 323 TYR A C 1
ATOM 2498 O O . TYR A 1 323 ? 1.091 13.061 -1.453 1.00 89.88 323 TYR A O 1
ATOM 2506 N N . TRP A 1 324 ? 0.967 10.829 -1.179 1.00 90.56 324 TRP A N 1
ATOM 2507 C CA . TRP A 1 324 ? -0.483 10.719 -1.374 1.00 90.56 324 TRP A CA 1
ATOM 2508 C C . TRP A 1 324 ? -1.200 10.469 -0.050 1.00 90.56 324 TRP A C 1
ATOM 2510 O O . TRP A 1 324 ? -0.834 9.569 0.707 1.00 90.56 324 TRP A O 1
ATOM 2520 N N . SER A 1 325 ? -2.254 11.237 0.221 1.00 91.44 325 SER A N 1
ATOM 2521 C CA . SER A 1 325 ? -3.023 11.109 1.460 1.00 91.44 325 SER A CA 1
ATOM 2522 C C . SER A 1 325 ? -3.927 9.870 1.466 1.00 91.44 325 SER A C 1
ATOM 2524 O O . SER A 1 325 ? -4.337 9.359 0.421 1.00 91.44 325 SER A O 1
ATOM 2526 N N . MET A 1 326 ? -4.330 9.422 2.661 1.00 89.06 326 MET A N 1
ATOM 2527 C CA . MET A 1 326 ? -5.314 8.336 2.826 1.00 89.06 326 MET A CA 1
ATOM 2528 C C . MET A 1 326 ? -6.626 8.620 2.091 1.00 89.06 326 MET A C 1
ATOM 2530 O O . MET A 1 326 ? -7.231 7.723 1.498 1.00 89.06 326 MET A O 1
ATOM 2534 N N . ARG A 1 327 ? -7.043 9.887 2.074 1.00 92.00 327 ARG A N 1
ATOM 2535 C CA . ARG A 1 327 ? -8.226 10.349 1.352 1.00 92.00 327 ARG A CA 1
ATOM 2536 C C . ARG A 1 327 ? -8.079 10.180 -0.161 1.00 92.00 327 ARG A C 1
ATOM 2538 O O . ARG A 1 327 ? -8.977 9.651 -0.817 1.00 92.00 327 ARG A O 1
ATOM 2545 N N . GLN A 1 328 ? -6.926 10.559 -0.709 1.00 93.06 328 GLN A N 1
ATOM 2546 C CA . GLN A 1 328 ? -6.611 10.414 -2.132 1.00 93.06 328 GLN A CA 1
ATOM 2547 C C . GLN A 1 328 ? -6.511 8.949 -2.558 1.00 93.06 328 GLN A C 1
ATOM 2549 O O . GLN A 1 328 ? -7.111 8.568 -3.565 1.00 93.06 328 GLN A O 1
ATOM 2554 N N . MET A 1 329 ? -5.824 8.116 -1.771 1.00 90.94 329 MET A N 1
ATOM 2555 C CA . MET A 1 329 ? -5.750 6.670 -2.008 1.00 90.94 329 MET A CA 1
ATOM 2556 C C . MET A 1 329 ? -7.150 6.040 -1.995 1.00 90.94 329 MET A C 1
ATOM 2558 O O . MET A 1 329 ? -7.518 5.323 -2.925 1.00 90.94 329 MET A O 1
ATOM 2562 N N . THR A 1 330 ? -7.992 6.404 -1.021 1.00 89.06 330 THR A N 1
ATOM 2563 C CA . THR A 1 330 ? -9.382 5.918 -0.918 1.00 89.06 330 THR A CA 1
ATOM 2564 C C . THR A 1 330 ? -10.240 6.323 -2.119 1.00 89.06 330 THR A C 1
ATOM 2566 O O . THR A 1 330 ? -11.036 5.519 -2.614 1.00 89.06 330 THR A O 1
ATOM 2569 N N . ALA A 1 331 ? -10.098 7.561 -2.600 1.00 91.06 331 ALA A N 1
ATOM 2570 C CA . ALA A 1 331 ? -10.819 8.054 -3.772 1.00 91.06 331 ALA A CA 1
ATOM 2571 C C . ALA A 1 331 ? -10.341 7.393 -5.076 1.00 91.06 331 ALA A C 1
ATOM 2573 O O . ALA A 1 331 ? -11.150 7.117 -5.967 1.00 91.06 331 ALA A O 1
ATOM 2574 N N . HIS A 1 332 ? -9.041 7.110 -5.195 1.00 91.31 332 HIS A N 1
ATOM 2575 C CA . HIS A 1 332 ? -8.486 6.432 -6.363 1.00 91.31 332 HIS A CA 1
ATOM 2576 C C . HIS A 1 332 ? -8.837 4.943 -6.413 1.00 91.31 332 HIS A C 1
ATOM 2578 O O . HIS A 1 332 ? -9.197 4.457 -7.484 1.00 91.31 332 HIS A O 1
ATOM 2584 N N . ALA A 1 333 ? -8.837 4.250 -5.269 1.00 85.56 333 ALA A N 1
ATOM 2585 C CA . ALA A 1 333 ? -9.169 2.825 -5.176 1.00 85.56 333 ALA A CA 1
ATOM 2586 C C . ALA A 1 333 ? -10.532 2.483 -5.808 1.00 85.56 333 ALA A C 1
ATOM 2588 O O . ALA A 1 333 ? -10.712 1.427 -6.397 1.00 85.56 333 ALA A O 1
ATOM 2589 N N . VAL A 1 334 ? -11.500 3.404 -5.753 1.00 81.44 334 VAL A N 1
ATOM 2590 C CA . VAL A 1 334 ? -12.855 3.199 -6.301 1.00 81.44 334 VAL A CA 1
ATOM 2591 C C . VAL A 1 334 ? -13.060 3.782 -7.699 1.00 81.44 334 VAL A C 1
ATOM 2593 O O . VAL A 1 334 ? -14.185 3.863 -8.199 1.00 81.44 334 VAL A O 1
ATOM 2596 N N . ARG A 1 335 ? -11.992 4.243 -8.359 1.00 81.56 335 ARG A N 1
ATOM 2597 C CA . ARG A 1 335 ? -12.121 5.000 -9.608 1.00 81.56 335 ARG A CA 1
ATOM 2598 C C . ARG A 1 335 ? -12.524 4.135 -10.799 1.00 81.56 335 ARG A C 1
ATOM 2600 O O . ARG A 1 335 ? -13.307 4.587 -11.640 1.00 81.56 335 ARG A O 1
ATOM 2607 N N . GLY A 1 336 ? -12.028 2.899 -10.836 1.00 62.47 336 GLY A N 1
ATOM 2608 C CA . GLY A 1 336 ? -12.178 1.932 -11.928 1.00 62.47 336 GLY A CA 1
ATOM 2609 C C . GLY A 1 336 ? -13.549 1.255 -12.060 1.00 62.47 336 GLY A C 1
ATOM 2610 O O . GLY A 1 336 ? -13.656 0.295 -12.809 1.00 62.47 336 GLY A O 1
ATOM 2611 N N . ILE A 1 337 ? -14.603 1.750 -11.388 1.00 54.94 337 ILE A N 1
ATOM 2612 C CA . ILE A 1 337 ? -15.960 1.148 -11.328 1.00 54.94 337 ILE A CA 1
ATOM 2613 C C . ILE A 1 337 ? -16.032 -0.076 -10.391 1.00 54.94 337 ILE A C 1
ATOM 2615 O O . ILE A 1 337 ? -17.085 -0.712 -10.285 1.00 54.94 337 ILE A O 1
ATOM 2619 N N . GLU A 1 338 ? -14.961 -0.377 -9.649 1.00 47.38 338 GLU A N 1
ATOM 2620 C CA . GLU A 1 338 ? -14.985 -1.458 -8.668 1.00 47.38 338 GLU A CA 1
ATOM 2621 C C . GLU A 1 338 ? -16.065 -1.187 -7.616 1.00 47.38 338 GLU A C 1
ATOM 2623 O O . GLU A 1 338 ? -16.133 -0.143 -6.963 1.00 47.38 338 GLU A O 1
ATOM 2628 N N . ALA A 1 339 ? -16.999 -2.126 -7.545 1.00 42.31 339 ALA A N 1
ATOM 2629 C CA . ALA A 1 339 ? -18.078 -2.103 -6.595 1.00 42.31 339 ALA A CA 1
ATOM 2630 C C . ALA A 1 339 ? -17.495 -2.350 -5.205 1.00 42.31 339 ALA A C 1
ATOM 2632 O O . ALA A 1 339 ? -17.024 -3.456 -4.956 1.00 42.31 339 ALA A O 1
ATOM 2633 N N . ARG A 1 340 ? -17.670 -1.423 -4.255 1.00 48.00 340 ARG A N 1
ATOM 2634 C CA . ARG A 1 340 ? -17.720 -1.836 -2.847 1.00 48.00 340 ARG A CA 1
ATOM 2635 C C . ARG A 1 340 ? -19.069 -2.532 -2.653 1.00 48.00 340 ARG A C 1
ATOM 2637 O O . ARG A 1 340 ? -20.013 -1.948 -2.120 1.00 48.00 340 ARG A O 1
ATOM 2644 N N . ARG A 1 341 ? -19.247 -3.733 -3.224 1.00 37.56 341 ARG A N 1
ATOM 2645 C CA . ARG A 1 341 ? -20.498 -4.472 -3.023 1.00 37.56 341 ARG A CA 1
ATOM 2646 C C . ARG A 1 341 ? -20.647 -4.669 -1.515 1.00 37.56 341 ARG A C 1
ATOM 2648 O O . ARG A 1 341 ? -19.704 -5.134 -0.883 1.00 37.56 341 ARG A O 1
ATOM 2655 N N . PRO A 1 342 ? -21.829 -4.433 -0.934 1.00 36.94 342 PRO A N 1
ATOM 2656 C CA . PRO A 1 342 ? -22.174 -5.069 0.320 1.00 36.94 342 PRO A CA 1
ATOM 2657 C C . PRO A 1 342 ? -22.386 -6.561 0.021 1.00 36.94 342 PRO A C 1
ATOM 2659 O O . PRO A 1 342 ? -23.510 -7.048 -0.000 1.00 36.94 342 PRO A O 1
ATOM 2662 N N . PHE A 1 343 ? -21.327 -7.319 -0.277 1.00 34.75 343 PHE A N 1
ATOM 2663 C CA . PHE A 1 343 ? -21.417 -8.769 -0.152 1.00 34.75 343 PHE A CA 1
ATOM 2664 C C . PHE A 1 343 ? -21.392 -9.049 1.352 1.00 34.75 343 PHE A C 1
ATOM 2666 O O . PHE A 1 343 ? -20.337 -9.131 1.972 1.00 34.75 343 PHE A O 1
ATOM 2673 N N . HIS A 1 344 ? -22.583 -9.108 1.952 1.00 34.44 344 HIS A N 1
ATOM 2674 C CA . HIS A 1 344 ? -22.802 -9.587 3.321 1.00 34.44 344 HIS A CA 1
ATOM 2675 C C . HIS A 1 344 ? -21.977 -8.874 4.413 1.00 34.44 344 HIS A C 1
ATOM 2677 O O . HIS A 1 344 ? -21.534 -9.512 5.363 1.00 34.44 344 HIS A O 1
ATOM 2683 N N . GLY A 1 345 ? -21.739 -7.564 4.280 1.00 35.12 345 GLY A N 1
ATOM 2684 C CA . GLY A 1 345 ? -21.005 -6.800 5.295 1.00 35.12 345 GLY A CA 1
ATOM 2685 C C . GLY A 1 345 ? -19.505 -7.109 5.367 1.00 35.12 345 GLY A C 1
ATOM 2686 O O . GLY A 1 345 ? -18.897 -6.854 6.395 1.00 35.12 345 GLY A O 1
ATOM 2687 N N . ARG A 1 346 ? -18.877 -7.654 4.315 1.00 33.88 346 ARG A N 1
ATOM 2688 C CA . ARG A 1 346 ? -17.476 -8.125 4.364 1.00 33.88 346 ARG A CA 1
ATOM 2689 C C . ARG A 1 346 ? -16.439 -7.276 3.630 1.00 33.88 346 ARG A C 1
ATOM 2691 O O . ARG A 1 346 ? -15.361 -7.782 3.383 1.00 33.88 346 ARG A O 1
ATOM 2698 N N . SER A 1 347 ? -16.687 -6.016 3.291 1.00 33.88 347 SER A N 1
ATOM 2699 C CA . SER A 1 347 ? -15.697 -5.233 2.527 1.00 33.88 347 SER A CA 1
ATOM 2700 C C . SER A 1 347 ? -15.134 -4.086 3.345 1.00 33.88 347 SER A C 1
ATOM 2702 O O . SER A 1 347 ? -15.531 -2.936 3.186 1.00 33.88 347 SER A O 1
ATOM 2704 N N . ILE A 1 348 ? -14.190 -4.426 4.215 1.00 39.59 348 ILE A N 1
ATOM 2705 C CA . ILE A 1 348 ? -13.222 -3.469 4.729 1.00 39.59 348 ILE A CA 1
ATOM 2706 C C . ILE A 1 348 ? -11.995 -3.558 3.836 1.00 39.59 348 ILE A C 1
ATOM 2708 O O . ILE A 1 348 ? -11.387 -4.619 3.746 1.00 39.59 348 ILE A O 1
ATOM 2712 N N . TYR A 1 349 ? -11.679 -2.452 3.167 1.00 47.91 349 TYR A N 1
ATOM 2713 C CA . TYR A 1 349 ? -10.397 -2.261 2.498 1.00 47.91 349 TYR A CA 1
ATOM 2714 C C . TYR A 1 349 ? -9.395 -1.848 3.562 1.00 47.91 349 TYR A C 1
ATOM 2716 O O . TYR A 1 349 ? -9.732 -0.966 4.349 1.00 47.91 349 TYR A O 1
ATOM 2724 N N . ALA A 1 350 ? -8.222 -2.475 3.575 1.00 42.19 350 ALA A N 1
ATOM 2725 C CA . ALA A 1 350 ? -7.005 -1.915 4.151 1.00 42.19 350 ALA A CA 1
ATOM 2726 C C . ALA A 1 350 ? -6.261 -1.180 3.023 1.00 42.19 350 ALA A C 1
ATOM 2728 O O . ALA A 1 350 ? -6.123 -1.748 1.945 1.00 42.19 350 ALA A O 1
ATOM 2729 N N . ILE A 1 351 ? -5.870 0.078 3.247 1.00 47.31 351 ILE A N 1
ATOM 2730 C CA . ILE A 1 351 ? -5.023 0.880 2.341 1.00 47.31 351 ILE A CA 1
ATOM 2731 C C . ILE A 1 351 ? -3.720 1.130 3.062 1.00 47.31 351 ILE A C 1
ATOM 2733 O O . ILE A 1 351 ? -3.718 1.948 3.976 1.00 47.31 351 ILE A O 1
ATOM 2737 N N . SER A 1 352 ? -2.675 0.416 2.679 1.00 37.78 352 SER A N 1
ATOM 2738 C CA . SER A 1 352 ? -1.406 0.388 3.397 1.00 37.78 352 SER A CA 1
ATOM 2739 C C . SER A 1 352 ? -0.300 1.155 2.659 1.00 37.78 352 SER A C 1
ATOM 2741 O O . SER A 1 352 ? -0.505 1.553 1.512 1.00 37.78 352 SER A O 1
ATOM 2743 N N . TYR A 1 353 ? 0.799 1.482 3.350 1.00 44.16 353 TYR A N 1
ATOM 2744 C CA . TYR A 1 353 ? 1.944 2.200 2.774 1.00 44.16 353 TYR A CA 1
ATOM 2745 C C . TYR A 1 353 ? 3.267 1.937 3.512 1.00 44.16 353 TYR A C 1
ATOM 2747 O O . TYR A 1 353 ? 3.300 2.042 4.735 1.00 44.16 353 TYR A O 1
ATOM 2755 N N . ASP A 1 354 ? 4.387 1.777 2.801 1.00 38.84 354 ASP A N 1
ATOM 2756 C CA . ASP A 1 354 ? 5.714 1.728 3.431 1.00 38.84 354 ASP A CA 1
ATOM 2757 C C . ASP A 1 354 ? 6.256 3.134 3.753 1.00 38.84 354 ASP A C 1
ATOM 2759 O O . ASP A 1 354 ? 6.371 4.036 2.916 1.00 38.84 354 ASP A O 1
ATOM 2763 N N . SER A 1 355 ? 6.613 3.313 5.016 1.00 33.91 355 SER A N 1
ATOM 2764 C CA . SER A 1 355 ? 7.054 4.559 5.633 1.00 33.91 355 SER A CA 1
ATOM 2765 C C . SER A 1 355 ? 8.564 4.623 5.906 1.00 33.91 355 SER A C 1
ATOM 2767 O O . SER A 1 355 ? 9.048 5.587 6.503 1.00 33.91 355 SER A O 1
ATOM 2769 N N . SER A 1 356 ? 9.339 3.607 5.523 1.00 36.38 356 SER A N 1
ATOM 2770 C CA . SER A 1 356 ? 10.739 3.490 5.932 1.00 36.38 356 SER A CA 1
ATOM 2771 C C . SER A 1 356 ? 11.659 4.582 5.332 1.00 36.38 356 SER A C 1
ATOM 2773 O O . SER A 1 356 ? 12.082 4.546 4.180 1.00 36.38 356 SER A O 1
ATOM 2775 N N . ASN A 1 357 ? 12.054 5.557 6.169 1.00 34.25 357 ASN A N 1
ATOM 2776 C CA . ASN A 1 357 ? 13.105 6.557 5.873 1.00 34.25 357 ASN A CA 1
ATOM 2777 C C . ASN A 1 357 ? 14.519 5.945 5.762 1.00 34.25 357 ASN A C 1
ATOM 2779 O O . ASN A 1 357 ? 15.481 6.617 5.392 1.00 34.25 357 ASN A O 1
ATOM 2783 N N . ARG A 1 358 ? 14.659 4.664 6.107 1.00 38.12 358 ARG A N 1
ATOM 2784 C CA . ARG A 1 358 ? 15.816 3.822 5.811 1.00 38.12 358 ARG A CA 1
ATOM 2785 C C . ARG A 1 358 ? 15.254 2.523 5.271 1.00 38.12 358 ARG A C 1
ATOM 2787 O O . ARG A 1 358 ? 14.659 1.762 6.026 1.00 38.12 358 ARG A O 1
ATOM 2794 N N . GLY A 1 359 ? 15.373 2.349 3.961 1.00 33.03 359 GLY A N 1
ATOM 2795 C CA . GLY A 1 359 ? 14.920 1.139 3.304 1.00 33.03 359 GLY A CA 1
ATOM 2796 C C . GLY A 1 359 ? 15.589 -0.102 3.889 1.00 33.03 359 GLY A C 1
ATOM 2797 O O . GLY A 1 359 ? 16.712 -0.012 4.375 1.00 33.03 359 GLY A O 1
ATOM 2798 N N . PHE A 1 360 ? 14.877 -1.222 3.787 1.00 35.78 360 PHE A N 1
ATOM 2799 C CA . PHE A 1 360 ? 15.398 -2.585 3.709 1.00 35.78 360 PHE A CA 1
ATOM 2800 C C . PHE A 1 360 ? 16.492 -2.950 4.725 1.00 35.78 360 PHE A C 1
ATOM 2802 O O . PHE A 1 360 ? 17.653 -2.561 4.591 1.00 35.78 360 PHE A O 1
ATOM 2809 N N . ASN A 1 361 ? 16.182 -3.852 5.659 1.00 28.56 361 ASN A N 1
ATOM 2810 C CA . ASN A 1 361 ? 17.238 -4.576 6.366 1.00 28.56 361 ASN A CA 1
ATOM 2811 C C . ASN A 1 361 ? 17.862 -5.636 5.449 1.00 28.56 361 ASN A C 1
ATOM 2813 O O . ASN A 1 361 ? 17.589 -6.829 5.545 1.00 28.56 361 ASN A O 1
ATOM 2817 N N . VAL A 1 362 ? 18.780 -5.183 4.601 1.00 27.25 362 VAL A N 1
ATOM 2818 C CA . VAL A 1 362 ? 20.001 -5.927 4.312 1.00 27.25 362 VAL A CA 1
ATOM 2819 C C . VAL A 1 362 ? 21.160 -4.986 4.632 1.00 27.25 362 VAL A C 1
ATOM 2821 O O . VAL A 1 362 ? 21.633 -4.241 3.777 1.00 27.25 362 VAL A O 1
ATOM 2824 N N . GLU A 1 363 ? 21.645 -5.037 5.874 1.00 23.55 363 GLU A N 1
ATOM 2825 C CA . GLU A 1 363 ? 23.046 -4.720 6.152 1.00 23.55 363 GLU A CA 1
ATOM 2826 C C . GLU A 1 363 ? 23.910 -5.718 5.359 1.00 23.55 363 GLU A C 1
ATOM 2828 O O . GLU A 1 363 ? 24.319 -6.770 5.851 1.00 23.55 363 GLU A O 1
ATOM 2833 N N . ILE A 1 364 ? 24.210 -5.399 4.100 1.00 24.95 364 ILE A N 1
ATOM 2834 C CA . ILE A 1 364 ? 25.529 -5.734 3.577 1.00 24.95 364 ILE A CA 1
ATOM 2835 C C . ILE A 1 364 ? 26.449 -4.795 4.345 1.00 24.95 364 ILE A C 1
ATOM 2837 O O . ILE A 1 364 ? 26.370 -3.577 4.177 1.00 24.95 364 ILE A O 1
ATOM 2841 N N . LYS A 1 365 ? 27.274 -5.357 5.238 1.00 22.30 365 LYS A N 1
ATOM 2842 C CA . LYS A 1 365 ? 28.412 -4.636 5.816 1.00 22.30 365 LYS A CA 1
ATOM 2843 C C . LYS A 1 365 ? 29.057 -3.812 4.698 1.00 22.30 365 LYS A C 1
ATOM 2845 O O . LYS A 1 365 ? 29.350 -4.408 3.658 1.00 22.30 365 LYS A O 1
ATOM 2850 N N . PRO A 1 366 ? 29.291 -2.502 4.876 1.00 23.14 366 PRO A N 1
ATOM 2851 C CA . PRO A 1 366 ? 30.082 -1.764 3.913 1.00 23.14 366 PRO A CA 1
ATOM 2852 C C . PRO A 1 366 ? 31.429 -2.481 3.822 1.00 23.14 366 PRO A C 1
ATOM 2854 O O . PRO A 1 366 ? 32.170 -2.559 4.803 1.00 23.14 366 PRO A O 1
ATOM 2857 N N . LEU A 1 367 ? 31.710 -3.076 2.660 1.00 24.53 367 LEU A N 1
ATOM 2858 C CA . LEU A 1 367 ? 33.089 -3.309 2.268 1.00 24.53 367 LEU A CA 1
ATOM 2859 C C . LEU A 1 367 ? 33.776 -1.954 2.404 1.00 24.53 367 LEU A C 1
ATOM 2861 O O . LEU A 1 367 ? 33.228 -0.933 1.981 1.00 24.53 367 LEU A O 1
ATOM 2865 N N . GLU A 1 368 ? 34.894 -1.966 3.118 1.00 24.89 368 GLU A N 1
ATOM 2866 C CA . GLU A 1 368 ? 35.676 -0.798 3.484 1.00 24.89 368 GLU A CA 1
ATOM 2867 C C . GLU A 1 368 ? 35.725 0.222 2.348 1.00 24.89 368 GLU A C 1
ATOM 2869 O O . GLU A 1 368 ? 35.935 -0.130 1.187 1.00 24.89 368 GLU A O 1
ATOM 2874 N N . HIS A 1 369 ? 35.524 1.487 2.719 1.00 26.48 369 HIS A N 1
ATOM 2875 C CA . HIS A 1 369 ? 35.712 2.654 1.872 1.00 26.48 369 HIS A CA 1
ATOM 2876 C C . HIS A 1 369 ? 36.993 2.530 1.033 1.00 26.48 369 HIS A C 1
ATOM 2878 O O . HIS A 1 369 ? 38.077 2.923 1.456 1.00 26.48 369 HIS A O 1
ATOM 2884 N N . GLN A 1 370 ? 36.847 2.081 -0.208 1.00 23.81 370 GLN A N 1
ATOM 2885 C CA . GLN A 1 370 ? 37.550 2.711 -1.305 1.00 23.81 370 GLN A CA 1
ATOM 2886 C C . GLN A 1 370 ? 36.589 3.754 -1.847 1.00 23.81 370 GLN A C 1
ATOM 2888 O O . GLN A 1 370 ? 35.516 3.443 -2.352 1.00 23.81 370 GLN A O 1
ATOM 2893 N N . THR A 1 371 ? 36.945 5.015 -1.634 1.00 27.92 371 THR A N 1
ATOM 2894 C CA . THR A 1 371 ? 36.315 6.167 -2.269 1.00 27.92 371 THR A CA 1
ATOM 2895 C C . THR A 1 371 ? 36.197 5.912 -3.769 1.00 27.92 371 THR A C 1
ATOM 2897 O O . THR A 1 371 ? 37.185 6.031 -4.489 1.00 27.92 371 THR A O 1
ATOM 2900 N N . GLN A 1 372 ? 35.001 5.556 -4.233 1.00 28.88 372 GLN A N 1
ATOM 2901 C CA . GLN A 1 372 ? 34.619 5.746 -5.622 1.00 28.88 372 GLN A CA 1
ATOM 2902 C C . GLN A 1 372 ? 33.745 6.990 -5.692 1.00 28.88 372 GLN A C 1
ATOM 2904 O O . GLN A 1 372 ? 32.840 7.202 -4.887 1.00 28.88 372 GLN A O 1
ATOM 2909 N N . GLU A 1 373 ? 34.166 7.858 -6.595 1.00 28.91 373 GLU A N 1
ATOM 2910 C CA . GLU A 1 373 ? 33.762 9.238 -6.763 1.00 28.91 373 GLU A CA 1
ATOM 2911 C C . GLU A 1 373 ? 32.253 9.397 -7.014 1.00 28.91 373 GLU A C 1
ATOM 2913 O O . GLU A 1 373 ? 31.582 8.487 -7.492 1.00 28.91 373 GLU A O 1
ATOM 2918 N N . SER A 1 374 ? 31.763 10.587 -6.652 1.00 28.95 374 SER A N 1
ATOM 2919 C CA . SER A 1 374 ? 30.693 11.405 -7.247 1.00 28.95 374 SER A CA 1
ATOM 2920 C C . SER A 1 374 ? 29.958 10.857 -8.489 1.00 28.95 374 SER A C 1
ATOM 2922 O O . SER A 1 374 ? 30.574 10.183 -9.310 1.00 28.95 374 SER A O 1
ATOM 2924 N N . PRO A 1 375 ? 28.672 11.233 -8.703 1.00 38.16 375 PRO A N 1
ATOM 2925 C CA . PRO A 1 375 ? 27.855 10.749 -9.822 1.00 38.16 375 PRO A CA 1
ATOM 2926 C C . PRO A 1 375 ? 28.663 10.828 -11.108 1.00 38.16 375 PRO A C 1
ATOM 2928 O O . PRO A 1 375 ? 29.193 11.901 -11.407 1.00 38.16 375 PRO A O 1
ATOM 2931 N N . THR A 1 376 ? 28.815 9.689 -11.797 1.00 36.56 376 THR A N 1
ATOM 2932 C CA . THR A 1 376 ? 29.653 9.551 -12.993 1.00 36.56 376 THR A CA 1
ATOM 2933 C C . THR A 1 376 ? 29.504 10.796 -13.842 1.00 36.56 376 THR A C 1
ATOM 2935 O O . THR A 1 376 ? 28.425 11.051 -14.386 1.00 36.56 376 THR A O 1
ATOM 2938 N N . MET A 1 377 ? 30.574 11.594 -13.914 1.00 39.81 377 MET A N 1
ATOM 2939 C CA . MET A 1 377 ? 30.636 12.662 -14.895 1.00 39.81 377 MET A CA 1
ATOM 2940 C C . MET A 1 377 ? 30.266 12.037 -16.243 1.00 39.81 377 MET A C 1
ATOM 2942 O O . MET A 1 377 ? 30.757 10.938 -16.530 1.00 39.81 377 MET A O 1
ATOM 2946 N N . PRO A 1 378 ? 29.393 12.666 -17.053 1.00 54.22 378 PRO A N 1
ATOM 2947 C CA . PRO A 1 378 ? 29.136 12.167 -18.396 1.00 54.22 378 PRO A CA 1
ATOM 2948 C C . PRO A 1 378 ? 30.492 11.928 -19.057 1.00 54.22 378 PRO A C 1
ATOM 2950 O O . PRO A 1 378 ? 31.378 12.780 -18.929 1.00 54.22 378 PRO A O 1
ATOM 2953 N N . ASN A 1 379 ? 30.674 10.753 -19.677 1.00 56.84 379 ASN A N 1
ATOM 2954 C CA . ASN A 1 379 ? 31.922 10.406 -20.355 1.00 56.84 379 ASN A CA 1
ATOM 2955 C C . ASN A 1 379 ? 32.405 11.638 -21.119 1.00 56.84 379 ASN A C 1
ATOM 2957 O O . ASN A 1 379 ? 31.658 12.161 -21.951 1.00 56.84 379 ASN A O 1
ATOM 2961 N N . GLN A 1 380 ? 33.613 12.126 -20.811 1.00 75.94 380 GLN A N 1
ATOM 2962 C CA . GLN A 1 380 ? 34.158 13.267 -21.539 1.00 75.94 380 GLN A CA 1
ATOM 2963 C C . GLN A 1 380 ? 34.075 12.949 -23.028 1.00 75.94 380 GLN A C 1
ATOM 2965 O O . GLN A 1 380 ? 34.538 11.888 -23.459 1.00 75.94 380 GLN A O 1
ATOM 2970 N N . VAL A 1 381 ? 33.436 13.838 -23.789 1.00 83.19 381 VAL A N 1
ATOM 2971 C CA . VAL A 1 381 ? 33.292 13.667 -25.232 1.00 83.19 381 VAL A CA 1
ATOM 2972 C C . VAL A 1 381 ? 34.687 13.671 -25.835 1.00 83.19 381 VAL A C 1
ATOM 2974 O O . VAL A 1 381 ? 35.414 14.659 -25.740 1.00 83.19 381 VAL A O 1
ATOM 2977 N N . LYS A 1 382 ? 35.054 12.561 -26.466 1.00 87.69 382 LYS A N 1
ATOM 2978 C CA . LYS A 1 382 ? 36.313 12.398 -27.183 1.00 87.69 382 LYS A CA 1
ATOM 2979 C C . LYS A 1 382 ? 36.083 12.592 -28.671 1.00 87.69 382 LYS A C 1
ATOM 2981 O O . LYS A 1 382 ? 35.017 12.273 -29.201 1.00 87.69 382 LYS A O 1
ATOM 2986 N N . ASP A 1 383 ? 37.108 13.072 -29.360 1.00 86.06 383 ASP A N 1
ATOM 2987 C CA . ASP A 1 383 ? 37.143 13.001 -30.813 1.00 86.06 383 ASP A CA 1
ATOM 2988 C C . ASP A 1 383 ? 37.617 11.607 -31.243 1.00 86.06 383 ASP A C 1
ATOM 2990 O O . ASP A 1 383 ? 38.794 11.267 -31.131 1.00 86.06 383 ASP A O 1
ATOM 2994 N N . LEU A 1 384 ? 36.663 10.761 -31.635 1.00 91.00 384 LEU A N 1
ATOM 2995 C CA . LEU A 1 384 ? 36.889 9.372 -32.048 1.00 91.00 384 LEU A CA 1
ATOM 2996 C C . LEU A 1 384 ? 36.465 9.130 -33.501 1.00 91.00 384 LEU A C 1
ATOM 2998 O O . LEU A 1 384 ? 36.250 7.976 -33.882 1.00 91.00 384 LEU A O 1
ATOM 3002 N N . HIS A 1 385 ? 36.277 10.200 -34.281 1.00 96.69 385 HIS A N 1
ATOM 3003 C CA . HIS A 1 385 ? 35.846 10.096 -35.671 1.00 96.69 385 HIS A CA 1
ATOM 3004 C C . HIS A 1 385 ? 36.930 9.432 -36.518 1.00 96.69 385 HIS A C 1
ATOM 3006 O O . HIS A 1 385 ? 38.102 9.806 -36.460 1.00 96.69 385 HIS A O 1
ATOM 3012 N N . LYS A 1 386 ? 36.544 8.403 -37.274 1.00 97.19 386 LYS A N 1
ATOM 3013 C CA . LYS A 1 386 ? 37.443 7.661 -38.165 1.00 97.19 386 LYS A CA 1
ATOM 3014 C C . LYS A 1 386 ? 36.699 7.237 -39.416 1.00 97.19 386 LYS A C 1
ATOM 3016 O O . LYS A 1 386 ? 35.530 6.874 -39.337 1.00 97.19 386 LYS A O 1
ATOM 3021 N N . VAL A 1 387 ? 37.394 7.220 -40.548 1.00 97.69 387 VAL A N 1
ATOM 3022 C CA . VAL A 1 387 ? 36.868 6.695 -41.811 1.00 97.69 387 VAL A CA 1
ATOM 3023 C C . VAL A 1 387 ? 37.805 5.607 -42.318 1.00 97.69 387 VAL A C 1
ATOM 3025 O O . VAL A 1 387 ? 39.003 5.834 -42.464 1.00 97.69 387 VAL A O 1
ATOM 3028 N N . ASP A 1 388 ? 37.245 4.431 -42.574 1.00 97.06 388 ASP A N 1
ATOM 3029 C CA . ASP A 1 388 ? 37.903 3.292 -43.197 1.00 97.06 388 ASP A CA 1
ATOM 3030 C C . ASP A 1 388 ? 37.236 2.999 -44.547 1.00 97.06 388 ASP A C 1
ATOM 3032 O O . ASP A 1 388 ? 36.067 2.614 -44.628 1.00 97.06 388 ASP A O 1
ATOM 3036 N N . GLU A 1 389 ? 37.987 3.204 -45.625 1.00 96.75 389 GLU A N 1
ATOM 3037 C CA . GLU A 1 389 ? 37.528 2.970 -46.996 1.00 96.75 389 GLU A CA 1
ATOM 3038 C C . GLU A 1 389 ? 38.081 1.662 -47.586 1.00 96.75 389 GLU A C 1
ATOM 3040 O O . GLU A 1 389 ? 37.711 1.267 -48.696 1.00 96.75 389 GLU A O 1
ATOM 3045 N N . THR A 1 390 ? 38.967 0.964 -46.871 1.00 95.00 390 THR A N 1
ATOM 3046 C CA . THR A 1 390 ? 39.814 -0.095 -47.434 1.00 95.00 390 THR A CA 1
ATOM 3047 C C . THR A 1 390 ? 39.551 -1.464 -46.824 1.00 95.00 390 THR A C 1
ATOM 3049 O O . THR A 1 390 ? 39.500 -2.435 -47.579 1.00 95.00 390 THR A O 1
ATOM 3052 N N . SER A 1 391 ? 39.335 -1.560 -45.512 1.00 96.25 391 SER A N 1
ATOM 3053 C CA . SER A 1 391 ? 39.282 -2.841 -44.790 1.00 96.25 391 SER A CA 1
ATOM 3054 C C . SER A 1 391 ? 37.998 -3.634 -45.035 1.00 96.25 391 SER A C 1
ATOM 3056 O O . SER A 1 391 ? 37.965 -4.845 -44.821 1.00 96.25 391 SER A O 1
ATOM 3058 N N . PHE A 1 392 ? 36.936 -2.971 -45.499 1.00 96.81 392 PHE A N 1
ATOM 3059 C CA . PHE A 1 392 ? 35.603 -3.556 -45.627 1.00 96.81 392 PHE A CA 1
ATOM 3060 C C . PHE A 1 392 ? 35.053 -3.437 -47.061 1.00 96.81 392 PHE A C 1
ATOM 3062 O O . PHE A 1 392 ? 35.486 -2.585 -47.850 1.00 96.81 392 PHE A O 1
ATOM 3069 N N . PRO A 1 393 ? 34.062 -4.273 -47.437 1.00 95.44 393 PRO A N 1
ATOM 3070 C CA . PRO A 1 393 ? 33.373 -4.151 -48.727 1.00 95.44 393 PRO A CA 1
ATOM 3071 C C . PRO A 1 393 ? 32.529 -2.866 -48.852 1.00 95.44 393 PRO A C 1
ATOM 3073 O O . PRO A 1 393 ? 32.046 -2.549 -49.937 1.00 95.44 393 PRO A O 1
ATOM 3076 N N . TYR A 1 394 ? 32.379 -2.115 -47.764 1.00 97.62 394 TYR A N 1
ATOM 3077 C CA . TYR A 1 394 ? 31.741 -0.803 -47.671 1.00 97.62 394 TYR A CA 1
ATOM 3078 C C . TYR A 1 394 ? 32.706 0.213 -47.057 1.00 97.62 394 TYR A C 1
ATOM 3080 O O . TYR A 1 394 ? 33.721 -0.158 -46.475 1.00 97.62 394 TYR A O 1
ATOM 3088 N N . ILE A 1 395 ? 32.383 1.498 -47.177 1.00 98.19 395 ILE A N 1
ATOM 3089 C CA . ILE A 1 395 ? 33.051 2.559 -46.424 1.00 98.19 395 ILE A CA 1
ATOM 3090 C C . ILE A 1 395 ? 32.455 2.576 -45.019 1.00 98.19 395 ILE A C 1
ATOM 3092 O O . ILE A 1 395 ?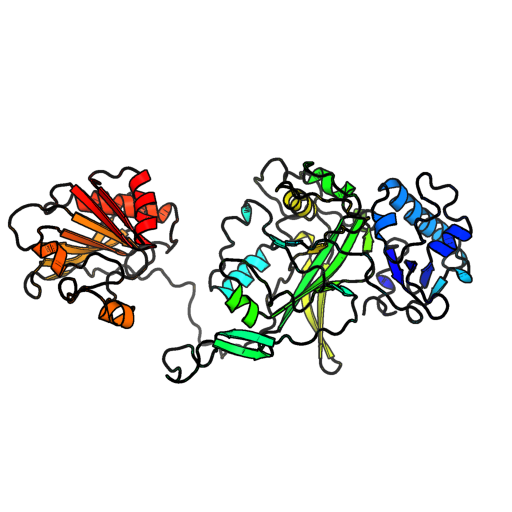 31.236 2.699 -44.879 1.00 98.19 395 ILE A O 1
ATOM 3096 N N . PHE A 1 396 ? 33.300 2.468 -43.999 1.00 98.44 396 PHE A N 1
ATOM 3097 C CA . PHE A 1 396 ? 32.913 2.542 -42.597 1.00 98.44 396 PHE A CA 1
ATOM 3098 C C . PHE A 1 396 ? 33.384 3.862 -41.990 1.00 98.44 396 PHE A C 1
ATOM 3100 O O . PHE A 1 396 ? 34.575 4.116 -41.859 1.00 98.44 396 PHE A O 1
ATOM 3107 N N . GLU A 1 397 ? 32.441 4.710 -41.613 1.00 98.19 397 GLU A N 1
ATOM 3108 C CA . GLU A 1 397 ? 32.692 5.946 -40.886 1.00 98.19 397 GLU A CA 1
ATOM 3109 C C . GLU A 1 397 ? 32.204 5.778 -39.443 1.00 98.19 397 GLU A C 1
ATOM 3111 O O . GLU A 1 397 ? 31.012 5.638 -39.173 1.00 98.19 397 GLU A O 1
ATOM 3116 N N . GLN A 1 398 ? 33.141 5.743 -38.503 1.00 97.69 398 GLN A N 1
ATOM 3117 C CA . GLN A 1 398 ? 32.887 5.514 -37.089 1.00 97.69 398 GLN A CA 1
ATOM 3118 C C . GLN A 1 398 ? 32.770 6.842 -36.337 1.00 97.69 398 GLN A C 1
ATOM 3120 O O . GLN A 1 398 ? 33.577 7.749 -36.536 1.00 97.69 398 GLN A O 1
ATOM 3125 N N . ASN A 1 399 ? 31.812 6.930 -35.408 1.00 96.56 399 ASN A N 1
ATOM 3126 C CA . ASN A 1 399 ? 31.603 8.090 -34.530 1.00 96.56 399 ASN A CA 1
ATOM 3127 C C . ASN A 1 399 ? 31.352 9.425 -35.259 1.00 96.56 399 ASN A C 1
ATOM 3129 O O . ASN A 1 399 ? 31.748 10.482 -34.757 1.00 96.56 399 ASN A O 1
ATOM 3133 N N . ALA A 1 400 ? 30.654 9.405 -36.396 1.00 97.69 400 ALA A N 1
ATOM 3134 C CA . ALA A 1 400 ? 30.103 10.619 -36.991 1.00 97.69 400 ALA A CA 1
ATOM 3135 C C . ALA A 1 400 ? 29.186 11.342 -35.986 1.00 97.69 400 ALA A C 1
ATOM 3137 O O . ALA A 1 400 ? 28.468 10.708 -35.202 1.00 97.69 400 ALA A O 1
ATOM 3138 N N . THR A 1 401 ? 29.248 12.674 -35.988 1.00 96.62 401 THR A N 1
ATOM 3139 C CA . THR A 1 401 ? 28.576 13.525 -34.999 1.00 96.62 401 THR A CA 1
ATOM 3140 C C . THR A 1 401 ? 27.294 14.111 -35.570 1.00 96.62 401 THR A C 1
ATOM 3142 O O . THR A 1 401 ? 27.319 14.832 -36.567 1.00 96.62 401 THR A O 1
ATOM 3145 N N . VAL A 1 402 ? 26.187 13.865 -34.874 1.00 96.88 402 VAL A N 1
ATOM 3146 C CA . VAL A 1 402 ? 24.913 14.553 -35.075 1.00 96.88 402 VAL A CA 1
ATOM 3147 C C . VAL A 1 402 ? 24.747 15.581 -33.963 1.00 96.88 402 VAL A C 1
ATOM 3149 O O . VAL A 1 402 ? 24.609 15.211 -32.797 1.00 96.88 402 VAL A O 1
ATOM 3152 N N . THR A 1 403 ? 24.764 16.867 -34.305 1.00 94.38 403 THR A N 1
ATOM 3153 C CA . THR A 1 403 ? 24.455 17.940 -33.348 1.00 94.38 403 THR A CA 1
ATOM 3154 C C . THR A 1 403 ? 22.948 18.015 -33.142 1.00 94.38 403 THR A C 1
ATOM 3156 O O . THR A 1 403 ? 22.198 18.111 -34.115 1.00 94.38 403 THR A O 1
ATOM 3159 N N . LEU A 1 404 ? 22.504 17.974 -31.887 1.00 91.88 404 LEU A N 1
ATOM 3160 C CA . LEU A 1 404 ? 21.083 18.053 -31.559 1.00 91.88 404 LEU A CA 1
ATOM 3161 C C . LEU A 1 404 ? 20.587 19.496 -31.689 1.00 91.88 404 LEU A C 1
ATOM 3163 O O . LEU A 1 404 ? 21.262 20.435 -31.274 1.00 91.88 404 LEU A O 1
ATOM 3167 N N . LYS A 1 405 ? 19.400 19.678 -32.271 1.00 87.25 405 LYS A N 1
ATOM 3168 C CA . LYS A 1 405 ? 18.772 20.999 -32.444 1.00 87.25 405 LYS A CA 1
ATOM 3169 C C . LYS A 1 405 ? 18.092 21.463 -31.159 1.00 87.25 405 LYS A C 1
ATOM 3171 O O . LYS A 1 405 ? 18.001 22.660 -30.896 1.00 87.25 405 LYS A O 1
ATOM 3176 N N . ALA A 1 406 ? 17.592 20.516 -30.365 1.00 70.00 406 ALA A N 1
ATOM 3177 C CA . ALA A 1 406 ? 16.955 20.772 -29.080 1.00 70.00 406 ALA A CA 1
ATOM 3178 C C . ALA A 1 406 ? 17.981 20.694 -27.928 1.00 70.00 406 ALA A C 1
ATOM 3180 O O . ALA A 1 406 ? 18.152 19.646 -27.306 1.00 70.00 406 ALA A O 1
ATOM 3181 N N . GLY A 1 407 ? 18.632 21.824 -27.633 1.00 66.31 407 GLY A N 1
ATOM 3182 C CA . GLY A 1 407 ? 19.561 21.995 -26.503 1.00 66.31 407 GLY A CA 1
ATOM 3183 C C . GLY A 1 407 ? 21.024 21.650 -26.807 1.00 66.31 407 GLY A C 1
ATOM 3184 O O . GLY A 1 407 ? 21.366 21.277 -27.925 1.00 66.31 407 GLY A O 1
ATOM 3185 N N . ASP A 1 408 ? 21.890 21.770 -25.796 1.00 66.81 408 ASP A N 1
ATOM 3186 C CA . ASP A 1 408 ? 23.316 21.449 -25.918 1.00 66.81 408 ASP A CA 1
ATOM 3187 C C . ASP A 1 408 ? 23.523 19.926 -25.856 1.00 66.81 408 ASP A C 1
ATOM 3189 O O . ASP A 1 408 ? 23.407 19.299 -24.798 1.00 66.81 408 ASP A O 1
ATOM 3193 N N . GLY A 1 409 ? 23.818 19.298 -26.996 1.00 85.88 409 GLY A N 1
ATOM 3194 C CA . GLY A 1 409 ? 24.136 17.874 -27.030 1.00 85.88 409 GLY A CA 1
ATOM 3195 C C . GLY A 1 409 ? 24.469 17.317 -28.409 1.00 85.88 409 GLY A C 1
ATOM 3196 O O . GLY A 1 409 ? 24.260 17.960 -29.437 1.00 85.88 409 GLY A O 1
ATOM 3197 N N . LEU A 1 410 ? 25.001 16.095 -28.422 1.00 93.75 410 LEU A N 1
ATOM 3198 C CA . LEU A 1 410 ? 25.333 15.372 -29.643 1.00 93.75 410 LEU A CA 1
ATOM 3199 C C . LEU A 1 410 ? 24.987 13.890 -29.535 1.00 93.75 410 LEU A C 1
ATOM 3201 O O . LEU A 1 410 ? 25.002 13.306 -28.450 1.00 93.75 410 LEU A O 1
ATOM 3205 N N . VAL A 1 411 ? 24.734 13.286 -30.688 1.00 95.81 411 VAL A N 1
ATOM 3206 C CA . VAL A 1 411 ? 24.612 11.841 -30.871 1.00 95.81 411 VAL A CA 1
ATOM 3207 C C . VAL A 1 411 ? 25.774 11.348 -31.724 1.00 95.81 411 VAL A C 1
ATOM 3209 O O . VAL A 1 411 ? 26.129 11.967 -32.729 1.00 95.81 411 VAL A O 1
ATOM 3212 N N . ARG A 1 412 ? 26.369 10.220 -31.331 1.00 96.75 412 ARG A N 1
ATOM 3213 C CA . ARG A 1 412 ? 27.390 9.527 -32.116 1.00 96.75 412 ARG A CA 1
ATOM 3214 C C . ARG A 1 412 ? 26.771 8.381 -32.887 1.00 96.75 412 ARG A C 1
ATOM 3216 O O . ARG A 1 412 ? 26.039 7.557 -32.339 1.00 96.75 412 ARG A O 1
ATOM 3223 N N . CYS A 1 413 ? 27.115 8.309 -34.163 1.00 97.94 413 CYS A N 1
ATOM 3224 C CA . CYS A 1 413 ? 26.655 7.254 -35.044 1.00 97.94 413 CYS A CA 1
ATOM 3225 C C . CYS A 1 413 ? 27.796 6.649 -35.855 1.00 97.94 413 CYS A C 1
ATOM 3227 O O . CYS A 1 413 ? 28.844 7.258 -36.062 1.00 97.94 413 CYS A O 1
ATOM 3229 N N . ASN A 1 414 ? 27.579 5.415 -36.279 1.00 98.50 414 ASN A N 1
ATOM 3230 C CA . ASN A 1 414 ? 28.392 4.714 -37.250 1.00 98.50 414 ASN A CA 1
ATOM 3231 C C . ASN A 1 414 ? 27.639 4.725 -38.581 1.00 98.50 414 ASN A C 1
ATOM 3233 O O . ASN A 1 414 ? 26.438 4.448 -38.613 1.00 98.50 414 ASN A O 1
ATOM 3237 N N . VAL A 1 415 ? 28.340 5.042 -39.663 1.00 98.62 415 VAL A N 1
ATOM 3238 C CA . VAL A 1 415 ? 27.793 5.134 -41.014 1.00 98.62 415 VAL A CA 1
ATOM 3239 C C . VAL A 1 415 ? 28.493 4.112 -41.901 1.00 98.62 415 VAL A C 1
ATOM 3241 O O . VAL A 1 415 ? 29.719 4.067 -41.984 1.00 98.62 415 VAL A O 1
ATOM 3244 N N . TYR A 1 416 ? 27.703 3.307 -42.598 1.00 98.50 416 TYR A N 1
ATOM 3245 C CA . TYR A 1 416 ? 28.162 2.289 -43.533 1.00 98.50 416 TYR A CA 1
ATOM 3246 C C . TYR A 1 416 ? 27.631 2.635 -44.919 1.00 98.50 416 TYR A C 1
ATOM 3248 O O . TYR A 1 416 ? 26.419 2.752 -45.101 1.00 98.50 416 TYR A O 1
ATOM 3256 N N . ARG A 1 417 ? 28.518 2.838 -45.896 1.00 97.38 417 ARG A N 1
ATOM 3257 C CA . ARG A 1 417 ? 28.141 3.323 -47.235 1.00 97.38 417 ARG A CA 1
ATOM 3258 C C . ARG A 1 417 ? 28.663 2.399 -48.332 1.00 97.38 417 ARG A C 1
ATOM 3260 O O . ARG A 1 417 ? 29.798 1.928 -48.232 1.00 97.38 417 ARG A O 1
ATOM 3267 N N . PRO A 1 418 ? 27.897 2.163 -49.409 1.00 97.06 418 PRO A N 1
ATOM 3268 C CA . PRO A 1 418 ? 28.436 1.503 -50.590 1.00 97.06 418 PRO A CA 1
ATOM 3269 C C . PRO A 1 418 ? 29.578 2.327 -51.199 1.00 97.06 418 PRO A C 1
ATOM 3271 O O . PRO A 1 418 ? 29.565 3.553 -51.150 1.00 97.06 418 PRO A O 1
ATOM 3274 N N . LYS A 1 419 ? 30.538 1.656 -51.845 1.00 94.31 419 LYS A N 1
ATOM 3275 C CA . LYS A 1 419 ? 31.642 2.298 -52.592 1.00 94.31 419 LYS A CA 1
ATOM 3276 C C . LYS A 1 419 ? 31.200 2.900 -53.943 1.00 94.31 419 LYS A C 1
ATOM 3278 O O . LYS A 1 419 ? 32.025 3.145 -54.817 1.00 94.31 419 LYS A O 1
ATOM 3283 N N . SER A 1 420 ? 29.896 3.084 -54.153 1.00 85.50 420 SER A N 1
ATOM 3284 C CA . SER A 1 420 ? 29.325 3.646 -55.380 1.00 85.50 420 SER A CA 1
ATOM 3285 C C . SER A 1 420 ? 29.556 5.155 -55.480 1.00 85.50 420 SER A C 1
ATOM 3287 O O . SER A 1 420 ? 29.658 5.842 -54.470 1.00 85.50 420 SER A O 1
ATOM 3289 N N . SER A 1 421 ? 29.561 5.692 -56.702 1.00 77.12 421 SER A N 1
ATOM 3290 C CA . SER A 1 421 ? 29.834 7.111 -56.977 1.00 77.12 421 SER A CA 1
ATOM 3291 C C . SER A 1 421 ? 28.641 8.063 -56.791 1.00 77.12 421 SER A C 1
ATOM 3293 O O . SER A 1 421 ? 28.816 9.270 -56.943 1.00 77.12 421 SER A O 1
ATOM 3295 N N . GLY A 1 422 ? 27.436 7.558 -56.494 1.00 91.25 422 GLY A N 1
ATOM 3296 C CA . GLY A 1 422 ? 26.206 8.358 -56.400 1.00 91.25 422 GLY A CA 1
ATOM 3297 C C . GLY A 1 422 ? 25.511 8.290 -55.030 1.00 91.25 422 GLY A C 1
ATOM 3298 O O . GLY A 1 422 ? 25.755 7.340 -54.283 1.00 91.25 422 GLY A O 1
ATOM 3299 N N . PRO A 1 423 ? 24.626 9.258 -54.705 1.00 97.50 423 PRO A N 1
ATOM 3300 C CA . PRO A 1 423 ? 23.857 9.253 -53.461 1.00 97.50 423 PRO A CA 1
ATOM 3301 C C . PRO A 1 423 ? 22.866 8.084 -53.370 1.00 97.50 423 PRO A C 1
ATOM 3303 O O . PRO A 1 423 ? 22.216 7.729 -54.356 1.00 97.50 423 PRO A O 1
ATOM 3306 N N . VAL A 1 424 ? 22.698 7.526 -52.170 1.00 98.44 424 VAL A N 1
ATOM 3307 C CA . VAL A 1 424 ? 21.883 6.326 -51.903 1.00 98.44 424 VAL A CA 1
ATOM 3308 C C . VAL A 1 424 ? 20.817 6.573 -50.826 1.00 98.44 424 VAL A C 1
ATOM 3310 O O . VAL A 1 424 ? 20.965 7.505 -50.034 1.00 98.44 424 VAL A O 1
ATOM 3313 N N . PRO A 1 425 ? 19.720 5.789 -50.777 1.00 98.44 425 PRO A N 1
ATOM 3314 C CA . PRO A 1 425 ? 18.792 5.827 -49.645 1.00 98.44 425 PRO A CA 1
ATOM 3315 C C . PRO A 1 425 ? 19.466 5.330 -48.358 1.00 98.44 425 PRO A C 1
ATOM 3317 O O . PRO A 1 425 ? 20.390 4.517 -48.407 1.00 98.44 425 PRO A O 1
ATOM 3320 N N . VAL A 1 426 ? 18.981 5.794 -47.205 1.00 98.69 426 VAL A N 1
ATOM 3321 C CA . VAL A 1 426 ? 19.601 5.527 -45.897 1.00 98.69 426 VAL A CA 1
ATOM 3322 C C . VAL A 1 426 ? 18.661 4.741 -44.995 1.00 98.69 426 VAL A C 1
ATOM 3324 O O . VAL A 1 426 ? 17.501 5.111 -44.852 1.00 98.69 426 VAL A O 1
ATOM 3327 N N . LEU A 1 427 ? 19.157 3.688 -44.350 1.00 98.56 427 LEU A N 1
ATOM 3328 C CA . LEU A 1 427 ? 18.482 3.011 -43.247 1.00 98.56 427 LEU A CA 1
ATOM 3329 C C . LEU A 1 427 ? 19.041 3.511 -41.921 1.00 98.56 427 LEU A C 1
ATOM 3331 O O . LEU A 1 427 ? 20.249 3.452 -41.713 1.00 98.56 427 LEU A O 1
ATOM 3335 N N . VAL A 1 428 ? 18.179 3.997 -41.030 1.00 98.56 428 VAL A N 1
ATOM 3336 C CA . VAL A 1 428 ? 18.601 4.550 -39.737 1.00 98.56 428 VAL A CA 1
ATOM 3337 C C . VAL A 1 428 ? 18.036 3.721 -38.587 1.00 98.56 428 VAL A C 1
ATOM 3339 O O . VAL A 1 428 ? 16.835 3.456 -38.523 1.00 98.56 428 VAL A O 1
ATOM 3342 N N . THR A 1 429 ? 18.904 3.383 -37.635 1.00 97.12 429 THR A N 1
ATOM 3343 C CA . THR A 1 429 ? 18.539 2.835 -36.322 1.00 97.12 429 THR A CA 1
ATOM 3344 C C . THR A 1 429 ? 19.110 3.699 -35.208 1.00 97.12 429 THR A C 1
ATOM 3346 O O . THR A 1 429 ? 20.276 4.092 -35.269 1.00 97.12 429 THR A O 1
ATOM 3349 N N . TYR A 1 430 ? 18.305 3.950 -34.179 1.00 96.44 430 TYR A N 1
ATOM 3350 C CA . TYR A 1 430 ? 18.671 4.719 -32.993 1.00 96.44 430 TYR A CA 1
ATOM 3351 C C . TYR A 1 430 ? 18.152 4.004 -31.749 1.00 96.44 430 TYR A C 1
ATOM 3353 O O . TYR A 1 430 ? 16.950 3.728 -31.663 1.00 96.44 430 TYR A O 1
ATOM 3361 N N . GLY A 1 431 ? 19.043 3.645 -30.824 1.00 93.75 431 GLY A N 1
ATOM 3362 C CA . GLY A 1 431 ? 18.636 2.879 -29.648 1.00 93.75 431 GLY A CA 1
ATOM 3363 C C . GLY A 1 431 ? 19.765 2.507 -28.688 1.00 93.75 431 GLY A C 1
ATOM 3364 O O . GLY A 1 431 ? 20.903 2.946 -28.874 1.00 93.75 431 GLY A O 1
ATOM 3365 N N . PRO A 1 432 ? 19.445 1.717 -27.646 1.00 92.94 432 PRO A N 1
ATOM 3366 C CA . PRO A 1 432 ? 20.258 1.649 -26.443 1.00 92.94 432 PRO A CA 1
ATOM 3367 C C . PRO A 1 432 ? 21.244 0.475 -26.384 1.00 92.94 432 PRO A C 1
ATOM 3369 O O . PRO A 1 432 ? 21.932 0.304 -25.382 1.00 92.94 432 PRO A O 1
ATOM 3372 N N . TYR A 1 433 ? 21.320 -0.354 -27.426 1.00 91.81 433 TYR A N 1
ATOM 3373 C CA . TYR A 1 433 ? 22.074 -1.615 -27.387 1.00 91.81 433 TYR A CA 1
ATOM 3374 C C . TYR A 1 433 ? 23.548 -1.500 -27.801 1.00 91.81 433 TYR A C 1
ATOM 3376 O O . TYR A 1 433 ? 24.213 -2.516 -27.973 1.00 91.81 433 TYR A O 1
ATOM 3384 N N . GLY A 1 434 ? 24.069 -0.277 -27.928 1.00 90.75 434 GLY A N 1
ATOM 3385 C CA . GLY A 1 434 ? 25.479 -0.009 -28.205 1.00 90.75 434 GLY A CA 1
ATOM 3386 C C . GLY A 1 434 ? 25.872 -0.258 -29.663 1.00 90.75 434 GLY A C 1
ATOM 3387 O O . GLY A 1 434 ? 26.049 -1.389 -30.111 1.00 90.75 434 GLY A O 1
ATOM 3388 N N . LYS A 1 435 ? 26.113 0.817 -30.415 1.00 93.94 435 LYS A N 1
ATOM 3389 C CA . LYS A 1 435 ? 26.462 0.771 -31.842 1.00 93.94 435 LYS A CA 1
ATOM 3390 C C . LYS A 1 435 ? 27.808 0.105 -32.135 1.00 93.94 435 LYS A C 1
ATOM 3392 O O . LYS A 1 435 ? 28.084 -0.150 -33.304 1.00 93.94 435 LYS A O 1
ATOM 3397 N N . ASP A 1 436 ? 28.656 -0.113 -31.135 1.00 93.56 436 ASP A N 1
ATOM 3398 C CA . ASP A 1 436 ? 29.981 -0.727 -31.286 1.00 93.56 436 ASP A CA 1
ATOM 3399 C C . ASP A 1 436 ? 30.050 -2.144 -30.682 1.00 93.56 436 ASP A C 1
ATOM 3401 O O . ASP A 1 436 ? 31.127 -2.733 -30.658 1.00 93.56 436 ASP A O 1
ATOM 3405 N N . ILE A 1 437 ? 28.928 -2.706 -30.210 1.00 93.44 437 ILE A N 1
ATOM 3406 C CA . ILE A 1 437 ? 28.895 -4.059 -29.640 1.00 93.44 437 ILE A CA 1
ATOM 3407 C C . ILE A 1 437 ? 28.626 -5.085 -30.756 1.00 93.44 437 ILE A C 1
ATOM 3409 O O . ILE A 1 437 ? 27.565 -5.028 -31.387 1.00 93.44 437 ILE A O 1
ATOM 3413 N N . PRO A 1 438 ? 29.542 -6.038 -31.020 1.00 94.50 438 PRO A N 1
ATOM 3414 C CA . PRO A 1 438 ? 29.316 -7.068 -32.030 1.00 94.50 438 PRO A CA 1
ATOM 3415 C C . PRO A 1 438 ? 28.165 -8.005 -31.642 1.00 94.50 438 PRO A C 1
ATOM 3417 O O . PRO A 1 438 ? 28.084 -8.475 -30.507 1.00 94.50 438 PRO A O 1
ATOM 3420 N N . TYR A 1 439 ? 27.297 -8.351 -32.599 1.00 95.69 439 TYR A N 1
ATOM 3421 C CA . TYR A 1 439 ? 26.140 -9.231 -32.360 1.00 95.69 439 TYR A CA 1
ATOM 3422 C C . TYR A 1 439 ? 26.574 -10.587 -31.765 1.00 95.69 439 TYR A C 1
ATOM 3424 O O . TYR A 1 439 ? 26.003 -11.057 -30.780 1.00 95.69 439 TYR A O 1
ATOM 3432 N N . LYS A 1 440 ? 27.649 -11.182 -32.292 1.00 94.31 440 LYS A N 1
ATOM 3433 C CA . LYS A 1 440 ? 28.193 -12.457 -31.796 1.00 94.31 440 LYS A CA 1
ATOM 3434 C C . LYS A 1 440 ? 28.529 -12.452 -30.298 1.00 94.31 440 LYS A C 1
ATOM 3436 O O . LYS A 1 440 ? 28.432 -13.504 -29.679 1.00 94.31 440 LYS A O 1
ATOM 3441 N N . ASP A 1 441 ? 28.872 -11.291 -29.741 1.00 94.00 441 ASP A N 1
ATOM 3442 C CA . ASP A 1 441 ? 29.222 -11.123 -28.329 1.00 94.00 441 ASP A CA 1
ATOM 3443 C C . ASP A 1 441 ? 27.996 -10.716 -27.498 1.00 94.00 441 ASP A C 1
ATOM 3445 O O . ASP A 1 441 ? 27.844 -11.152 -26.360 1.00 94.00 441 ASP A O 1
ATOM 3449 N N . PHE A 1 442 ? 27.087 -9.926 -28.082 1.00 90.06 442 PHE A N 1
ATOM 3450 C CA . PHE A 1 442 ? 25.862 -9.479 -27.417 1.00 90.06 442 PHE A CA 1
ATOM 3451 C C . PHE A 1 442 ? 24.884 -10.632 -27.151 1.00 90.06 442 PHE A C 1
ATOM 3453 O O . PHE A 1 442 ? 24.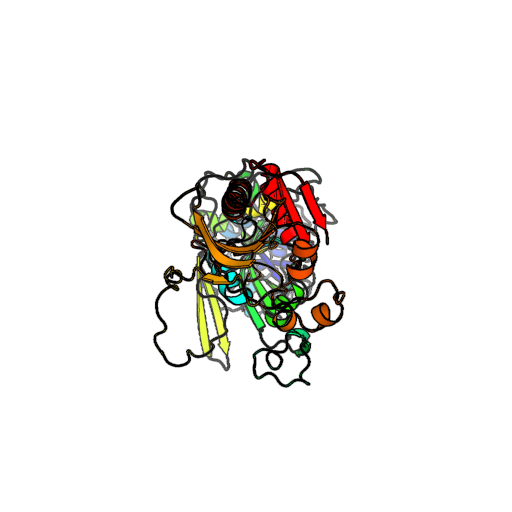344 -10.750 -26.053 1.00 90.06 442 PHE A O 1
ATOM 3460 N N . HIS A 1 443 ? 24.639 -11.490 -28.148 1.00 91.81 443 HIS A N 1
ATOM 3461 C CA . HIS A 1 443 ? 23.707 -12.611 -28.006 1.00 91.81 443 HIS A CA 1
ATOM 3462 C C . HIS A 1 443 ? 24.110 -13.809 -28.897 1.00 91.81 443 HIS A C 1
ATOM 3464 O O . HIS A 1 443 ? 23.485 -14.062 -29.938 1.00 91.81 443 HIS A O 1
ATOM 3470 N N . PRO A 1 444 ? 25.110 -14.610 -28.474 1.00 92.12 444 PRO A N 1
ATOM 3471 C CA . PRO A 1 444 ? 25.746 -15.635 -29.309 1.00 92.12 444 PRO A CA 1
ATOM 3472 C C . PRO A 1 444 ? 24.782 -16.659 -29.923 1.00 92.12 444 PRO A C 1
ATOM 3474 O O . PRO A 1 444 ? 24.921 -17.029 -31.087 1.00 92.12 444 PRO A O 1
ATOM 3477 N N . LYS A 1 445 ? 23.775 -17.102 -29.156 1.00 93.56 445 LYS A N 1
ATOM 3478 C CA . LYS A 1 445 ? 22.804 -18.110 -29.612 1.00 93.56 445 LYS A CA 1
ATOM 3479 C C . LYS A 1 445 ? 21.980 -17.602 -30.799 1.00 93.56 445 LYS A C 1
ATOM 3481 O O . LYS A 1 445 ? 22.031 -18.189 -31.869 1.00 93.56 445 LYS A O 1
ATOM 3486 N N . SER A 1 446 ? 21.293 -16.477 -30.626 1.00 92.44 446 SER A N 1
ATOM 3487 C CA . SER A 1 446 ? 20.550 -15.809 -31.704 1.00 92.44 446 SER A CA 1
ATOM 3488 C C . SER A 1 446 ? 21.435 -15.501 -32.911 1.00 92.44 446 SER A C 1
ATOM 3490 O O . SER A 1 446 ? 21.054 -15.795 -34.037 1.00 92.44 446 SER A O 1
ATOM 3492 N N . PHE A 1 447 ? 22.660 -14.999 -32.700 1.00 93.94 447 PHE A N 1
ATOM 3493 C CA . PHE A 1 447 ? 23.586 -14.743 -33.806 1.00 93.94 447 PHE A CA 1
ATOM 3494 C C . PHE A 1 447 ? 23.893 -16.009 -34.623 1.00 93.94 447 PHE A C 1
ATOM 3496 O O . PHE A 1 447 ? 24.000 -15.940 -35.846 1.00 93.94 447 PHE A O 1
ATOM 3503 N N . SER A 1 448 ? 23.988 -17.178 -33.977 1.00 94.50 448 SER A N 1
ATOM 3504 C CA . SER A 1 448 ? 24.204 -18.451 -34.677 1.00 94.50 448 SER A CA 1
ATOM 3505 C C . SER A 1 448 ? 23.057 -18.828 -35.624 1.00 94.50 448 SER A C 1
ATOM 3507 O O . SER A 1 448 ? 23.304 -19.490 -36.628 1.00 94.50 448 SER A O 1
ATOM 3509 N N . GLU A 1 449 ? 21.843 -18.338 -35.365 1.00 94.25 449 GLU A N 1
ATOM 3510 C CA . GLU A 1 449 ? 20.626 -18.622 -36.138 1.00 94.25 449 GLU A CA 1
ATOM 3511 C C . GLU A 1 449 ? 20.378 -17.601 -37.267 1.00 94.25 449 GLU A C 1
ATOM 3513 O O . GLU A 1 449 ? 19.553 -17.837 -38.150 1.00 94.25 449 GLU A O 1
ATOM 3518 N N . VAL A 1 450 ? 21.104 -16.476 -37.280 1.00 91.75 450 VAL A N 1
ATOM 3519 C CA . VAL A 1 450 ? 20.999 -15.458 -38.338 1.00 91.75 450 VAL A CA 1
ATOM 35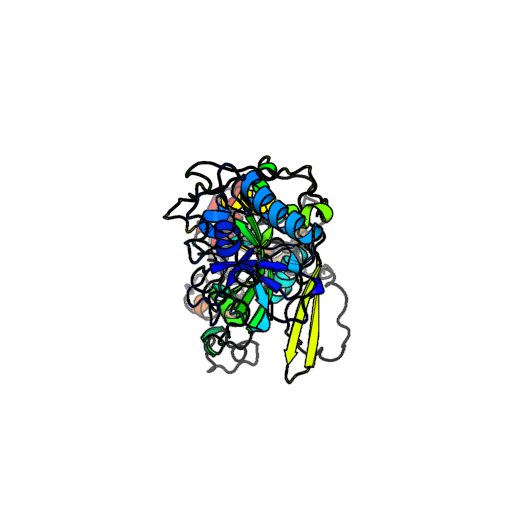20 C C . VAL A 1 450 ? 21.460 -16.038 -39.678 1.00 91.75 450 VAL A C 1
ATOM 3522 O O . VAL A 1 450 ? 22.421 -16.806 -39.742 1.00 91.75 450 VAL A O 1
ATOM 3525 N N . ASN A 1 451 ? 20.800 -15.637 -40.766 1.00 94.00 451 ASN A N 1
ATOM 3526 C CA . ASN A 1 451 ? 21.216 -15.987 -42.123 1.00 94.00 451 ASN A CA 1
ATOM 3527 C C . ASN A 1 451 ? 22.647 -15.482 -42.394 1.00 94.00 451 ASN A C 1
ATOM 3529 O O . ASN A 1 451 ? 22.933 -14.304 -42.195 1.00 94.00 451 ASN A O 1
ATOM 3533 N N . GLU A 1 452 ? 23.525 -16.355 -42.889 1.00 94.31 452 GLU A N 1
ATOM 3534 C CA . GLU A 1 452 ? 24.921 -16.036 -43.224 1.00 94.31 452 GLU A CA 1
ATOM 3535 C C . GLU A 1 452 ? 25.070 -14.823 -44.158 1.00 94.31 452 GLU A C 1
ATOM 3537 O O . GLU A 1 452 ? 26.014 -14.049 -44.019 1.00 94.31 452 GLU A O 1
ATOM 3542 N N . GLU A 1 453 ? 24.118 -14.581 -45.066 1.00 93.44 453 GLU A N 1
ATOM 3543 C CA . GLU A 1 453 ? 24.155 -13.407 -45.953 1.00 93.44 453 GLU A CA 1
ATOM 3544 C C . GLU A 1 453 ? 24.000 -12.067 -45.216 1.00 93.44 453 GLU A C 1
ATOM 3546 O O . GLU A 1 453 ? 24.384 -11.022 -45.756 1.00 93.44 453 GLU A O 1
ATOM 3551 N N . GLN A 1 454 ? 23.451 -12.106 -43.997 1.00 91.38 454 GLN A N 1
ATOM 3552 C CA . GLN A 1 454 ? 23.238 -10.973 -43.093 1.00 91.38 454 GLN A CA 1
ATOM 3553 C C . GLN A 1 454 ? 24.203 -10.999 -41.898 1.00 91.38 454 GLN A C 1
ATOM 3555 O O . GLN A 1 454 ? 23.912 -10.424 -40.850 1.00 91.38 454 GLN A O 1
ATOM 3560 N N . LYS A 1 455 ? 25.356 -11.659 -42.054 1.00 94.88 455 LYS A N 1
ATOM 3561 C CA . LYS A 1 455 ? 26.468 -11.590 -41.107 1.00 94.88 455 LYS A CA 1
ATOM 3562 C C . LYS A 1 455 ? 27.635 -10.834 -41.732 1.00 94.88 455 LYS A C 1
ATOM 3564 O O . LYS A 1 455 ? 28.194 -11.226 -42.754 1.00 94.88 455 LYS A O 1
ATOM 3569 N N . SER A 1 456 ? 28.048 -9.759 -41.081 1.00 95.38 456 SER A N 1
ATOM 3570 C CA . SER A 1 456 ? 29.294 -9.044 -41.360 1.00 95.38 456 SER A CA 1
ATOM 3571 C C . SER A 1 456 ? 30.066 -8.717 -40.079 1.00 95.38 456 SER A C 1
ATOM 3573 O O . SER A 1 456 ? 29.542 -8.871 -38.973 1.00 95.38 456 SER A O 1
ATOM 3575 N N . GLU A 1 457 ? 31.302 -8.227 -40.219 1.00 95.19 457 GLU A N 1
ATOM 3576 C CA . GLU A 1 457 ? 32.146 -7.802 -39.086 1.00 95.19 457 GLU A CA 1
ATOM 3577 C C . GLU A 1 457 ? 31.426 -6.807 -38.161 1.00 95.19 457 GLU A C 1
ATOM 3579 O O . GLU A 1 457 ? 31.593 -6.840 -36.946 1.00 95.19 457 GLU A O 1
ATOM 3584 N N . HIS A 1 458 ? 30.559 -5.967 -38.731 1.00 97.31 458 HIS A N 1
ATOM 3585 C CA . HIS A 1 458 ? 29.813 -4.942 -38.005 1.00 97.31 458 HIS A CA 1
ATOM 3586 C C . HIS A 1 458 ? 28.349 -5.317 -37.735 1.00 97.31 458 HIS A C 1
ATOM 3588 O O . HIS A 1 458 ? 27.537 -4.423 -37.467 1.00 97.31 458 HIS A O 1
ATOM 3594 N N . SER A 1 459 ? 28.004 -6.609 -37.777 1.00 95.81 459 SER A N 1
ATOM 3595 C CA . SER A 1 459 ? 26.695 -7.093 -37.315 1.00 95.81 459 SER A CA 1
ATOM 3596 C C . SER A 1 459 ? 26.452 -6.619 -35.884 1.00 95.81 459 SER A C 1
ATOM 3598 O O . SER A 1 459 ? 27.304 -6.833 -35.020 1.00 95.81 459 SER A O 1
ATOM 3600 N N . ALA A 1 460 ? 25.291 -6.028 -35.609 1.00 94.75 460 ALA A N 1
ATOM 3601 C CA . ALA A 1 460 ? 24.867 -5.699 -34.247 1.00 94.75 460 ALA A CA 1
ATOM 3602 C C . ALA A 1 460 ? 23.424 -6.138 -34.010 1.00 94.75 460 ALA A C 1
ATOM 3604 O O . ALA A 1 460 ? 22.633 -6.230 -34.953 1.00 94.75 460 ALA A O 1
ATOM 3605 N N . TRP A 1 461 ? 23.118 -6.395 -32.740 1.00 93.62 461 TRP A N 1
ATOM 3606 C CA . TRP A 1 461 ? 21.816 -6.848 -32.263 1.00 93.62 461 TRP A CA 1
ATOM 3607 C C . TRP A 1 461 ? 20.669 -6.028 -32.874 1.00 93.62 461 TRP A C 1
ATOM 3609 O O . TRP A 1 461 ? 20.668 -4.804 -32.775 1.00 93.62 461 TRP A O 1
ATOM 3619 N N . GLU A 1 462 ? 19.722 -6.711 -33.525 1.00 91.69 462 GLU A N 1
ATOM 3620 C CA . GLU A 1 462 ? 18.457 -6.153 -34.046 1.00 91.69 462 GLU A CA 1
ATOM 3621 C C . GLU A 1 462 ? 18.556 -4.977 -35.040 1.00 91.69 462 GLU A C 1
ATOM 3623 O O . GLU A 1 462 ? 17.554 -4.318 -35.332 1.00 91.69 462 GLU A O 1
ATOM 3628 N N . THR A 1 463 ? 19.737 -4.724 -35.611 1.00 93.50 463 THR A N 1
ATOM 3629 C CA . THR A 1 463 ? 19.946 -3.651 -36.598 1.00 93.50 463 THR A CA 1
ATOM 3630 C C . THR A 1 463 ? 20.217 -4.205 -38.002 1.00 93.50 463 THR A C 1
ATOM 3632 O O . THR A 1 463 ? 20.690 -5.335 -38.134 1.00 93.50 463 THR A O 1
ATOM 3635 N N . PRO A 1 464 ? 19.941 -3.432 -39.072 1.00 95.19 464 PRO A N 1
ATOM 3636 C CA . PRO A 1 464 ? 20.276 -3.818 -40.441 1.00 95.19 464 PRO A CA 1
ATOM 3637 C C . PRO A 1 464 ? 21.765 -4.170 -40.594 1.00 95.19 464 PRO A C 1
ATOM 3639 O O . PRO A 1 464 ? 22.627 -3.344 -40.293 1.00 95.19 464 PRO A O 1
ATOM 3642 N N . ASP A 1 465 ? 22.076 -5.368 -41.104 1.00 96.75 465 ASP A N 1
ATOM 3643 C CA . ASP A 1 465 ? 23.469 -5.755 -41.358 1.00 96.75 465 ASP A CA 1
ATOM 3644 C C . ASP A 1 465 ? 24.094 -4.875 -42.459 1.00 96.75 465 ASP A C 1
ATOM 3646 O O . ASP A 1 465 ? 23.591 -4.845 -43.591 1.00 96.75 465 ASP A O 1
ATOM 3650 N N . PRO A 1 466 ? 25.204 -4.170 -42.179 1.00 97.25 466 PRO A N 1
ATOM 3651 C CA . PRO A 1 466 ? 25.791 -3.265 -43.155 1.00 97.25 466 PRO A CA 1
ATOM 3652 C C . PRO A 1 466 ? 26.327 -3.998 -44.385 1.00 97.25 466 PRO A C 1
ATOM 3654 O O . PRO A 1 466 ? 26.214 -3.467 -45.484 1.00 97.25 466 PRO A O 1
ATOM 3657 N N . GLY A 1 467 ? 26.835 -5.229 -44.254 1.00 97.00 467 GLY A N 1
ATOM 3658 C CA . GLY A 1 467 ? 27.310 -6.013 -45.395 1.00 97.00 467 GLY A CA 1
ATOM 3659 C C . GLY A 1 467 ? 26.209 -6.304 -46.412 1.00 97.00 467 GLY A C 1
ATOM 3660 O O . GLY A 1 467 ? 26.407 -6.101 -47.612 1.00 97.00 467 GLY A O 1
ATOM 3661 N N . TYR A 1 468 ? 25.047 -6.749 -45.944 1.00 97.44 468 TYR A N 1
ATOM 3662 C CA . TYR A 1 468 ? 23.891 -7.019 -46.788 1.00 97.44 468 TYR A CA 1
ATOM 3663 C C . TYR A 1 468 ? 23.347 -5.740 -47.434 1.00 97.44 468 TYR A C 1
ATOM 3665 O O . TYR A 1 468 ? 23.197 -5.668 -48.657 1.00 97.44 468 TYR A O 1
ATOM 3673 N N . TRP A 1 469 ? 23.069 -4.708 -46.636 1.00 97.38 469 TRP A N 1
ATOM 3674 C CA . TRP A 1 469 ? 22.349 -3.527 -47.116 1.00 97.38 469 TRP A CA 1
ATOM 3675 C C . TRP A 1 469 ? 23.193 -2.628 -48.021 1.00 97.38 469 TRP A C 1
ATOM 3677 O O . TRP A 1 469 ? 22.673 -2.133 -49.025 1.00 97.38 469 TRP A O 1
ATOM 3687 N N . THR A 1 470 ? 24.502 -2.493 -47.777 1.00 97.81 470 THR A N 1
ATOM 3688 C CA . THR A 1 470 ? 25.359 -1.711 -48.682 1.00 97.81 470 THR A CA 1
ATOM 3689 C C . THR A 1 470 ? 25.538 -2.387 -50.035 1.00 97.81 470 THR A C 1
ATOM 3691 O O . THR A 1 470 ? 25.560 -1.701 -51.053 1.00 97.81 470 THR A O 1
ATOM 3694 N N . ARG A 1 471 ? 25.604 -3.727 -50.096 1.00 96.25 471 ARG A N 1
ATOM 3695 C CA . ARG A 1 471 ? 25.632 -4.449 -51.385 1.00 96.25 471 ARG A CA 1
ATOM 3696 C C . ARG A 1 471 ? 24.334 -4.279 -52.180 1.00 96.25 471 ARG A C 1
ATOM 3698 O O . ARG A 1 471 ? 24.369 -4.337 -53.404 1.00 96.25 471 ARG A O 1
ATOM 3705 N N . ASN A 1 472 ? 23.222 -4.016 -51.495 1.00 96.50 472 ASN A N 1
ATOM 3706 C CA . ASN A 1 472 ? 21.917 -3.733 -52.093 1.00 96.50 472 ASN A CA 1
ATOM 3707 C C . ASN A 1 472 ? 21.665 -2.231 -52.340 1.00 96.50 472 ASN A C 1
ATOM 3709 O O . ASN A 1 472 ? 20.540 -1.836 -52.632 1.00 96.50 472 ASN A O 1
ATOM 3713 N N . GLY A 1 473 ? 22.698 -1.385 -52.245 1.00 97.19 473 GLY A N 1
ATOM 3714 C CA . GLY A 1 473 ? 22.607 0.029 -52.613 1.00 97.19 473 GLY A CA 1
ATOM 3715 C C . GLY A 1 473 ? 21.986 0.939 -51.551 1.00 97.19 473 GLY A C 1
ATOM 3716 O O . GLY A 1 473 ? 21.481 2.000 -51.906 1.00 97.19 473 GLY A O 1
ATOM 3717 N N . TYR A 1 474 ? 22.028 0.556 -50.271 1.00 98.31 474 TYR A N 1
ATOM 3718 C CA . TYR A 1 474 ? 21.602 1.391 -49.142 1.00 98.31 474 TYR A CA 1
ATOM 3719 C C . TYR A 1 474 ? 22.798 1.814 -48.288 1.00 98.31 474 TYR A C 1
ATOM 3721 O O . TYR A 1 474 ? 23.718 1.031 -48.063 1.00 98.31 474 TYR A O 1
ATOM 3729 N N . ALA A 1 475 ? 22.774 3.033 -47.756 1.00 98.56 475 ALA A N 1
ATOM 3730 C CA . ALA A 1 475 ? 23.606 3.378 -46.607 1.00 98.56 475 ALA A CA 1
ATOM 3731 C C . ALA A 1 475 ? 22.918 2.919 -45.311 1.00 98.56 475 ALA A C 1
ATOM 3733 O O . ALA A 1 475 ? 21.690 2.915 -45.231 1.00 98.56 475 ALA A O 1
ATOM 3734 N N . VAL A 1 476 ? 23.692 2.568 -44.286 1.00 98.56 476 VAL A N 1
ATOM 3735 C CA . VAL A 1 476 ? 23.184 2.228 -42.948 1.00 98.56 476 VAL A CA 1
ATOM 3736 C C . VAL A 1 476 ? 23.779 3.196 -41.933 1.00 98.56 476 VAL A C 1
ATOM 3738 O O . VAL A 1 476 ? 24.991 3.381 -41.891 1.00 98.56 476 VAL A O 1
ATOM 3741 N N . VAL A 1 477 ? 22.936 3.806 -41.106 1.00 98.69 477 VAL A N 1
ATOM 3742 C CA . VAL A 1 477 ? 23.322 4.674 -39.990 1.00 98.69 477 VAL A CA 1
ATOM 3743 C C . VAL A 1 477 ? 22.849 4.027 -38.698 1.00 98.69 477 VAL A C 1
ATOM 3745 O O . VAL A 1 477 ? 21.651 3.856 -38.470 1.00 98.69 477 VAL A O 1
ATOM 3748 N N . ARG A 1 478 ? 23.798 3.697 -37.826 1.00 97.94 478 ARG A N 1
ATOM 3749 C CA . ARG A 1 478 ? 23.537 3.136 -36.501 1.00 97.94 478 ARG A CA 1
ATOM 3750 C C . ARG A 1 478 ? 23.981 4.120 -35.433 1.00 97.94 478 ARG A C 1
ATOM 3752 O O . ARG A 1 478 ? 25.171 4.392 -35.302 1.00 97.94 478 ARG A O 1
ATOM 3759 N N . ALA A 1 479 ? 23.031 4.661 -34.689 1.00 97.44 479 ALA A N 1
ATOM 3760 C CA . ALA A 1 479 ? 23.258 5.722 -33.723 1.00 97.44 479 ALA A CA 1
ATOM 3761 C C . ALA A 1 479 ? 22.981 5.250 -32.290 1.00 97.44 479 ALA A C 1
ATOM 3763 O O . ALA A 1 479 ? 21.980 4.576 -32.038 1.00 97.44 479 ALA A O 1
ATOM 3764 N N . ASP A 1 480 ? 23.864 5.632 -31.366 1.00 95.06 480 ASP A N 1
ATOM 3765 C CA . ASP A 1 480 ? 23.662 5.399 -29.936 1.00 95.06 480 ASP A CA 1
ATOM 3766 C C . ASP A 1 480 ? 22.693 6.422 -29.368 1.00 95.06 480 ASP A C 1
ATOM 3768 O O . ASP A 1 480 ? 22.826 7.628 -29.612 1.00 95.06 480 ASP A O 1
ATOM 3772 N N . GLU A 1 481 ? 21.759 5.943 -28.552 1.00 92.94 481 GLU A N 1
ATOM 3773 C CA . GLU A 1 481 ? 20.862 6.814 -27.812 1.00 92.94 481 GLU A CA 1
ATOM 3774 C C . GLU A 1 481 ? 21.616 7.810 -26.913 1.00 92.94 481 GLU A C 1
ATOM 3776 O O . GLU A 1 481 ? 22.777 7.611 -26.547 1.00 92.94 481 GLU A O 1
ATOM 3781 N N . ARG A 1 482 ? 20.976 8.937 -26.584 1.00 90.06 482 ARG A N 1
ATOM 3782 C CA . ARG A 1 482 ? 21.528 9.914 -25.637 1.00 90.06 482 ARG A CA 1
ATOM 3783 C C . ARG A 1 482 ? 21.952 9.213 -24.348 1.00 90.06 482 ARG A C 1
ATOM 3785 O O . ARG A 1 482 ? 21.265 8.316 -23.878 1.00 90.06 482 ARG A O 1
ATOM 3792 N N . GLY A 1 483 ? 23.083 9.630 -23.786 1.00 86.81 483 GLY A N 1
ATOM 3793 C CA . GLY A 1 483 ? 23.636 9.044 -22.565 1.00 86.81 483 GLY A CA 1
ATOM 3794 C C . GLY A 1 483 ? 24.287 7.670 -22.727 1.00 86.81 483 GLY A C 1
ATOM 3795 O O . GLY A 1 483 ? 24.672 7.078 -21.722 1.00 86.81 483 GLY A O 1
ATOM 3796 N N . LEU A 1 484 ? 24.456 7.173 -23.957 1.00 88.12 484 LEU A N 1
ATOM 3797 C CA . LEU A 1 484 ? 25.209 5.953 -24.248 1.00 88.12 484 LEU A CA 1
ATOM 3798 C C . LEU A 1 484 ? 26.464 6.222 -25.072 1.00 88.12 484 LEU A C 1
ATOM 3800 O O . LEU A 1 484 ? 26.498 7.084 -25.951 1.00 88.12 484 LEU A O 1
ATOM 3804 N N . GLY A 1 485 ? 27.515 5.451 -24.781 1.00 88.19 485 GLY A N 1
ATOM 3805 C CA . GLY A 1 485 ? 28.795 5.526 -25.476 1.00 88.19 485 GLY A CA 1
ATOM 3806 C C . GLY A 1 485 ? 29.413 6.925 -25.410 1.00 88.19 485 GLY A C 1
ATOM 3807 O O . GLY A 1 485 ? 29.941 7.350 -24.377 1.00 88.19 485 GLY A O 1
ATOM 3808 N N . GLN A 1 486 ? 29.381 7.619 -26.547 1.00 92.31 486 GLN A N 1
ATOM 3809 C CA . GLN A 1 486 ? 29.883 8.985 -26.729 1.00 92.31 486 GLN A CA 1
ATOM 3810 C C . GLN A 1 486 ? 28.775 9.976 -27.141 1.00 92.31 486 GLN A C 1
ATOM 3812 O O . GLN A 1 486 ? 29.085 11.108 -27.511 1.00 92.31 486 GLN A O 1
ATOM 3817 N N . SER A 1 487 ? 27.501 9.570 -27.075 1.00 92.50 487 SER A N 1
ATOM 3818 C CA . SER A 1 487 ? 26.330 10.449 -27.192 1.00 92.50 487 SER A CA 1
ATOM 3819 C C . SER A 1 487 ? 26.061 11.131 -25.848 1.00 92.50 487 SER A C 1
ATOM 3821 O O . SER A 1 487 ? 25.928 10.467 -24.820 1.00 92.50 487 SER A O 1
ATOM 3823 N N . THR A 1 488 ? 25.966 12.460 -25.825 1.00 89.38 488 THR A N 1
ATOM 3824 C CA . THR A 1 488 ? 25.778 13.202 -24.570 1.00 89.38 488 THR A CA 1
ATOM 3825 C C . THR A 1 488 ? 24.333 13.147 -24.072 1.00 89.38 488 THR A C 1
ATOM 3827 O O . THR A 1 488 ? 23.395 12.799 -24.794 1.00 89.38 488 THR A O 1
ATOM 3830 N N . GLY A 1 489 ? 24.142 13.523 -22.809 1.00 84.88 489 GLY A N 1
ATOM 3831 C CA . GLY A 1 489 ? 22.838 13.555 -22.155 1.00 84.88 489 GLY A CA 1
ATOM 3832 C C . GLY A 1 489 ? 22.596 12.342 -21.266 1.00 84.88 489 GLY A C 1
ATOM 3833 O O . GLY A 1 489 ? 23.533 11.667 -20.852 1.00 84.88 489 GLY A O 1
ATOM 3834 N N . LEU A 1 490 ? 21.327 12.111 -20.948 1.00 81.44 490 LEU A N 1
ATOM 3835 C CA . LEU A 1 490 ? 20.873 11.026 -20.088 1.00 81.44 490 LEU A CA 1
ATOM 3836 C C . LEU A 1 490 ? 20.245 9.927 -20.945 1.00 81.44 490 LEU A C 1
ATOM 3838 O O . LEU A 1 490 ? 19.452 10.239 -21.838 1.00 81.44 490 LEU A O 1
ATOM 3842 N N . LEU A 1 491 ? 20.571 8.669 -20.638 1.00 82.94 491 LEU A N 1
ATOM 3843 C CA . LEU A 1 491 ? 19.872 7.521 -21.200 1.00 82.94 491 LEU A CA 1
ATOM 3844 C C . LEU A 1 491 ? 18.490 7.426 -20.560 1.00 82.94 491 LEU A C 1
ATOM 3846 O O . LEU A 1 491 ? 18.322 6.903 -19.462 1.00 82.94 491 LEU A O 1
ATOM 3850 N N . ASP A 1 492 ? 17.509 7.975 -21.263 1.00 80.75 492 ASP A N 1
ATOM 3851 C CA . ASP A 1 492 ? 16.111 8.000 -20.857 1.00 80.75 492 ASP A CA 1
ATOM 3852 C C . ASP A 1 492 ? 15.259 7.393 -21.972 1.00 80.75 492 ASP A C 1
ATOM 3854 O O . ASP A 1 492 ? 14.654 8.092 -22.794 1.00 80.75 492 ASP A O 1
ATOM 3858 N N . THR A 1 493 ? 15.294 6.063 -22.034 1.00 83.00 493 THR A N 1
ATOM 3859 C CA . THR A 1 493 ? 14.691 5.277 -23.111 1.00 83.00 493 THR A CA 1
ATOM 3860 C C . THR A 1 493 ? 13.200 5.554 -23.242 1.00 83.00 493 THR A C 1
ATOM 3862 O O . THR A 1 493 ? 12.491 5.677 -22.245 1.00 83.00 493 THR A O 1
ATOM 3865 N N . MET A 1 494 ? 12.698 5.617 -24.477 1.00 77.62 494 MET A N 1
ATOM 3866 C CA . MET A 1 494 ? 11.283 5.892 -24.790 1.00 77.62 494 MET A CA 1
ATOM 3867 C C . MET A 1 494 ? 10.745 7.270 -24.371 1.00 77.62 494 MET A C 1
ATOM 3869 O O . MET A 1 494 ? 9.543 7.520 -24.521 1.00 77.62 494 MET A O 1
ATOM 3873 N N . SER A 1 495 ? 11.609 8.177 -23.914 1.00 82.81 495 SER A N 1
ATOM 3874 C CA . SER A 1 495 ? 11.243 9.538 -23.524 1.00 82.81 495 SER A CA 1
ATOM 3875 C C . SER A 1 495 ? 10.946 10.458 -24.714 1.00 82.81 495 SER A C 1
ATOM 3877 O O . SER A 1 495 ? 11.214 10.160 -25.885 1.00 82.81 495 SER A O 1
ATOM 3879 N N . ARG A 1 496 ? 10.436 11.658 -24.410 1.00 84.06 496 ARG A N 1
ATOM 3880 C CA . ARG A 1 496 ? 10.350 12.743 -25.395 1.00 84.06 496 ARG A CA 1
ATOM 3881 C C . ARG A 1 496 ? 11.738 13.120 -25.923 1.00 84.06 496 ARG A C 1
ATOM 3883 O O . ARG A 1 496 ? 11.883 13.274 -27.135 1.00 84.06 496 ARG A O 1
ATOM 3890 N N . GLY A 1 497 ? 12.737 13.209 -25.041 1.00 85.44 497 GLY A N 1
ATOM 3891 C CA . GLY A 1 497 ? 14.112 13.578 -25.385 1.00 85.44 497 GLY A CA 1
ATOM 3892 C C . GLY A 1 497 ? 14.786 12.584 -26.333 1.00 85.44 497 GLY A C 1
ATOM 3893 O O . GLY A 1 497 ? 15.536 13.006 -27.214 1.00 85.44 497 GLY A O 1
ATOM 3894 N N . MET A 1 498 ? 14.458 11.294 -26.214 1.00 90.12 498 MET A N 1
ATOM 3895 C CA . MET A 1 498 ? 14.836 10.256 -27.179 1.00 90.12 498 MET A CA 1
ATOM 3896 C C . MET A 1 498 ? 14.256 10.565 -28.564 1.00 90.12 498 MET A C 1
ATOM 3898 O O . MET A 1 498 ? 14.994 10.637 -29.543 1.00 90.12 498 MET A O 1
ATOM 3902 N N . SER A 1 499 ? 12.946 10.835 -28.656 1.00 91.81 499 SER A N 1
ATOM 3903 C CA . SER A 1 499 ? 12.307 11.136 -29.947 1.00 91.81 499 SER A CA 1
ATOM 3904 C C . SER A 1 499 ? 12.807 12.445 -30.581 1.00 91.81 499 SER A C 1
ATOM 3906 O O . SER A 1 499 ? 12.765 12.578 -31.801 1.00 91.81 499 SER A O 1
ATOM 3908 N N . GLU A 1 500 ? 13.249 13.417 -29.766 1.00 92.62 500 GLU A N 1
ATOM 3909 C CA . GLU A 1 500 ? 13.861 14.687 -30.211 1.00 92.62 500 GLU A CA 1
ATOM 3910 C C . GLU A 1 500 ? 15.217 14.435 -30.850 1.00 92.62 500 GLU A C 1
ATOM 3912 O O . GLU A 1 500 ? 15.449 14.878 -31.969 1.00 92.62 500 GLU A O 1
ATOM 3917 N N . ALA A 1 501 ? 16.059 13.635 -30.205 1.00 94.88 501 ALA A N 1
ATOM 3918 C CA . ALA A 1 501 ? 17.333 13.264 -30.793 1.00 94.88 501 ALA A CA 1
ATOM 3919 C C . ALA A 1 501 ? 17.176 12.372 -32.025 1.00 94.88 501 ALA A C 1
ATOM 3921 O O . ALA A 1 501 ? 17.863 12.587 -33.018 1.00 94.88 501 ALA A O 1
ATOM 3922 N N . PHE A 1 502 ? 16.248 11.411 -32.009 1.00 96.81 502 PHE A N 1
ATOM 3923 C CA . PHE A 1 502 ? 16.036 10.558 -33.175 1.00 96.81 502 PHE A CA 1
ATOM 3924 C C . PHE A 1 502 ? 15.531 11.368 -34.381 1.00 96.81 502 PHE A C 1
ATOM 3926 O O . PHE A 1 502 ? 15.951 11.120 -35.509 1.00 96.81 502 PHE A O 1
ATOM 3933 N N . PHE A 1 503 ? 14.686 12.380 -34.153 1.00 97.44 503 PHE A N 1
ATOM 3934 C CA . PHE A 1 503 ? 14.268 13.321 -35.196 1.00 97.44 503 PHE A CA 1
ATOM 3935 C C . PHE A 1 503 ? 15.483 13.990 -35.856 1.00 97.44 503 PHE A C 1
ATOM 3937 O O . PHE A 1 503 ? 15.600 13.968 -37.081 1.00 97.44 503 PHE A O 1
ATOM 3944 N N . ASP A 1 504 ? 16.422 14.498 -35.052 1.00 97.69 504 ASP A N 1
ATOM 3945 C CA . ASP A 1 504 ? 17.637 15.144 -35.555 1.00 97.69 504 ASP A CA 1
ATOM 3946 C C . ASP A 1 504 ? 18.558 14.166 -36.298 1.00 97.69 504 ASP A C 1
ATOM 3948 O O . ASP A 1 504 ? 19.111 14.523 -37.335 1.00 97.69 504 ASP A O 1
ATOM 3952 N N . VAL A 1 505 ? 18.683 12.919 -35.830 1.00 98.25 505 VAL A N 1
ATOM 3953 C CA . VAL A 1 505 ? 19.463 11.869 -36.514 1.00 98.25 505 VAL A CA 1
ATOM 3954 C C . VAL A 1 505 ? 18.874 11.543 -37.888 1.00 98.25 505 VAL A C 1
ATOM 3956 O O . VAL A 1 505 ? 19.625 11.384 -38.851 1.00 98.25 505 VAL A O 1
ATOM 3959 N N . VAL A 1 506 ? 17.544 11.467 -38.005 1.00 98.69 506 VAL A N 1
ATOM 3960 C CA . VAL A 1 506 ? 16.871 11.207 -39.287 1.00 98.69 506 VAL A CA 1
ATOM 3961 C C . VAL A 1 506 ? 17.102 12.352 -40.270 1.00 98.69 506 VAL A C 1
ATOM 3963 O O . VAL A 1 506 ? 17.501 12.100 -41.406 1.00 98.69 506 VAL A O 1
ATOM 3966 N N . GLU A 1 507 ? 16.904 13.602 -39.846 1.00 98.50 507 GLU A N 1
ATOM 3967 C CA . GLU A 1 507 ? 17.120 14.754 -40.731 1.00 98.50 507 GLU A CA 1
ATOM 3968 C C . GLU A 1 507 ? 18.596 14.917 -41.103 1.00 98.50 507 GLU A C 1
ATOM 3970 O O . GLU A 1 507 ? 18.917 15.172 -42.263 1.00 98.50 507 GLU A O 1
ATOM 3975 N N . TRP A 1 508 ? 19.502 14.694 -40.149 1.00 98.50 508 TRP A N 1
ATOM 3976 C CA . TRP A 1 508 ? 20.936 14.706 -40.409 1.00 98.50 508 TRP A CA 1
ATOM 3977 C C . TRP A 1 508 ? 21.317 13.676 -41.469 1.00 98.50 508 TRP A C 1
ATOM 3979 O O . TRP A 1 508 ? 22.028 14.025 -42.408 1.00 98.50 508 TRP A O 1
ATOM 3989 N N . ALA A 1 509 ? 20.812 12.442 -41.364 1.00 98.56 509 ALA A N 1
ATOM 3990 C CA . ALA A 1 509 ? 21.070 11.381 -42.334 1.00 98.56 509 ALA A CA 1
ATOM 3991 C C . ALA A 1 509 ? 20.482 11.697 -43.722 1.00 98.56 509 ALA A C 1
ATOM 3993 O O . ALA A 1 509 ? 21.064 11.326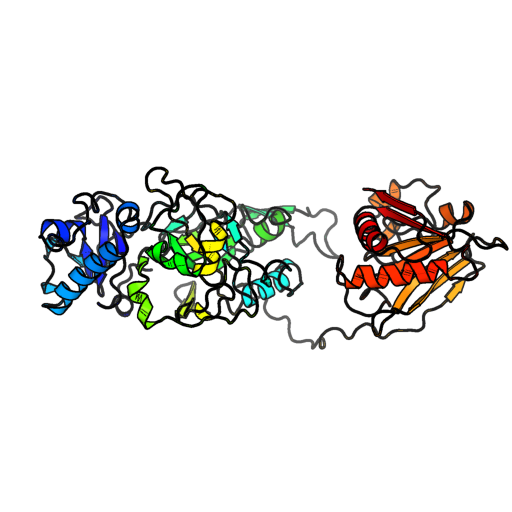 -44.742 1.00 98.56 509 ALA A O 1
ATOM 3994 N N . ALA A 1 510 ? 19.346 12.396 -43.780 1.00 98.56 510 ALA A N 1
ATOM 3995 C CA . ALA A 1 510 ? 18.747 12.847 -45.034 1.00 98.56 510 ALA A CA 1
ATOM 3996 C C . ALA A 1 510 ? 19.579 13.939 -45.729 1.00 98.56 510 ALA A C 1
ATOM 3998 O O . ALA A 1 510 ? 19.633 13.969 -46.955 1.00 98.56 510 ALA A O 1
ATOM 3999 N N . ASP A 1 511 ? 20.237 14.810 -44.960 1.00 97.94 511 ASP A N 1
ATOM 4000 C CA . ASP A 1 511 ? 20.958 15.980 -45.475 1.00 97.94 511 ASP A CA 1
ATOM 4001 C C . ASP A 1 511 ? 22.429 15.696 -45.852 1.00 97.94 511 ASP A C 1
ATOM 4003 O O . ASP A 1 511 ? 23.131 16.590 -46.330 1.00 97.94 511 ASP A O 1
ATOM 4007 N N . GLN A 1 512 ? 22.921 14.464 -45.673 1.00 97.62 512 GLN A N 1
ATOM 4008 C CA . GLN A 1 512 ? 24.303 14.115 -46.021 1.00 97.62 512 GLN A CA 1
ATOM 4009 C C . GLN A 1 512 ? 24.542 14.085 -47.542 1.00 97.62 512 GLN A C 1
ATOM 4011 O O . GLN A 1 512 ? 23.682 13.621 -48.287 1.00 97.62 512 GLN A O 1
ATOM 4016 N N . PRO A 1 513 ? 25.739 14.462 -48.039 1.00 96.56 513 PRO A N 1
ATOM 4017 C CA . PRO A 1 513 ? 26.026 14.518 -49.481 1.00 96.56 513 PRO A CA 1
ATOM 4018 C C . PRO A 1 513 ? 25.981 13.150 -50.182 1.00 96.56 513 PRO A C 1
ATOM 4020 O O . PRO A 1 513 ? 25.801 13.071 -51.394 1.00 96.56 513 PRO A O 1
ATOM 4023 N N . TRP A 1 514 ? 26.148 12.066 -49.423 1.00 96.44 514 TRP A N 1
ATOM 4024 C CA . TRP A 1 514 ? 26.039 10.684 -49.897 1.00 96.44 514 TRP A CA 1
ATOM 4025 C C . TRP A 1 514 ? 24.612 10.116 -49.783 1.00 96.44 514 TRP A C 1
ATOM 4027 O O . TRP A 1 514 ? 24.366 8.988 -50.208 1.00 96.44 514 TRP A O 1
ATOM 4037 N N . SER A 1 515 ? 23.670 10.881 -49.227 1.00 98.19 515 SER A N 1
ATOM 4038 C CA . SER A 1 515 ? 22.259 10.522 -49.095 1.00 98.19 515 SER A CA 1
ATOM 4039 C C . SER A 1 515 ? 21.453 11.080 -50.263 1.00 98.19 515 SER A C 1
ATOM 4041 O O . SER A 1 515 ? 21.634 12.223 -50.675 1.00 98.19 515 SER A O 1
ATOM 4043 N N . ASN A 1 516 ? 20.520 10.295 -50.801 1.00 98.00 516 ASN A N 1
ATOM 4044 C CA . ASN A 1 516 ? 19.567 10.786 -51.803 1.00 98.00 516 ASN A CA 1
ATOM 4045 C C . ASN A 1 516 ? 18.355 11.515 -51.185 1.00 98.00 516 ASN A C 1
ATOM 4047 O O . ASN A 1 516 ? 17.368 11.773 -51.879 1.00 98.00 516 ASN A O 1
ATOM 4051 N N . GLY A 1 517 ? 18.399 11.792 -49.878 1.00 98.19 517 GLY A N 1
ATOM 4052 C CA . GLY A 1 517 ? 17.342 12.463 -49.127 1.00 98.19 517 GLY A CA 1
ATOM 4053 C C . GLY A 1 517 ? 16.206 11.555 -48.651 1.00 98.19 517 GLY A C 1
ATOM 4054 O O . GLY A 1 517 ? 15.308 12.046 -47.970 1.00 98.19 517 GLY A O 1
ATOM 4055 N N . LYS A 1 518 ? 16.214 10.253 -48.980 1.00 98.75 518 LYS A N 1
ATOM 4056 C CA . LYS A 1 518 ? 15.219 9.284 -48.491 1.00 98.75 518 LYS A CA 1
ATOM 4057 C C . LYS A 1 518 ? 15.790 8.434 -47.363 1.00 98.75 518 LYS A C 1
ATOM 4059 O O . LYS A 1 518 ? 16.739 7.676 -47.562 1.00 98.75 518 LYS A O 1
ATOM 4064 N N . VAL A 1 519 ? 15.138 8.506 -46.210 1.00 98.81 519 VAL A N 1
ATOM 4065 C CA . VAL A 1 519 ? 15.460 7.736 -45.010 1.00 98.81 519 VAL A CA 1
ATOM 4066 C C . VAL A 1 519 ? 14.366 6.705 -44.745 1.00 98.81 519 VAL A C 1
ATOM 4068 O O . VAL A 1 519 ? 13.183 7.038 -44.687 1.00 98.81 519 VAL A O 1
ATOM 4071 N N . GLY A 1 520 ? 14.761 5.447 -44.594 1.00 98.50 520 GLY A N 1
ATOM 4072 C CA . GLY A 1 520 ? 13.936 4.366 -44.078 1.00 98.50 520 GLY A CA 1
ATOM 4073 C C . GLY A 1 520 ? 14.340 4.021 -42.648 1.00 98.50 520 GLY A C 1
ATOM 4074 O O . GLY A 1 520 ? 15.511 4.127 -42.287 1.00 98.50 520 GLY A O 1
ATOM 4075 N N . LEU A 1 521 ? 13.383 3.583 -41.839 1.00 98.25 521 LEU A N 1
ATOM 4076 C CA . LEU A 1 521 ? 13.664 2.998 -40.533 1.00 98.25 521 LEU A CA 1
ATOM 4077 C C . LEU A 1 521 ? 13.311 1.511 -40.561 1.00 98.25 521 LEU A C 1
ATOM 4079 O O . LEU A 1 521 ? 12.287 1.131 -41.128 1.00 98.25 521 LEU A O 1
ATOM 4083 N N . LEU A 1 522 ? 14.175 0.682 -39.983 1.00 94.56 522 LEU A N 1
ATOM 4084 C CA . LEU A 1 522 ? 14.029 -0.771 -39.954 1.00 94.56 522 LEU A CA 1
ATOM 4085 C C . LEU A 1 522 ? 14.643 -1.300 -38.660 1.00 94.56 522 LEU A C 1
ATOM 4087 O O . LEU A 1 522 ? 15.824 -1.071 -38.414 1.00 94.56 522 LEU A O 1
ATOM 4091 N N . GLY A 1 523 ? 13.864 -2.022 -37.858 1.00 88.44 523 GLY A N 1
ATOM 4092 C CA . GLY A 1 523 ? 14.360 -2.590 -36.608 1.00 88.44 523 GLY A CA 1
ATOM 4093 C C . GLY A 1 523 ? 13.287 -3.304 -35.796 1.00 88.44 523 GLY A C 1
ATOM 4094 O O . GLY A 1 523 ? 12.092 -3.070 -36.002 1.00 88.44 523 GLY A O 1
ATOM 4095 N N . ILE A 1 524 ? 13.766 -4.164 -34.899 1.00 89.06 524 ILE A N 1
ATOM 4096 C CA . ILE A 1 524 ? 12.981 -5.114 -34.107 1.00 89.06 524 ILE A CA 1
ATOM 4097 C C . ILE A 1 524 ? 12.714 -4.544 -32.703 1.00 89.06 524 ILE A C 1
ATOM 4099 O O . ILE A 1 524 ? 13.491 -3.721 -32.213 1.00 89.06 524 ILE A O 1
ATOM 4103 N N . SER A 1 525 ? 11.601 -4.928 -32.075 1.00 90.88 525 SER A N 1
ATOM 4104 C CA . SER A 1 525 ? 11.292 -4.685 -30.658 1.00 90.88 525 SER A CA 1
ATOM 4105 C C . SER A 1 525 ? 11.460 -3.222 -30.209 1.00 90.88 525 SER A C 1
ATOM 4107 O O . SER A 1 525 ? 10.657 -2.355 -30.581 1.00 90.88 525 SER A O 1
ATOM 4109 N N . TYR A 1 526 ? 12.517 -2.873 -29.461 1.00 91.62 526 TYR A N 1
ATOM 4110 C CA . TYR A 1 526 ? 12.780 -1.482 -29.070 1.00 91.62 526 TYR A CA 1
ATOM 4111 C C . TYR A 1 526 ? 12.884 -0.550 -30.281 1.00 91.62 526 TYR A C 1
ATOM 4113 O O . TYR A 1 526 ? 12.282 0.530 -30.294 1.00 91.62 526 TYR A O 1
ATOM 4121 N N . TYR A 1 527 ? 13.603 -0.975 -31.323 1.00 93.25 527 TYR A N 1
ATOM 4122 C CA . TYR A 1 527 ? 13.730 -0.205 -32.554 1.00 93.25 527 TYR A CA 1
ATOM 4123 C C . TYR A 1 527 ? 12.399 -0.113 -33.307 1.00 93.25 527 TYR A C 1
ATOM 4125 O O . TYR A 1 527 ? 12.161 0.881 -33.987 1.00 93.25 527 TYR A O 1
ATOM 4133 N N . ALA A 1 528 ? 11.488 -1.082 -33.172 1.00 92.25 528 ALA A N 1
ATOM 4134 C CA . ALA A 1 528 ? 10.126 -0.953 -33.696 1.00 92.25 528 ALA A CA 1
ATOM 4135 C C . ALA A 1 528 ? 9.328 0.115 -32.926 1.00 92.25 528 ALA A C 1
ATOM 4137 O O . ALA A 1 528 ? 8.631 0.945 -33.517 1.00 92.25 528 ALA A O 1
ATOM 4138 N N . GLY A 1 529 ? 9.480 0.160 -31.602 1.00 90.38 529 GLY A N 1
ATOM 4139 C CA . GLY A 1 529 ? 8.844 1.161 -30.751 1.00 90.38 529 GLY A CA 1
ATOM 4140 C C . GLY A 1 529 ? 9.380 2.588 -30.939 1.00 90.38 529 GLY A C 1
ATOM 4141 O O . GLY A 1 529 ? 8.602 3.550 -30.869 1.00 90.38 529 GLY A O 1
ATOM 4142 N N . SER A 1 530 ? 10.682 2.762 -31.183 1.00 92.44 530 SER A N 1
ATOM 4143 C CA . SER A 1 530 ? 11.288 4.084 -31.409 1.00 92.44 530 SER A CA 1
ATOM 4144 C C . SER A 1 530 ? 10.913 4.667 -32.779 1.00 92.44 530 SER A C 1
ATOM 4146 O O . SER A 1 530 ? 10.671 5.874 -32.884 1.00 92.44 530 SER A O 1
ATOM 4148 N N . GLN A 1 531 ? 10.739 3.814 -33.797 1.00 94.69 531 GLN A N 1
ATOM 4149 C CA . GLN A 1 531 ? 10.262 4.187 -35.134 1.00 94.69 531 GLN A CA 1
ATOM 4150 C C . GLN A 1 531 ? 8.921 4.919 -35.112 1.00 94.69 531 GLN A C 1
ATOM 4152 O O . GLN A 1 531 ? 8.799 6.000 -35.686 1.00 94.69 531 GLN A O 1
ATOM 4157 N N . TRP A 1 532 ? 7.922 4.371 -34.414 1.00 94.31 532 TRP A N 1
ATOM 4158 C CA . TRP A 1 532 ? 6.603 5.003 -34.313 1.00 94.31 532 TRP A CA 1
ATOM 4159 C C . TRP A 1 532 ? 6.670 6.395 -33.679 1.00 94.31 532 TRP A C 1
ATOM 4161 O O . TRP A 1 532 ? 6.010 7.329 -34.139 1.00 94.31 532 TRP A O 1
ATOM 4171 N N . ARG A 1 533 ? 7.506 6.553 -32.647 1.00 93.44 533 ARG A N 1
ATOM 4172 C CA . ARG A 1 533 ? 7.660 7.817 -31.917 1.00 93.44 533 ARG A CA 1
ATOM 4173 C C . ARG A 1 533 ? 8.300 8.902 -32.773 1.00 93.44 533 ARG A C 1
ATOM 4175 O O . ARG A 1 533 ? 7.810 10.028 -32.775 1.00 93.44 533 ARG A O 1
ATOM 4182 N N . VAL A 1 534 ? 9.368 8.584 -33.507 1.00 96.06 534 VAL A N 1
ATOM 4183 C CA . VAL A 1 534 ? 10.010 9.571 -34.387 1.00 96.06 534 VAL A CA 1
ATOM 4184 C C . VAL A 1 534 ? 9.162 9.845 -35.631 1.00 96.06 534 VAL A C 1
ATOM 4186 O O . VAL A 1 534 ? 9.023 10.999 -36.032 1.00 96.06 534 VAL A O 1
ATOM 4189 N N . ALA A 1 535 ? 8.504 8.829 -36.201 1.00 96.62 535 ALA A N 1
ATOM 4190 C CA . ALA A 1 535 ? 7.649 8.997 -37.375 1.00 96.62 535 ALA A CA 1
ATOM 4191 C C . ALA A 1 535 ? 6.457 9.923 -37.103 1.00 96.62 535 ALA A C 1
ATOM 4193 O O . ALA A 1 535 ? 6.140 10.774 -37.936 1.00 96.62 535 ALA A O 1
ATOM 4194 N N . ALA A 1 536 ? 5.855 9.839 -35.910 1.00 95.62 536 ALA A N 1
ATOM 4195 C CA . ALA A 1 536 ? 4.785 10.743 -35.480 1.00 95.62 536 ALA A CA 1
ATOM 4196 C C . ALA A 1 536 ? 5.197 12.228 -35.506 1.00 95.62 536 ALA A C 1
ATOM 4198 O O . ALA A 1 536 ? 4.346 13.113 -35.586 1.00 95.62 536 ALA A O 1
ATOM 4199 N N . ARG A 1 537 ? 6.504 12.509 -35.482 1.00 93.94 537 ARG A N 1
ATOM 4200 C CA . ARG A 1 537 ? 7.070 13.861 -35.526 1.00 93.94 537 ARG A CA 1
ATOM 4201 C C . ARG A 1 537 ? 7.422 14.352 -36.920 1.00 93.94 537 ARG A C 1
ATOM 4203 O O . ARG A 1 537 ? 7.779 15.515 -37.062 1.00 93.94 537 ARG A O 1
ATOM 4210 N N . ARG A 1 538 ? 7.270 13.494 -37.931 1.00 96.75 538 ARG A N 1
ATOM 4211 C CA . ARG A 1 538 ? 7.381 13.833 -39.355 1.00 96.75 538 ARG A CA 1
ATOM 4212 C C . ARG A 1 538 ? 8.723 14.503 -39.728 1.00 96.75 538 ARG A C 1
ATOM 4214 O O . ARG A 1 538 ? 8.687 15.563 -40.353 1.00 96.75 538 ARG A O 1
ATOM 4221 N N . PRO A 1 539 ? 9.887 13.926 -39.360 1.00 97.44 539 PRO A N 1
ATOM 4222 C CA . PRO A 1 539 ? 11.187 14.470 -39.761 1.00 97.44 539 PRO A CA 1
ATOM 4223 C C . PRO A 1 539 ? 11.326 14.544 -41.282 1.00 97.44 539 PRO A C 1
ATOM 4225 O O . PRO A 1 539 ? 10.843 13.671 -42.014 1.00 97.44 539 PRO A O 1
ATOM 4228 N N . LYS A 1 540 ? 12.018 15.581 -41.761 1.00 96.62 540 LYS A N 1
ATOM 4229 C CA . LYS A 1 540 ? 12.367 15.728 -43.174 1.00 96.62 540 LYS A CA 1
ATOM 4230 C C . LYS A 1 540 ? 13.157 14.504 -43.653 1.00 96.62 540 LYS A C 1
ATOM 4232 O O . LYS A 1 540 ? 14.074 14.032 -42.991 1.00 96.62 540 LYS A O 1
ATOM 4237 N N . GLY A 1 541 ? 12.800 14.006 -44.835 1.00 96.88 541 GLY A N 1
ATOM 4238 C CA . GLY A 1 541 ? 13.486 12.891 -45.493 1.00 96.88 541 GLY A CA 1
ATOM 4239 C C . GLY A 1 541 ? 13.000 11.497 -45.091 1.00 96.88 541 GLY A C 1
ATOM 4240 O O . GLY A 1 541 ? 13.274 10.545 -45.819 1.00 96.88 541 GLY A O 1
ATOM 4241 N N . LEU A 1 542 ? 12.221 11.346 -44.010 1.00 98.50 542 LEU A N 1
ATOM 4242 C CA . LEU A 1 542 ? 11.628 10.054 -43.653 1.00 98.50 542 LEU A CA 1
ATOM 4243 C C . LEU A 1 542 ? 10.610 9.606 -44.710 1.00 98.50 542 LEU A C 1
ATOM 4245 O O . LEU A 1 542 ? 9.564 10.228 -44.893 1.00 98.50 542 LEU A O 1
ATOM 4249 N N . ALA A 1 543 ? 10.926 8.510 -45.394 1.00 98.38 543 ALA A N 1
ATOM 4250 C CA . ALA A 1 543 ? 10.168 7.974 -46.519 1.00 98.38 543 ALA A CA 1
ATOM 4251 C C . ALA A 1 543 ? 9.448 6.655 -46.192 1.00 98.38 543 ALA A C 1
ATOM 4253 O O . ALA A 1 543 ? 8.427 6.363 -46.812 1.00 98.38 543 ALA A O 1
ATOM 4254 N N . ALA A 1 544 ? 9.960 5.860 -45.245 1.00 97.94 544 ALA A N 1
ATOM 4255 C CA . ALA A 1 544 ? 9.359 4.587 -44.845 1.00 97.94 544 ALA A CA 1
ATOM 4256 C C . ALA A 1 544 ? 9.728 4.200 -43.404 1.00 97.94 544 ALA A C 1
ATOM 4258 O O . ALA A 1 544 ? 10.828 4.499 -42.941 1.00 97.94 544 ALA A O 1
ATOM 4259 N N . ILE A 1 545 ? 8.829 3.486 -42.725 1.00 97.62 545 ILE A N 1
ATOM 4260 C CA . ILE A 1 545 ? 9.125 2.763 -41.482 1.00 97.62 545 ILE A CA 1
ATOM 4261 C C . ILE A 1 545 ? 8.731 1.297 -41.648 1.00 97.62 545 ILE A C 1
ATOM 4263 O O . ILE A 1 545 ? 7.705 1.000 -42.262 1.00 97.62 545 ILE A O 1
ATOM 4267 N N . VAL A 1 546 ? 9.542 0.398 -41.101 1.00 96.50 546 VAL A N 1
ATOM 4268 C CA . VAL A 1 546 ? 9.304 -1.047 -41.066 1.00 96.50 546 VAL A CA 1
ATOM 4269 C C . VAL A 1 546 ? 9.493 -1.513 -39.616 1.00 96.50 546 VAL A C 1
ATOM 4271 O O . VAL A 1 546 ? 10.556 -2.026 -39.256 1.00 96.50 546 VAL A O 1
ATOM 4274 N N . PRO A 1 547 ? 8.497 -1.266 -38.746 1.00 91.62 547 PRO A N 1
ATOM 4275 C CA . PRO A 1 547 ? 8.495 -1.764 -37.377 1.00 91.62 547 PRO A CA 1
ATOM 4276 C C . PRO A 1 547 ? 8.027 -3.224 -37.353 1.00 91.62 547 PRO A C 1
ATOM 4278 O O . PRO A 1 547 ? 6.990 -3.546 -37.936 1.00 91.62 547 PRO A O 1
ATOM 4281 N N . TRP A 1 548 ? 8.770 -4.100 -36.680 1.00 83.88 548 TRP A N 1
ATOM 4282 C CA . TRP A 1 548 ? 8.434 -5.522 -36.552 1.00 83.88 548 TRP A CA 1
ATOM 4283 C C . TRP A 1 548 ? 8.950 -6.107 -35.229 1.00 83.88 548 TRP A C 1
ATOM 4285 O O . TRP A 1 548 ? 9.777 -5.484 -34.568 1.00 83.88 548 TRP A O 1
ATOM 4295 N N . GLU A 1 549 ? 8.409 -7.254 -34.818 1.00 75.62 549 GLU A N 1
ATOM 4296 C CA . GLU A 1 549 ? 8.813 -8.017 -33.623 1.00 75.62 549 GLU A CA 1
ATOM 4297 C C . GLU A 1 549 ? 9.299 -9.400 -34.050 1.00 75.62 549 GLU A C 1
ATOM 4299 O O . GLU A 1 549 ? 8.626 -9.997 -34.929 1.00 75.62 549 GLU A O 1
#

Organism: Verticillium longisporum (NCBI:txid100787)